Protein AF-A0A8S1CL64-F1 (afdb_monomer)

Secondary structure (DSSP, 8-state):
--TTS-TT---------------------------------------EEEESS--TTEEESSSEEEEEEEEE-SSSB--EEEEEE-SS-EEEEEEETTEEEEEEEPPSEEEEEEEEETTEEEEEEEEE-----S-EEEEEEEEEET--------TTS--SHHHHHHHHHHHHHHHHHHHHHHHHTTTS-S--PPB-SSPEEEEEEEEHHHHHHS-HHHHHHHHHHHHHHHH-TTGGGSEEEEEEETT-EE---SSSS---HHHHHHTEET--EEEETTEEEEE-TTGGGS-SSGGGHHHHHT--PBP-TTTS---SSS--BHHHHHHHHHHHHHHHHHHHTTPPP-SSSTTTTGGGGTHHHH-S-----S--PPP--------SS-----B-----------------------------GGG-SS--HHHHHHHHTSTTTS-TTT-----EEEETTTTEEEEEEEEEEEEEEETTTTEEEEEEEEEEEEEEEEPPGGGSPPTTSS-EEEEEEETT--EEEEEE--

Mean predicted aligned error: 11.62 Å

Structure (mmCIF, N/CA/C/O backbone):
data_AF-A0A8S1CL64-F1
#
_entry.id   AF-A0A8S1CL64-F1
#
loop_
_atom_site.group_PDB
_atom_site.id
_atom_site.type_symbol
_atom_site.label_atom_id
_atom_site.label_alt_id
_atom_site.label_comp_id
_atom_site.label_asym_id
_atom_site.label_entity_id
_atom_site.label_seq_id
_atom_site.pdbx_PDB_ins_code
_atom_site.Cartn_x
_atom_site.Cartn_y
_atom_site.Cartn_z
_atom_site.occupancy
_atom_site.B_iso_or_equiv
_atom_site.auth_seq_id
_atom_site.auth_comp_id
_atom_site.auth_asym_id
_atom_site.auth_atom_id
_atom_site.pdbx_PDB_model_num
ATOM 1 N N . MET A 1 1 ? 2.292 16.085 -17.112 1.00 31.19 1 MET A N 1
ATOM 2 C CA . MET A 1 1 ? 2.339 15.205 -18.306 1.00 31.19 1 MET A CA 1
ATOM 3 C C . MET A 1 1 ? 1.220 14.152 -18.234 1.00 31.19 1 MET A C 1
ATOM 5 O O . MET A 1 1 ? 1.454 12.974 -18.447 1.00 31.19 1 MET A O 1
ATOM 9 N N . LEU A 1 2 ? -0.008 14.617 -17.958 1.00 26.89 2 LEU A N 1
ATOM 10 C CA . LEU A 1 2 ? -1.297 13.896 -18.021 1.00 26.89 2 LEU A CA 1
ATOM 11 C C . LEU A 1 2 ? -2.253 14.569 -19.043 1.00 26.89 2 LEU A C 1
ATOM 13 O O . LEU A 1 2 ? -3.401 14.176 -19.229 1.00 26.89 2 LEU A O 1
ATOM 17 N N . ASP A 1 3 ? -1.730 15.553 -19.781 1.00 27.44 3 ASP A N 1
ATOM 18 C CA . ASP A 1 3 ? -2.461 16.530 -20.598 1.00 27.44 3 ASP A CA 1
ATOM 19 C C . ASP A 1 3 ? -2.980 16.017 -21.954 1.00 27.44 3 ASP A C 1
ATOM 21 O O . ASP A 1 3 ? -3.619 16.763 -22.701 1.00 27.44 3 ASP A O 1
ATOM 25 N N . PHE A 1 4 ? -2.691 14.769 -22.336 1.00 28.14 4 PHE A N 1
ATOM 26 C CA . PHE A 1 4 ? -2.980 14.303 -23.700 1.00 28.14 4 PHE A CA 1
ATOM 27 C C . PHE A 1 4 ? -4.344 13.613 -23.864 1.00 28.14 4 PHE A C 1
ATOM 29 O O . PHE A 1 4 ? -4.758 13.337 -24.987 1.00 28.14 4 PHE A O 1
ATOM 36 N N . VAL A 1 5 ? -5.084 13.378 -22.774 1.00 30.22 5 VAL A N 1
ATOM 37 C CA . VAL A 1 5 ? -6.388 12.686 -22.832 1.00 30.22 5 VAL A CA 1
ATOM 38 C C . VAL A 1 5 ? -7.593 13.642 -22.730 1.00 30.22 5 VAL A C 1
ATOM 40 O O . VAL A 1 5 ? -8.692 13.270 -23.132 1.00 30.22 5 VAL A O 1
ATOM 43 N N . TRP A 1 6 ? -7.418 14.905 -22.315 1.00 31.47 6 TRP A N 1
ATOM 44 C CA . TRP A 1 6 ? -8.552 15.739 -21.864 1.00 31.47 6 TRP A CA 1
ATOM 45 C C . TRP A 1 6 ? -8.869 17.018 -22.666 1.00 31.47 6 TRP A C 1
ATOM 47 O O . TRP A 1 6 ? -9.789 17.755 -22.316 1.00 31.47 6 TRP A O 1
ATOM 57 N N . LYS A 1 7 ? -8.218 17.277 -23.808 1.00 26.88 7 LYS A N 1
ATOM 58 C CA . LYS A 1 7 ? -8.412 18.524 -24.591 1.00 26.88 7 LYS A CA 1
ATOM 59 C C . LYS A 1 7 ? -9.672 18.616 -25.480 1.00 26.88 7 LYS A C 1
ATOM 61 O O . LYS A 1 7 ? -9.725 19.490 -26.341 1.00 26.88 7 LYS A O 1
ATOM 66 N N . SER A 1 8 ? -10.711 17.789 -25.297 1.00 26.39 8 SER A N 1
ATOM 67 C CA . SER A 1 8 ? -11.850 17.743 -26.247 1.00 26.39 8 SER A CA 1
ATOM 68 C C . SER A 1 8 ? -13.220 18.268 -25.768 1.00 26.39 8 SER A C 1
ATOM 70 O O . SER A 1 8 ? -14.168 18.172 -26.545 1.00 26.39 8 SER A O 1
ATOM 72 N N . PHE A 1 9 ? -13.390 18.839 -24.566 1.00 25.03 9 PHE A N 1
ATOM 73 C CA . PHE A 1 9 ? -14.754 19.113 -24.049 1.00 25.03 9 PHE A CA 1
ATOM 74 C C . PHE A 1 9 ? -15.003 20.464 -23.350 1.00 25.03 9 PHE A C 1
ATOM 76 O O . PHE A 1 9 ? -15.873 20.562 -22.491 1.00 25.03 9 PHE A O 1
ATOM 83 N N . ALA A 1 10 ? -14.337 21.545 -23.758 1.00 26.53 10 ALA A N 1
ATOM 84 C CA . ALA A 1 10 ? -14.643 22.886 -23.246 1.00 26.53 10 ALA A CA 1
ATOM 85 C C . ALA A 1 10 ? -15.277 23.779 -24.327 1.00 26.53 10 ALA A C 1
ATOM 87 O O . ALA A 1 10 ? -14.555 24.398 -25.101 1.00 26.53 10 ALA A O 1
ATOM 88 N N . ASN A 1 11 ? -16.619 23.837 -24.393 1.00 26.38 11 ASN A N 1
ATOM 89 C CA . ASN A 1 11 ? -17.378 25.035 -24.800 1.00 26.38 11 ASN A CA 1
ATOM 90 C C . ASN A 1 11 ? -18.905 24.874 -24.595 1.00 26.38 11 ASN A C 1
ATOM 92 O O . ASN A 1 11 ? -19.501 23.911 -25.069 1.00 26.38 11 ASN A O 1
ATOM 96 N N . HIS A 1 12 ? -19.512 25.904 -23.982 1.00 24.03 12 HIS A N 1
ATOM 97 C CA . HIS A 1 12 ? -20.938 26.155 -23.668 1.00 24.03 12 HIS A CA 1
ATOM 98 C C . HIS A 1 12 ? -21.496 25.609 -22.338 1.00 24.03 12 HIS A C 1
ATOM 100 O O . HIS A 1 12 ? -21.901 24.459 -22.253 1.00 24.03 12 HIS A O 1
ATOM 106 N N . ALA A 1 13 ? -21.755 26.488 -21.359 1.00 23.75 13 ALA A N 1
ATOM 107 C CA . ALA A 1 13 ? -22.996 27.274 -21.282 1.00 23.75 13 ALA A CA 1
ATOM 108 C C . ALA A 1 13 ? -22.991 28.271 -20.100 1.00 23.75 13 ALA A C 1
ATOM 110 O O . ALA A 1 13 ? -22.579 27.953 -18.990 1.00 23.75 13 ALA A O 1
ATOM 111 N N . LYS A 1 14 ? -23.490 29.486 -20.364 1.00 25.00 14 LYS A N 1
ATOM 112 C CA . LYS A 1 14 ? -23.825 30.543 -19.398 1.00 25.00 14 LYS A CA 1
ATOM 113 C C . LYS A 1 14 ? -25.324 30.483 -19.056 1.00 25.00 14 LYS A C 1
ATOM 115 O O . LYS A 1 14 ? -26.128 30.225 -19.944 1.00 25.00 14 LYS A O 1
ATOM 120 N N . MET A 1 15 ? -25.632 30.897 -17.821 1.00 24.48 15 MET A N 1
ATOM 121 C CA . MET A 1 15 ? -26.896 31.461 -17.301 1.00 24.48 15 MET A CA 1
ATOM 122 C C . MET A 1 15 ? -28.137 30.557 -17.190 1.00 24.48 15 MET A C 1
ATOM 124 O O . MET A 1 15 ? -28.749 30.193 -18.185 1.00 24.48 15 MET A O 1
ATOM 128 N N . SER A 1 16 ? -28.624 30.374 -15.955 1.00 24.69 16 SER A N 1
ATOM 129 C CA . SER A 1 16 ? -29.843 31.048 -15.459 1.00 24.69 16 SER A CA 1
ATOM 130 C C . SER A 1 16 ? -30.148 30.630 -14.014 1.00 24.69 16 SER A C 1
ATOM 132 O O . SER A 1 16 ? -30.312 29.450 -13.724 1.00 24.69 16 SER A O 1
ATOM 134 N N . GLN A 1 17 ? -30.267 31.618 -13.127 1.00 26.73 17 GLN A N 1
ATOM 135 C CA . GLN A 1 17 ? -30.749 31.497 -11.748 1.00 26.73 17 GLN A CA 1
ATOM 136 C C . GLN A 1 17 ? -32.260 31.207 -11.696 1.00 26.73 17 GLN A C 1
ATOM 138 O O . GLN A 1 17 ? -33.002 31.751 -12.518 1.00 26.73 17 GLN A O 1
ATOM 143 N N . LYS A 1 18 ? -32.707 30.428 -10.696 1.00 24.73 18 LYS A N 1
ATOM 144 C CA . LYS A 1 18 ? -33.960 30.627 -9.930 1.00 24.73 18 LYS A CA 1
ATOM 145 C C . LYS A 1 18 ? -34.102 29.580 -8.807 1.00 24.73 18 LYS A C 1
ATOM 147 O O . LYS A 1 18 ? -34.229 28.394 -9.081 1.00 24.73 18 LYS A O 1
ATOM 152 N N . GLU A 1 19 ? -34.133 30.050 -7.563 1.00 25.33 19 GLU A N 1
ATOM 153 C CA . GLU A 1 19 ? -34.713 29.379 -6.383 1.00 25.33 19 GLU A CA 1
ATOM 154 C C . GLU A 1 19 ? -36.130 29.955 -6.105 1.00 25.33 19 GLU A C 1
ATOM 156 O O . GLU A 1 19 ? -36.522 30.922 -6.766 1.00 25.33 19 GLU A O 1
ATOM 161 N N . PRO A 1 20 ? -36.867 29.515 -5.063 1.00 34.62 20 PRO A N 1
ATOM 162 C CA . PRO A 1 20 ? -37.338 28.154 -4.790 1.00 34.62 20 PRO A CA 1
ATOM 163 C C . PRO A 1 20 ? -38.866 28.158 -4.521 1.00 34.62 20 PRO A C 1
ATOM 165 O O . PRO A 1 20 ? -39.492 29.212 -4.413 1.00 34.62 20 PRO A O 1
ATOM 168 N N . SER A 1 21 ? -39.501 26.993 -4.347 1.00 25.27 21 SER A N 1
ATOM 169 C CA . SER A 1 21 ? -40.853 26.948 -3.759 1.00 25.27 21 SER A CA 1
ATOM 170 C C . SER A 1 21 ? -41.018 25.801 -2.763 1.00 25.27 21 SER A C 1
ATOM 172 O O . SER A 1 21 ? -40.676 24.653 -3.035 1.00 25.27 21 SER A O 1
ATOM 174 N N . ARG A 1 22 ? -41.508 26.185 -1.576 1.00 25.98 22 ARG A N 1
ATOM 175 C CA . ARG A 1 22 ? -41.924 25.358 -0.436 1.00 25.98 22 ARG A CA 1
ATOM 176 C C . ARG A 1 22 ? -43.073 24.423 -0.815 1.00 25.98 22 ARG A C 1
ATOM 178 O O . ARG A 1 22 ? -43.991 24.851 -1.510 1.00 25.98 22 ARG A O 1
ATOM 185 N N . CYS A 1 23 ? -43.110 23.237 -0.210 1.00 25.84 23 CYS A N 1
ATOM 186 C CA . CYS A 1 23 ? -44.369 22.552 0.077 1.00 25.84 23 CYS A CA 1
ATOM 187 C C . CYS A 1 23 ? -44.301 21.745 1.379 1.00 25.84 23 CYS A C 1
ATOM 189 O O . CYS A 1 23 ? -43.239 21.304 1.809 1.00 25.84 23 CYS A O 1
ATOM 191 N N . GLU A 1 24 ? -45.463 21.670 2.016 1.00 26.16 24 GLU A N 1
ATOM 192 C CA . GLU A 1 24 ? -45.721 21.484 3.441 1.00 26.16 24 GLU A CA 1
ATOM 193 C C . GLU A 1 24 ? -45.830 20.015 3.891 1.00 26.16 24 GLU A C 1
ATOM 195 O O . GLU A 1 24 ? -46.184 19.121 3.125 1.00 26.16 24 GLU A O 1
ATOM 200 N N . LEU A 1 25 ? -45.581 19.800 5.186 1.00 31.55 25 LEU A N 1
ATOM 201 C CA . LEU A 1 25 ? -45.891 18.586 5.953 1.00 31.55 25 LEU A CA 1
ATOM 202 C C . LEU A 1 25 ? -47.403 18.448 6.218 1.00 31.55 25 LEU A C 1
ATOM 204 O O . LEU A 1 25 ? -48.025 19.438 6.606 1.00 31.55 25 LEU A O 1
ATOM 208 N N . PRO A 1 26 ? -47.968 17.225 6.239 1.00 29.05 26 PRO A N 1
ATOM 209 C CA . PRO A 1 26 ? -49.203 16.953 6.966 1.00 29.05 26 PRO A CA 1
ATOM 210 C C . PRO A 1 26 ? -48.962 16.162 8.264 1.00 29.05 26 PRO A C 1
ATOM 212 O O . PRO A 1 26 ? -48.230 15.174 8.311 1.00 29.05 26 PRO A O 1
ATOM 215 N N . ARG A 1 27 ? -49.646 16.604 9.327 1.00 25.30 27 ARG A N 1
ATOM 216 C CA . ARG A 1 27 ? -49.725 15.983 10.657 1.00 25.30 27 ARG A CA 1
ATOM 217 C C . ARG A 1 27 ? -50.877 14.965 10.761 1.00 25.30 27 ARG A C 1
ATOM 219 O O . ARG A 1 27 ? -51.985 15.250 10.326 1.00 25.30 27 ARG A O 1
ATOM 226 N N . LEU A 1 28 ? -50.578 13.874 11.480 1.00 28.16 28 LEU A N 1
ATOM 227 C CA . LEU A 1 28 ? -51.375 13.109 12.465 1.00 28.16 28 LEU A CA 1
ATOM 228 C C . LEU A 1 28 ? -52.786 12.588 12.127 1.00 28.16 28 LEU A C 1
ATOM 230 O O . LEU A 1 28 ? -53.727 13.362 11.976 1.00 28.16 28 LEU A O 1
ATOM 234 N N . ARG A 1 29 ? -52.973 11.271 12.334 1.00 26.22 29 ARG A N 1
ATOM 235 C CA . ARG A 1 29 ? -54.130 10.727 13.072 1.00 26.22 29 ARG A CA 1
ATOM 236 C C . ARG A 1 29 ? -53.733 9.564 13.988 1.00 26.22 29 ARG A C 1
ATOM 238 O O . ARG A 1 29 ? -53.142 8.582 13.559 1.00 26.22 29 ARG A O 1
ATOM 245 N N . THR A 1 30 ? -54.096 9.728 15.253 1.00 29.97 30 THR A N 1
ATOM 246 C CA . THR A 1 30 ? -54.081 8.785 16.373 1.00 29.97 30 THR A CA 1
ATOM 247 C C . THR A 1 30 ? -55.203 7.753 16.243 1.00 29.97 30 THR A C 1
ATOM 249 O O . THR A 1 30 ? -56.330 8.112 15.906 1.00 29.97 30 THR A O 1
ATOM 252 N N . ALA A 1 31 ? -54.929 6.497 16.604 1.00 27.25 31 ALA A N 1
ATOM 253 C CA . ALA A 1 31 ? -55.951 5.541 17.030 1.00 27.25 31 ALA A CA 1
ATOM 254 C C . ALA A 1 31 ? -55.337 4.504 17.982 1.00 27.25 31 ALA A C 1
ATOM 256 O O . ALA A 1 31 ? -54.567 3.635 17.583 1.00 27.25 31 ALA A O 1
ATOM 257 N N . THR A 1 32 ? -55.687 4.632 19.256 1.00 30.75 32 THR A N 1
ATOM 258 C CA . THR A 1 32 ? -55.369 3.715 20.349 1.00 30.75 32 THR A CA 1
ATOM 259 C C . THR A 1 32 ? -56.228 2.454 20.227 1.00 30.75 32 THR A C 1
ATOM 261 O O . THR A 1 32 ? -57.454 2.553 20.174 1.00 30.75 32 THR A O 1
ATOM 264 N N . LYS A 1 33 ? -55.616 1.265 20.240 1.00 27.25 33 LYS A N 1
ATOM 265 C CA . LYS A 1 33 ? -56.300 0.006 20.569 1.00 27.25 33 LYS A CA 1
ATOM 266 C C . LYS A 1 33 ? -55.399 -0.837 21.467 1.00 27.25 33 LYS A C 1
ATOM 268 O O . LYS A 1 33 ? -54.393 -1.374 21.022 1.00 27.25 33 LYS A O 1
ATOM 273 N N . LEU A 1 34 ? -55.790 -0.897 22.737 1.00 30.69 34 LEU A N 1
ATOM 274 C CA . LEU A 1 34 ? -55.335 -1.869 23.723 1.00 30.69 34 LEU A CA 1
ATOM 275 C C . LEU A 1 34 ? -55.859 -3.249 23.313 1.00 30.69 34 LEU A C 1
ATOM 277 O O . LEU A 1 34 ? -57.068 -3.420 23.145 1.00 30.69 34 LEU A O 1
ATOM 281 N N . ILE A 1 35 ? -54.951 -4.206 23.137 1.00 30.05 35 ILE A N 1
ATOM 282 C CA . ILE A 1 35 ? -55.254 -5.635 23.081 1.00 30.05 35 ILE A CA 1
ATOM 283 C C . ILE A 1 35 ? -54.234 -6.310 23.997 1.00 30.05 35 ILE A C 1
ATOM 285 O O . ILE A 1 35 ? -53.049 -6.360 23.674 1.00 30.05 35 ILE A O 1
ATOM 289 N N . ASP A 1 36 ? -54.710 -6.786 25.143 1.00 32.88 36 ASP A N 1
ATOM 290 C CA . ASP A 1 36 ? -53.990 -7.723 26.000 1.00 32.88 36 ASP A CA 1
ATOM 291 C C . ASP A 1 36 ? -53.839 -9.061 25.272 1.00 32.88 36 ASP A C 1
ATOM 293 O O . ASP A 1 36 ? -54.822 -9.599 24.759 1.00 32.88 36 ASP A O 1
ATOM 297 N N . ASN A 1 37 ? -52.620 -9.605 25.232 1.00 29.55 37 ASN A N 1
ATOM 298 C CA . ASN A 1 37 ? -52.370 -11.037 25.064 1.00 29.55 37 ASN A CA 1
ATOM 299 C C . ASN A 1 37 ? -50.919 -11.394 25.454 1.00 29.55 37 ASN A C 1
ATOM 301 O O . ASN A 1 37 ? -50.068 -10.511 25.552 1.00 29.55 37 ASN A O 1
ATOM 305 N N . PRO A 1 38 ? -50.666 -12.670 25.785 1.00 31.50 38 PRO A N 1
ATOM 306 C CA . PRO A 1 38 ? -49.895 -13.094 26.949 1.00 31.50 38 PRO A CA 1
ATOM 307 C C . PRO A 1 38 ? -48.383 -13.012 26.741 1.00 31.50 38 PRO A C 1
ATOM 309 O O . PRO A 1 38 ? -47.898 -12.904 25.619 1.00 31.50 38 PRO A O 1
ATOM 312 N N . VAL A 1 39 ? -47.645 -13.126 27.850 1.00 40.25 39 VAL A N 1
ATOM 313 C CA . VAL A 1 39 ? -46.190 -13.320 27.901 1.00 40.25 39 VAL A CA 1
ATOM 314 C C . VAL A 1 39 ? -45.800 -14.483 26.981 1.00 40.25 39 VAL A C 1
ATOM 316 O O . VAL A 1 39 ? -45.845 -15.650 27.366 1.00 40.25 39 VAL A O 1
ATOM 319 N N . ALA A 1 40 ? -45.440 -14.156 25.742 1.00 34.41 40 ALA A N 1
ATOM 320 C CA . ALA A 1 40 ? -44.762 -15.064 24.844 1.00 34.41 40 ALA A CA 1
ATOM 321 C C . ALA A 1 40 ? -43.367 -15.292 25.428 1.00 34.41 40 ALA A C 1
ATOM 323 O O . ALA A 1 40 ? -42.613 -14.339 25.645 1.00 34.41 40 ALA A O 1
ATOM 324 N N . GLY A 1 41 ? -43.037 -16.550 25.726 1.00 35.31 41 GLY A N 1
ATOM 325 C CA . GLY A 1 41 ? -41.669 -16.929 26.051 1.00 35.31 41 GLY A CA 1
ATOM 326 C C . GLY A 1 41 ? -40.734 -16.355 24.990 1.00 35.31 41 GLY A C 1
ATOM 327 O O . GLY A 1 41 ? -41.033 -16.443 23.798 1.00 35.31 41 GLY A O 1
ATOM 328 N N . ARG A 1 42 ? -39.637 -15.719 25.422 1.00 38.28 42 ARG A N 1
ATOM 329 C CA . ARG A 1 42 ? -38.562 -15.291 24.520 1.00 38.28 42 ARG A CA 1
ATOM 330 C C . ARG A 1 42 ? -38.201 -16.488 23.641 1.00 38.28 42 ARG A C 1
ATOM 332 O O . ARG A 1 42 ? -37.635 -17.457 24.140 1.00 38.28 42 ARG A O 1
ATOM 339 N N . SER A 1 43 ? -38.551 -16.427 22.357 1.00 44.69 43 SER A N 1
ATOM 340 C CA . SER A 1 43 ? -37.933 -17.279 21.349 1.00 44.69 43 SER A CA 1
ATOM 341 C C . SER A 1 43 ? -36.440 -17.013 21.456 1.00 44.69 43 SER A C 1
ATOM 343 O O . SER A 1 43 ? -36.008 -15.884 21.229 1.00 44.69 43 SER A O 1
ATOM 345 N N . VAL A 1 44 ? -35.671 -18.004 21.902 1.00 51.28 44 VAL A N 1
ATOM 346 C CA . VAL A 1 44 ? -34.213 -17.906 21.926 1.00 51.28 44 VAL A CA 1
ATOM 347 C C . VAL A 1 44 ? -33.792 -17.766 20.468 1.00 51.28 44 VAL A C 1
ATOM 349 O O . VAL A 1 44 ? -33.959 -18.697 19.682 1.00 51.28 44 VAL A O 1
ATOM 352 N N . MET A 1 45 ? -33.356 -16.566 20.087 1.00 57.56 45 MET A N 1
ATOM 353 C CA . MET A 1 45 ? -32.766 -16.320 18.777 1.00 57.56 45 MET A CA 1
ATOM 354 C C . MET A 1 45 ? -31.506 -17.177 18.720 1.00 57.56 45 MET A C 1
ATOM 356 O O . MET A 1 45 ? -30.541 -16.934 19.440 1.00 57.56 45 MET A O 1
ATOM 360 N N . HIS A 1 46 ? -31.546 -18.253 17.939 1.00 71.00 46 HIS A N 1
ATOM 361 C CA . HIS A 1 46 ? -30.358 -19.053 17.697 1.00 71.00 46 HIS A CA 1
ATOM 362 C C . HIS A 1 46 ? -29.561 -18.357 16.599 1.00 71.00 46 HIS A C 1
ATOM 364 O O . HIS A 1 46 ? -29.870 -18.502 15.413 1.00 71.00 46 HIS A O 1
ATOM 370 N N . SER A 1 47 ? -28.572 -17.580 17.025 1.00 82.12 47 SER A N 1
ATOM 371 C CA . SER A 1 47 ? -27.546 -17.002 16.164 1.00 82.12 47 SER A CA 1
ATOM 372 C C . SER A 1 47 ? -26.372 -17.981 16.056 1.00 82.12 47 SER A C 1
ATOM 374 O O . SER A 1 47 ? -26.066 -18.711 17.001 1.00 82.12 47 SER A O 1
ATOM 376 N N . SER A 1 48 ? -25.708 -18.025 14.904 1.00 91.44 48 SER A N 1
ATOM 377 C CA . SER A 1 48 ? -24.445 -18.756 14.729 1.00 91.44 48 SER A CA 1
ATOM 378 C C . SER A 1 48 ? -23.441 -17.902 13.970 1.00 91.44 48 SER A C 1
ATOM 380 O O . SER A 1 48 ? -23.822 -17.121 13.099 1.00 91.44 48 SER A O 1
ATOM 382 N N . ILE A 1 49 ? -22.160 -18.036 14.308 1.00 95.44 49 ILE A N 1
ATOM 383 C CA . ILE A 1 49 ? -21.073 -17.263 13.704 1.00 95.44 49 ILE A CA 1
ATOM 384 C C . ILE A 1 49 ? -20.300 -18.184 12.762 1.00 95.44 49 ILE A C 1
ATOM 386 O O . ILE A 1 49 ? -19.892 -19.280 13.145 1.00 95.44 49 ILE A O 1
ATOM 390 N N . LYS A 1 50 ? -20.090 -17.742 11.520 1.00 95.31 50 LYS A N 1
ATOM 391 C CA . LYS A 1 50 ? -19.319 -18.463 10.506 1.00 95.31 50 LYS A CA 1
ATOM 392 C C . LYS A 1 50 ? -18.174 -17.600 9.994 1.00 95.31 50 LYS A C 1
ATOM 394 O O . LYS A 1 50 ? -18.405 -16.586 9.340 1.00 95.31 50 LYS A O 1
ATOM 399 N N . ILE A 1 51 ? -16.945 -18.044 10.224 1.00 96.44 51 ILE A N 1
ATOM 400 C CA . ILE A 1 51 ? -15.735 -17.443 9.650 1.00 96.44 51 ILE A CA 1
ATOM 401 C C . ILE A 1 51 ? -15.559 -17.965 8.217 1.00 96.44 51 ILE A C 1
ATOM 403 O O . ILE A 1 51 ? -15.863 -19.122 7.925 1.00 96.44 51 ILE A O 1
ATOM 407 N N . SER A 1 52 ? -15.131 -17.095 7.301 1.00 93.50 52 SER A N 1
ATOM 408 C CA . SER A 1 52 ? -15.127 -17.375 5.856 1.00 93.50 52 SER A CA 1
ATOM 409 C C . SER A 1 52 ? -13.746 -17.370 5.207 1.00 93.50 52 SER A C 1
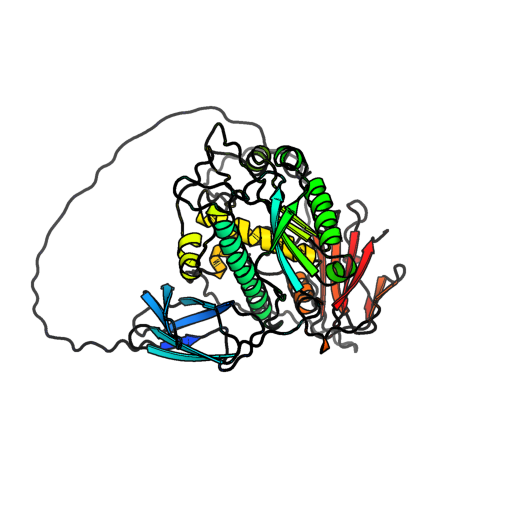ATOM 411 O O . SER A 1 52 ? -13.573 -18.021 4.178 1.00 93.50 52 SER A O 1
ATOM 413 N N . ASN A 1 53 ? -12.772 -16.659 5.782 1.00 94.31 53 ASN A N 1
ATOM 414 C CA . ASN A 1 53 ? -11.462 -16.463 5.160 1.00 94.31 53 ASN A CA 1
ATOM 415 C C . ASN A 1 53 ? -10.283 -17.088 5.916 1.00 94.31 53 ASN A C 1
ATOM 417 O O . ASN A 1 53 ? -9.185 -17.132 5.369 1.00 94.31 53 ASN A O 1
ATOM 421 N N . LEU A 1 54 ? -10.485 -17.582 7.135 1.00 96.25 54 LEU A N 1
ATOM 422 C CA . LEU A 1 54 ? -9.419 -18.123 7.978 1.00 96.25 54 LEU A CA 1
ATOM 423 C C . LEU A 1 54 ? -9.807 -19.490 8.525 1.00 96.25 54 LEU A C 1
ATOM 425 O O . LEU A 1 54 ? -10.978 -19.742 8.818 1.00 96.25 54 LEU A O 1
ATOM 429 N N . ASN A 1 55 ? -8.809 -20.357 8.667 1.00 95.31 55 ASN A N 1
ATOM 430 C CA . ASN A 1 55 ? -8.957 -21.669 9.285 1.00 95.31 55 ASN A CA 1
ATOM 431 C C . ASN A 1 55 ? -8.399 -21.665 10.709 1.00 95.31 55 ASN A C 1
ATOM 433 O O . ASN A 1 55 ? -7.493 -20.896 11.032 1.00 95.31 55 ASN A O 1
ATOM 437 N N . ASN A 1 56 ? -8.899 -22.575 11.547 1.00 96.19 56 ASN A N 1
ATOM 438 C CA . ASN A 1 56 ? -8.336 -22.757 12.878 1.00 96.19 56 ASN A CA 1
ATOM 439 C C . ASN A 1 56 ? -6.869 -23.198 12.796 1.00 96.19 56 ASN A C 1
ATOM 441 O O . ASN A 1 56 ? -6.514 -24.050 11.978 1.00 96.19 56 ASN A O 1
ATOM 445 N N . SER A 1 57 ? -6.040 -22.635 13.670 1.00 95.25 57 SER A N 1
ATOM 446 C CA . SER A 1 57 ? -4.590 -22.835 13.733 1.00 95.25 57 SER A CA 1
ATOM 447 C C . SER A 1 57 ? -3.827 -22.427 12.461 1.00 95.25 57 SER A C 1
ATOM 449 O O . SER A 1 57 ? -2.713 -22.903 12.234 1.00 95.25 57 SER A O 1
ATOM 451 N N . GLU A 1 58 ? -4.397 -21.557 11.616 1.00 96.50 58 GLU A N 1
ATOM 452 C CA . GLU A 1 58 ? -3.699 -21.019 10.442 1.00 96.50 58 GLU A CA 1
ATOM 453 C C . GLU A 1 58 ? -2.477 -20.186 10.871 1.00 96.50 58 GLU A C 1
ATOM 455 O O . GLU A 1 58 ? -2.534 -19.406 11.826 1.00 96.50 58 GLU A O 1
ATOM 460 N N . VAL A 1 59 ? -1.355 -20.370 10.164 1.00 96.00 59 VAL A N 1
ATOM 461 C CA . VAL A 1 59 ? -0.096 -19.660 10.428 1.00 96.00 59 VAL A CA 1
ATOM 462 C C . VAL A 1 59 ? 0.012 -18.453 9.503 1.00 96.00 59 VAL A C 1
ATOM 464 O O . VAL A 1 59 ? -0.000 -18.592 8.278 1.00 96.00 59 VAL A O 1
ATOM 467 N N . LEU A 1 60 ? 0.154 -17.271 10.092 1.00 96.25 60 LEU A N 1
ATOM 468 C CA . LEU A 1 60 ? 0.242 -15.987 9.409 1.00 96.25 60 LEU A CA 1
ATOM 469 C C . LEU A 1 60 ? 1.644 -15.399 9.563 1.00 96.25 60 LEU A C 1
ATOM 471 O O . LEU A 1 60 ? 2.264 -15.510 10.617 1.00 96.25 60 LEU A O 1
ATOM 475 N N . SER A 1 61 ? 2.133 -14.739 8.512 1.00 94.19 61 SER A N 1
ATOM 476 C CA . SER A 1 61 ? 3.455 -14.094 8.498 1.00 94.19 61 SER A CA 1
ATOM 477 C C . SER A 1 61 ? 3.402 -12.580 8.720 1.00 94.19 61 SER A C 1
ATOM 479 O O . SER A 1 61 ? 4.388 -11.893 8.459 1.00 94.19 61 SER A O 1
ATOM 481 N N . TYR A 1 62 ? 2.242 -12.043 9.099 1.00 95.56 62 TYR A N 1
ATOM 482 C CA . TYR A 1 62 ? 1.996 -10.617 9.295 1.00 95.56 62 TYR A CA 1
ATOM 483 C C . TYR A 1 62 ? 1.050 -10.407 10.490 1.00 95.56 62 TYR A C 1
ATOM 485 O O . TYR A 1 62 ? 0.199 -11.267 10.729 1.00 95.56 62 TYR A O 1
ATOM 493 N N . PRO A 1 63 ? 1.203 -9.304 11.245 1.00 95.56 63 PRO A N 1
ATOM 494 C CA . PRO A 1 63 ? 0.552 -9.155 12.545 1.00 95.56 63 PRO A CA 1
ATOM 495 C C . PRO A 1 63 ? -0.893 -8.659 12.457 1.00 95.56 63 PRO A C 1
ATOM 497 O O . PRO A 1 63 ? -1.716 -9.054 13.271 1.00 95.56 63 PRO A O 1
ATOM 500 N N . LEU A 1 64 ? -1.223 -7.780 11.506 1.00 97.56 64 LEU A N 1
ATOM 501 C CA . LEU A 1 64 ? -2.575 -7.234 11.386 1.00 97.56 64 LEU A CA 1
ATOM 502 C C . LEU A 1 64 ? -3.427 -8.169 10.525 1.00 97.56 64 LEU A C 1
ATOM 504 O O . LEU A 1 64 ? -3.228 -8.251 9.319 1.00 97.56 64 LEU A O 1
ATOM 508 N N . VAL A 1 65 ? -4.361 -8.900 11.127 1.00 97.00 65 VAL A N 1
ATOM 509 C CA . VAL A 1 65 ? -5.235 -9.839 10.414 1.00 97.00 65 VAL A CA 1
ATOM 510 C C . VAL A 1 65 ? -6.613 -9.228 10.170 1.00 97.00 65 VAL A C 1
ATOM 512 O O . VAL A 1 65 ? -7.133 -8.488 11.002 1.00 97.00 65 VAL A O 1
ATOM 515 N N . MET A 1 66 ? -7.221 -9.569 9.029 1.00 96.25 66 MET A N 1
ATOM 516 C CA . MET A 1 66 ? -8.627 -9.290 8.750 1.00 96.25 66 MET A CA 1
ATOM 517 C C . MET A 1 66 ? -9.435 -10.587 8.853 1.00 96.25 66 MET A C 1
ATOM 519 O O . MET A 1 66 ? -9.231 -11.506 8.065 1.00 96.25 66 MET A O 1
ATOM 523 N N . ILE A 1 67 ? -10.369 -10.662 9.799 1.00 97.00 67 ILE A N 1
ATOM 524 C CA . ILE A 1 67 ? -11.275 -11.801 9.982 1.00 97.00 67 ILE A CA 1
ATOM 525 C C . ILE A 1 67 ? -12.620 -11.441 9.351 1.00 97.00 67 ILE A C 1
ATOM 527 O O . ILE A 1 67 ? -13.266 -10.474 9.754 1.00 97.00 67 ILE A O 1
ATOM 531 N N . LYS A 1 68 ? -13.046 -12.214 8.350 1.00 95.56 68 LYS A N 1
ATOM 532 C CA . LYS A 1 68 ? -14.310 -12.023 7.629 1.00 95.56 68 LYS A CA 1
ATOM 533 C C . LYS A 1 68 ? -15.267 -13.148 7.960 1.00 95.56 68 LYS A C 1
ATOM 535 O O . LYS A 1 68 ? -14.903 -14.328 7.895 1.00 95.56 68 LYS A O 1
ATOM 540 N N . GLY A 1 69 ? -16.525 -12.817 8.187 1.00 94.25 69 GLY A N 1
ATOM 541 C CA . GLY A 1 69 ? -17.526 -13.842 8.409 1.00 94.25 69 GLY A CA 1
ATOM 542 C C . GLY A 1 69 ? -18.946 -13.330 8.361 1.00 94.25 69 GLY A C 1
ATOM 543 O O . GLY A 1 69 ? -19.219 -12.201 7.947 1.00 94.25 69 GLY A O 1
ATOM 544 N N . GLN A 1 70 ? -19.851 -14.218 8.750 1.00 93.75 70 GLN A N 1
ATOM 545 C CA . GLN A 1 70 ? -21.273 -13.954 8.791 1.00 93.75 70 GLN A CA 1
ATOM 546 C C . GLN A 1 70 ? -21.879 -14.407 10.116 1.00 93.75 70 GLN A C 1
ATOM 548 O O . GLN A 1 70 ? -21.493 -15.441 10.663 1.00 93.75 70 GLN A O 1
ATOM 553 N N . VAL A 1 71 ? -22.850 -13.642 10.600 1.00 93.06 71 VAL A N 1
ATOM 554 C CA . VAL A 1 71 ? -23.780 -14.038 11.651 1.00 93.06 71 VAL A CA 1
ATOM 555 C C . VAL A 1 71 ? -25.066 -14.503 10.976 1.00 93.06 71 VAL A C 1
ATOM 557 O O . VAL A 1 71 ? -25.705 -13.755 10.234 1.00 93.06 71 VAL A O 1
ATOM 560 N N . ILE A 1 72 ? -25.434 -15.754 11.225 1.00 88.44 72 ILE A N 1
ATOM 561 C CA . ILE A 1 72 ? -26.643 -16.377 10.695 1.00 88.44 72 ILE A CA 1
ATOM 562 C C . ILE A 1 72 ? -27.687 -16.378 11.807 1.00 88.44 72 ILE A C 1
ATOM 564 O O . ILE A 1 72 ? -27.532 -17.095 12.796 1.00 88.44 72 ILE A O 1
ATOM 568 N N . GLU A 1 73 ? -28.746 -15.596 11.619 1.00 83.75 73 GLU A N 1
ATOM 569 C CA . GLU A 1 73 ? -29.920 -15.550 12.488 1.00 83.75 73 GLU A CA 1
ATOM 570 C C . GLU A 1 73 ? -31.113 -16.256 11.844 1.00 83.75 73 GLU A C 1
ATOM 572 O O . GLU A 1 73 ? -31.297 -16.253 10.626 1.00 83.75 73 GLU A O 1
ATOM 577 N N . SER A 1 74 ? -31.978 -16.825 12.681 1.00 72.88 74 SER A N 1
ATOM 578 C CA . SER A 1 74 ? -33.205 -17.500 12.240 1.00 72.88 74 SER A CA 1
ATOM 579 C C . SER A 1 74 ? -34.281 -16.524 11.729 1.00 72.88 74 SER A C 1
ATOM 581 O O . SER A 1 74 ? -35.185 -16.935 11.003 1.00 72.88 74 SER A O 1
ATOM 583 N N . SER A 1 75 ? -34.191 -15.240 12.088 1.00 67.50 75 SER A N 1
ATOM 584 C CA . SER A 1 75 ? -35.207 -14.200 11.860 1.00 67.50 75 SER A CA 1
ATOM 585 C C . SER A 1 75 ? -34.911 -13.224 10.717 1.00 67.50 75 SER A C 1
ATOM 587 O O . SER A 1 75 ? -35.787 -12.431 10.369 1.00 67.50 75 SER A O 1
ATOM 589 N N . GLY A 1 76 ? -33.710 -13.236 10.135 1.00 69.75 76 GLY A N 1
ATOM 590 C CA . GLY A 1 76 ? -33.330 -12.268 9.106 1.00 69.75 76 GLY A CA 1
ATOM 591 C C . GLY A 1 76 ? -31.834 -11.974 9.065 1.00 69.75 76 GLY A C 1
ATOM 592 O O . GLY A 1 76 ? -31.012 -12.820 9.402 1.00 69.75 76 GLY A O 1
ATOM 593 N N . ARG A 1 77 ? -31.481 -10.770 8.598 1.00 76.88 77 ARG A N 1
ATOM 594 C CA . ARG A 1 77 ? -30.091 -10.303 8.540 1.00 76.88 77 ARG A CA 1
ATOM 595 C C . ARG A 1 77 ? -29.710 -9.631 9.860 1.00 76.88 77 ARG A C 1
ATOM 597 O O . ARG A 1 77 ? -30.255 -8.572 10.167 1.00 76.88 77 ARG A O 1
ATOM 604 N N . ALA A 1 78 ? -28.766 -10.231 10.581 1.00 82.38 78 ALA A N 1
ATOM 605 C CA . ALA A 1 78 ? -28.251 -9.721 11.848 1.00 82.38 78 ALA A CA 1
ATOM 606 C C . ALA A 1 78 ? -27.572 -8.353 11.669 1.00 82.38 78 ALA A C 1
ATOM 608 O O . ALA A 1 78 ? -26.816 -8.146 10.718 1.00 82.38 78 ALA A O 1
ATOM 609 N N . SER A 1 79 ? -27.803 -7.424 12.590 1.00 89.06 79 SER A N 1
ATOM 610 C CA . SER A 1 79 ? -27.049 -6.171 12.668 1.00 89.06 79 SER A CA 1
ATOM 611 C C . SER A 1 79 ? -26.773 -5.859 14.129 1.00 89.06 79 SER A C 1
ATOM 613 O O . SER A 1 79 ? -27.660 -5.999 14.965 1.00 89.06 79 SER A O 1
ATOM 615 N N . GLY A 1 80 ? -25.557 -5.434 14.444 1.00 91.62 80 GLY A N 1
ATOM 616 C CA . GLY A 1 80 ? -25.146 -5.224 15.827 1.00 91.62 80 GLY A CA 1
ATOM 617 C C . GLY A 1 80 ? -23.639 -5.098 15.954 1.00 91.62 80 GLY A C 1
ATOM 618 O O . GLY A 1 80 ? -22.974 -4.606 15.044 1.00 91.62 80 GLY A O 1
ATOM 619 N N . VAL A 1 81 ? -23.107 -5.557 17.080 1.00 94.31 81 VAL A N 1
ATOM 620 C CA . VAL A 1 81 ? -21.676 -5.520 17.383 1.00 94.31 81 VAL A CA 1
ATOM 621 C C . VAL A 1 81 ? -21.204 -6.936 17.678 1.00 94.31 81 VAL A C 1
ATOM 623 O O . VAL A 1 81 ? -21.814 -7.632 18.487 1.00 94.31 81 VAL A O 1
ATOM 626 N N . ILE A 1 82 ? -20.140 -7.358 16.999 1.00 96.06 82 ILE A N 1
ATOM 627 C CA . ILE A 1 82 ? -19.403 -8.583 17.300 1.00 96.06 82 ILE A CA 1
ATOM 628 C C . ILE A 1 82 ? -18.142 -8.209 18.074 1.00 96.06 82 ILE A C 1
ATOM 630 O O . ILE A 1 82 ? -17.400 -7.317 17.663 1.00 96.06 82 ILE A O 1
ATOM 634 N N . THR A 1 83 ? -17.901 -8.890 19.187 1.00 97.56 83 THR A N 1
ATOM 635 C CA . THR A 1 83 ? -16.716 -8.682 20.021 1.00 97.56 83 THR A CA 1
ATOM 636 C C . THR A 1 83 ? -15.703 -9.779 19.730 1.00 97.56 83 THR A C 1
ATOM 638 O O . THR A 1 83 ? -16.003 -10.960 19.892 1.00 97.56 83 THR A O 1
ATOM 641 N N . ALA A 1 84 ? -14.496 -9.400 19.319 1.00 97.38 84 ALA A N 1
ATOM 642 C CA . ALA A 1 84 ? -13.335 -10.280 19.291 1.00 97.38 84 ALA A CA 1
ATOM 643 C C . ALA A 1 84 ? -12.584 -10.150 20.618 1.00 97.38 84 ALA A C 1
ATOM 645 O O . ALA A 1 84 ? -11.972 -9.118 20.901 1.00 97.38 84 ALA A O 1
ATOM 646 N N . LYS A 1 85 ? -12.656 -11.192 21.440 1.00 97.19 85 LYS A N 1
ATOM 647 C CA . LYS A 1 85 ? -12.020 -11.256 22.751 1.00 97.19 85 LYS A CA 1
ATOM 648 C C . LYS A 1 85 ? -10.721 -12.045 22.669 1.00 97.19 85 LYS A C 1
ATOM 650 O O . LYS A 1 85 ? -10.696 -13.183 22.210 1.00 97.19 85 LYS A O 1
ATOM 655 N N . MET A 1 86 ? -9.651 -11.424 23.142 1.00 94.31 86 MET A N 1
ATOM 656 C CA . MET A 1 86 ? -8.330 -12.015 23.327 1.00 94.31 86 MET A CA 1
ATOM 657 C C . MET A 1 86 ? -8.026 -12.119 24.826 1.00 94.31 86 MET A C 1
ATOM 659 O O . MET A 1 86 ? -8.798 -11.669 25.674 1.00 94.31 86 MET A O 1
ATOM 663 N N . SER A 1 87 ? -6.880 -12.698 25.185 1.00 87.44 87 SER A N 1
ATOM 664 C CA . SER A 1 87 ? -6.452 -12.820 26.586 1.00 87.44 87 SER A CA 1
ATOM 665 C C . SER A 1 87 ? -6.333 -11.480 27.318 1.00 87.44 87 SER A C 1
ATOM 667 O O . SER A 1 87 ? -6.523 -11.430 28.532 1.00 87.44 87 SER A O 1
ATOM 669 N N . THR A 1 88 ? -5.996 -10.409 26.598 1.00 85.56 88 THR A N 1
ATOM 670 C CA . THR A 1 88 ? -5.625 -9.101 27.164 1.00 85.56 88 THR A CA 1
ATOM 671 C C . THR A 1 88 ? -6.515 -7.951 26.692 1.00 85.56 88 THR A C 1
ATOM 673 O O . THR A 1 88 ? -6.437 -6.862 27.259 1.00 85.56 88 THR A O 1
ATOM 676 N N . SER A 1 89 ? -7.373 -8.167 25.694 1.00 91.25 89 SER A N 1
ATOM 677 C CA . SER A 1 89 ? -8.154 -7.108 25.056 1.00 91.25 89 SER A CA 1
ATOM 678 C C . SER A 1 89 ? -9.473 -7.618 24.478 1.00 91.25 89 SER A C 1
ATOM 680 O O . SER A 1 89 ? -9.631 -8.798 24.173 1.00 91.25 89 SER A O 1
ATOM 682 N N . ASN A 1 90 ? -10.416 -6.693 24.305 1.00 94.38 90 ASN A N 1
ATOM 683 C CA . ASN A 1 90 ? -11.660 -6.906 23.576 1.00 94.38 90 ASN A CA 1
ATOM 684 C C . ASN A 1 90 ? -11.745 -5.864 22.464 1.00 94.38 90 ASN A C 1
ATOM 686 O O . ASN A 1 90 ? -11.436 -4.694 22.696 1.00 94.38 90 ASN A O 1
ATOM 690 N N . HIS A 1 91 ? -12.183 -6.284 21.283 1.00 95.00 91 HIS A N 1
ATOM 691 C CA . HIS A 1 91 ? -12.315 -5.417 20.120 1.00 95.00 91 HIS A CA 1
ATOM 692 C C . HIS A 1 91 ? -13.712 -5.552 19.527 1.00 95.00 91 HIS A C 1
ATOM 694 O O . HIS A 1 91 ? -14.098 -6.631 19.078 1.00 95.00 91 HIS A O 1
ATOM 700 N N . ASP A 1 92 ? -14.449 -4.450 19.504 1.00 95.31 92 ASP A N 1
ATOM 701 C CA . ASP A 1 92 ? -15.826 -4.406 19.029 1.00 95.31 92 ASP A CA 1
ATOM 702 C C . ASP A 1 92 ? -15.881 -3.951 17.572 1.00 95.31 92 ASP A C 1
ATOM 704 O O . ASP A 1 92 ? -15.326 -2.915 17.205 1.00 95.31 92 ASP A O 1
ATOM 708 N N . TRP A 1 93 ? -16.573 -4.725 16.738 1.00 95.31 93 TRP A N 1
ATOM 709 C CA . TRP A 1 93 ? -16.703 -4.463 15.309 1.00 95.31 93 TRP A CA 1
ATOM 710 C C . TRP A 1 93 ? -18.163 -4.534 14.860 1.00 95.31 93 TRP A C 1
ATOM 712 O O . TRP A 1 93 ? -18.945 -5.324 15.392 1.00 95.31 93 TRP A O 1
ATOM 722 N N . PRO A 1 94 ? -18.563 -3.726 13.866 1.00 93.44 94 PRO A N 1
ATOM 723 C CA . PRO A 1 94 ? -19.931 -3.729 13.377 1.00 93.44 94 PRO A CA 1
ATOM 724 C C . PRO A 1 94 ? -20.256 -5.013 12.602 1.00 93.44 94 PRO A C 1
ATOM 726 O O . PRO A 1 94 ? -19.498 -5.458 11.736 1.00 93.44 94 PRO A O 1
ATOM 729 N N . VAL A 1 95 ? -21.444 -5.552 12.867 1.00 93.38 95 VAL A N 1
ATOM 730 C CA . VAL A 1 95 ? -22.133 -6.517 12.009 1.00 93.38 95 VAL A CA 1
ATOM 731 C C . VAL A 1 95 ? -23.198 -5.758 11.234 1.00 93.38 95 VAL A C 1
ATOM 733 O O . VAL A 1 95 ? -24.061 -5.115 11.833 1.00 93.38 95 VAL A O 1
ATOM 736 N N . VAL A 1 96 ? -23.150 -5.833 9.907 1.00 90.06 96 VAL A N 1
ATOM 737 C CA . VAL A 1 96 ? -24.123 -5.181 9.024 1.00 90.06 96 VAL A CA 1
ATOM 738 C C . VAL A 1 96 ? -24.637 -6.207 8.035 1.00 90.06 96 VAL A C 1
ATOM 740 O O . VAL A 1 96 ? -23.857 -6.882 7.366 1.00 90.06 96 VAL A O 1
ATOM 743 N N . ASN A 1 97 ? -25.961 -6.338 7.930 1.00 88.94 97 ASN A N 1
ATOM 744 C CA . ASN A 1 97 ? -26.597 -7.269 6.995 1.00 88.94 97 ASN A CA 1
ATOM 745 C C . ASN A 1 97 ? -26.141 -8.736 7.170 1.00 88.94 97 ASN A C 1
ATOM 747 O O . ASN A 1 97 ? -26.097 -9.501 6.208 1.00 88.94 97 ASN A O 1
ATOM 751 N N . GLY A 1 98 ? -25.819 -9.130 8.399 1.00 91.19 98 GLY A N 1
ATOM 752 C CA . GLY A 1 98 ? -25.307 -10.446 8.761 1.00 91.19 98 GLY A CA 1
ATOM 753 C C . GLY A 1 98 ? -23.830 -10.644 8.442 1.00 91.19 98 GLY A C 1
ATOM 754 O O . GLY A 1 98 ? -23.337 -11.737 8.665 1.00 91.19 98 GLY A O 1
ATOM 755 N N . LYS A 1 99 ? -23.107 -9.643 7.933 1.00 92.38 99 LYS A N 1
ATOM 756 C CA . LYS A 1 99 ? -21.677 -9.728 7.604 1.00 92.38 99 LYS A CA 1
ATOM 757 C C . LYS A 1 99 ? -20.843 -8.951 8.615 1.00 92.38 99 LYS A C 1
ATOM 759 O O . LYS A 1 99 ? -21.279 -7.920 9.121 1.00 92.38 99 LYS A O 1
ATOM 764 N N . PHE A 1 100 ? -19.627 -9.419 8.871 1.00 94.06 100 PHE A 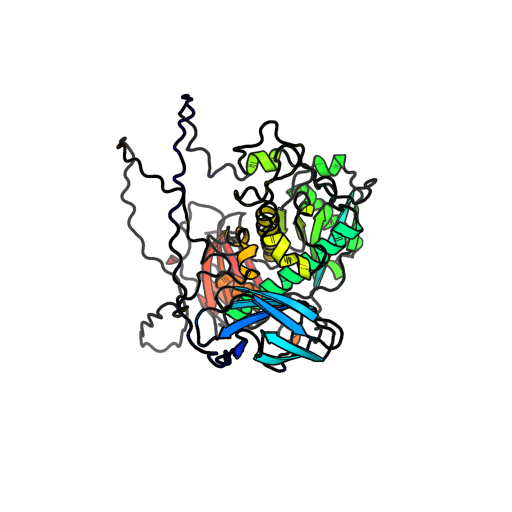N 1
ATOM 765 C CA . PHE A 1 100 ? -18.646 -8.700 9.680 1.00 94.06 100 PHE A CA 1
ATOM 766 C C . PHE A 1 100 ? -17.250 -8.770 9.070 1.00 94.06 100 PHE A C 1
ATOM 768 O O . PHE A 1 100 ? -16.885 -9.745 8.403 1.00 94.06 100 PHE A O 1
ATOM 775 N N . LYS A 1 101 ? -16.467 -7.724 9.341 1.00 94.75 101 LYS A N 1
ATOM 776 C CA . LYS A 1 101 ? -15.037 -7.639 9.050 1.00 94.75 101 LYS A CA 1
ATOM 777 C C . LYS A 1 101 ? -14.349 -7.062 10.284 1.00 94.75 101 LYS A C 1
ATOM 779 O O . LYS A 1 101 ? -14.650 -5.945 10.690 1.00 94.75 101 LYS A O 1
ATOM 784 N N . ILE A 1 102 ? -13.484 -7.859 10.894 1.00 96.25 102 ILE A N 1
ATOM 785 C CA . ILE A 1 102 ? -12.757 -7.534 12.122 1.00 96.25 102 ILE A CA 1
ATOM 786 C C . ILE A 1 102 ? -11.296 -7.331 11.752 1.00 96.25 102 ILE A C 1
ATOM 788 O O . ILE A 1 102 ? -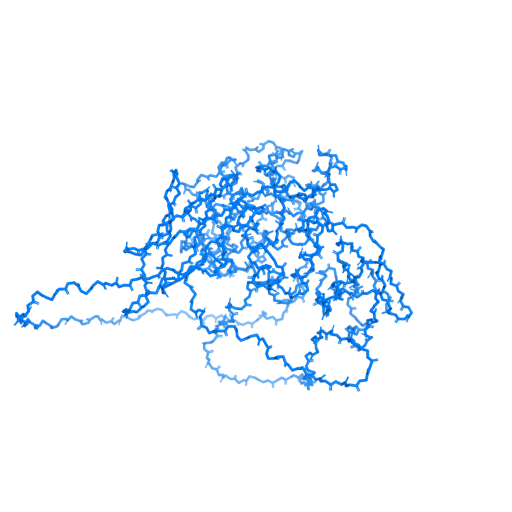10.720 -8.188 11.080 1.00 96.25 102 ILE A O 1
ATOM 792 N N . LEU A 1 103 ? -10.690 -6.237 12.207 1.00 97.06 103 LEU A N 1
ATOM 793 C CA . LEU A 1 103 ? -9.240 -6.088 12.194 1.00 97.06 103 LEU A CA 1
ATOM 794 C C . LEU A 1 103 ? -8.689 -6.374 13.586 1.00 97.06 103 LEU A C 1
ATOM 796 O O . LEU A 1 103 ? -9.222 -5.891 14.585 1.00 97.06 103 LEU A O 1
ATOM 800 N N . LEU A 1 104 ? -7.616 -7.155 13.648 1.00 96.62 104 LEU A N 1
ATOM 801 C CA . LEU A 1 104 ? -7.013 -7.563 14.909 1.00 96.62 104 LEU A CA 1
ATOM 802 C C . LEU A 1 104 ? -5.493 -7.597 14.782 1.00 96.62 104 LEU A C 1
ATOM 804 O O . LEU A 1 104 ? -4.966 -8.135 13.809 1.00 96.62 104 LEU A O 1
ATOM 808 N N . LEU A 1 105 ? -4.790 -7.020 15.755 1.00 96.12 105 LEU A N 1
ATOM 809 C CA . LEU A 1 105 ? -3.336 -7.102 15.830 1.00 96.12 105 LEU A CA 1
ATOM 810 C C . LEU A 1 105 ? -2.949 -8.338 16.647 1.00 96.12 105 LEU A C 1
ATOM 812 O O . LEU A 1 105 ? -3.321 -8.450 17.811 1.00 96.12 105 LEU A O 1
ATOM 816 N N . LEU A 1 106 ? -2.219 -9.259 16.028 1.00 95.81 106 LEU A N 1
ATOM 817 C CA . LEU A 1 106 ? -1.766 -10.498 16.649 1.00 95.81 106 LEU A CA 1
ATOM 818 C C . LEU A 1 106 ? -0.445 -10.293 17.392 1.00 95.81 106 LEU A C 1
ATOM 820 O O . LEU A 1 106 ? 0.458 -9.604 16.909 1.00 95.81 106 LEU A O 1
ATOM 824 N N . GLU A 1 107 ? -0.316 -10.955 18.537 1.00 94.81 107 GLU A N 1
ATOM 825 C CA . GLU A 1 107 ? 0.949 -11.108 19.251 1.00 94.81 107 GLU A CA 1
ATOM 826 C C . GLU A 1 107 ? 1.753 -12.267 18.647 1.00 94.81 107 GLU A C 1
ATOM 828 O O . GLU A 1 107 ? 1.188 -13.217 18.101 1.00 94.81 107 GLU A O 1
ATOM 833 N N . GLU A 1 108 ? 3.085 -12.200 18.701 1.00 95.31 108 GLU A N 1
ATOM 834 C CA . GLU A 1 108 ? 3.929 -13.289 18.201 1.00 95.31 108 GLU A CA 1
ATOM 835 C C . GLU A 1 108 ? 3.635 -14.595 18.959 1.00 95.31 108 GLU A C 1
ATOM 837 O O . GLU A 1 108 ? 3.634 -14.635 20.189 1.00 95.31 108 GLU A O 1
ATOM 842 N N . GLY A 1 109 ? 3.396 -15.678 18.216 1.00 96.06 109 GLY A N 1
ATOM 843 C CA . GLY A 1 109 ? 2.978 -16.965 18.762 1.00 96.06 109 GLY A CA 1
ATOM 844 C C . GLY A 1 109 ? 1.486 -17.248 18.574 1.00 96.06 109 GLY A C 1
ATOM 845 O O . GLY A 1 109 ? 0.893 -16.903 17.552 1.00 96.06 109 GLY A O 1
ATOM 846 N N . MET A 1 110 ? 0.897 -17.981 19.522 1.00 96.94 110 MET A N 1
ATOM 847 C CA . MET A 1 110 ? -0.504 -18.415 19.460 1.00 96.94 110 MET A CA 1
ATOM 848 C C . MET A 1 110 ? -1.437 -17.344 20.027 1.00 96.94 110 MET A C 1
ATOM 850 O O . MET A 1 110 ? -1.257 -16.902 21.157 1.00 96.94 110 MET A O 1
ATOM 854 N N . ASN A 1 111 ? -2.469 -17.002 19.263 1.00 97.25 111 ASN A N 1
ATOM 855 C CA . ASN A 1 111 ? -3.521 -16.062 19.622 1.00 97.25 111 ASN A CA 1
ATOM 856 C C . ASN A 1 111 ? -4.846 -16.826 19.656 1.00 97.25 111 ASN A C 1
ATOM 858 O O . ASN A 1 111 ? -5.295 -17.307 18.617 1.00 97.25 111 ASN A O 1
A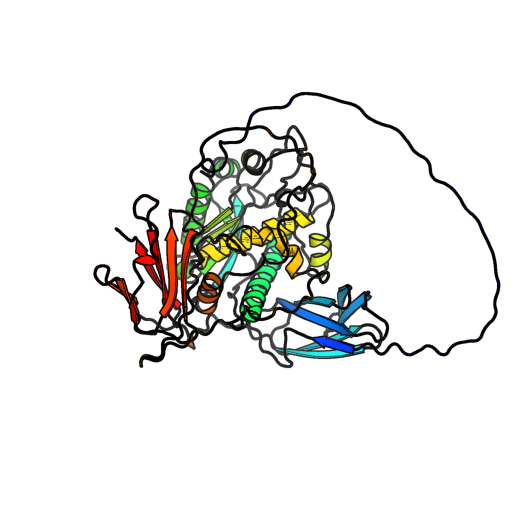TOM 862 N N . ASN A 1 112 ? -5.454 -16.937 20.837 1.00 97.12 112 ASN A N 1
ATOM 863 C CA . ASN A 1 112 ? -6.768 -17.561 21.004 1.00 97.12 112 ASN A CA 1
ATOM 864 C C . ASN A 1 112 ? -7.818 -16.446 20.989 1.00 97.12 112 ASN A C 1
ATOM 866 O O . ASN A 1 112 ? -7.765 -15.547 21.834 1.00 97.12 112 ASN A O 1
ATOM 870 N N . ILE A 1 113 ? -8.718 -16.480 20.011 1.00 98.12 113 ILE A N 1
ATOM 871 C CA . ILE A 1 113 ? -9.686 -15.415 19.750 1.00 98.12 113 ILE A CA 1
ATOM 872 C C . ILE A 1 113 ? -11.086 -15.993 19.910 1.00 98.12 113 ILE A C 1
ATOM 874 O O . ILE A 1 113 ? -11.478 -16.884 19.164 1.00 98.12 113 ILE A O 1
ATOM 878 N N . GLU A 1 114 ? -11.858 -15.452 20.842 1.00 98.00 114 GLU A N 1
ATOM 879 C CA . GLU A 1 114 ? -13.272 -15.781 21.006 1.00 98.00 114 GLU A CA 1
ATOM 880 C C . GLU A 1 114 ? -14.108 -14.700 20.305 1.00 98.00 114 GLU A C 1
ATOM 882 O O . GLU A 1 114 ? -14.071 -13.529 20.691 1.00 98.00 114 GLU A O 1
ATOM 887 N N . LEU A 1 115 ? -14.845 -15.063 19.253 1.00 97.94 115 LEU A N 1
ATOM 888 C CA . LEU A 1 115 ? -15.775 -14.159 18.574 1.00 97.94 115 LEU A CA 1
ATOM 889 C C . LEU A 1 115 ? -17.169 -14.306 19.176 1.00 97.94 115 LEU A C 1
ATOM 891 O O . LEU A 1 115 ? -17.765 -15.375 19.073 1.00 97.94 115 LEU A O 1
ATOM 895 N N . ILE A 1 116 ? -17.708 -13.227 19.740 1.00 97.25 116 ILE A N 1
ATOM 896 C CA . ILE A 1 116 ? -18.973 -13.224 20.480 1.00 97.25 116 ILE A CA 1
ATOM 897 C C . ILE A 1 116 ? -19.967 -12.281 19.802 1.00 97.25 116 ILE A C 1
ATOM 899 O O . ILE A 1 116 ? -19.685 -11.098 19.615 1.00 97.25 116 ILE A O 1
ATOM 903 N N . PHE A 1 117 ? -21.154 -12.787 19.476 1.00 95.06 117 PHE A N 1
ATOM 904 C CA . PHE A 1 117 ? -22.285 -11.990 19.003 1.00 95.06 117 PHE A CA 1
ATOM 905 C C . PHE A 1 117 ? -23.557 -12.452 19.713 1.00 95.06 117 PHE A C 1
ATOM 907 O O . PHE A 1 117 ? -24.033 -13.567 19.492 1.00 95.06 117 PHE A O 1
ATOM 914 N N . GLU A 1 118 ? -24.112 -11.592 20.568 1.00 90.06 118 GLU A N 1
ATOM 915 C CA . GLU A 1 118 ? -25.250 -11.919 21.434 1.00 90.06 118 GLU A CA 1
ATOM 916 C C . GLU A 1 118 ? -25.020 -13.215 22.240 1.00 90.06 118 GLU A C 1
ATOM 918 O O . GLU A 1 118 ? -24.174 -13.245 23.130 1.00 90.06 118 GLU A O 1
ATOM 923 N N . SER A 1 119 ? -25.772 -14.285 21.954 1.00 88.25 119 SER A N 1
ATOM 924 C CA . SER A 1 119 ? -25.623 -15.600 22.589 1.00 88.25 119 SER A CA 1
ATOM 925 C C . SER A 1 119 ? -24.744 -16.578 21.806 1.00 88.25 119 SER A C 1
ATOM 927 O O . SER A 1 119 ? -24.543 -17.703 22.262 1.00 88.25 119 SER A O 1
ATOM 929 N N . ALA A 1 120 ? -24.271 -16.202 20.617 1.00 92.69 120 ALA A N 1
ATOM 930 C CA . ALA A 1 120 ? -23.394 -17.027 19.798 1.00 92.69 120 ALA A CA 1
ATOM 931 C C . ALA A 1 120 ? -21.926 -16.736 20.126 1.00 92.69 120 ALA A C 1
ATOM 933 O O . ALA A 1 120 ? -21.537 -15.577 20.267 1.00 92.69 120 ALA A O 1
ATOM 934 N N . SER A 1 121 ? -21.114 -17.790 20.200 1.00 95.69 121 SER A N 1
ATOM 935 C CA . SER A 1 121 ? -19.661 -17.689 20.339 1.00 95.69 121 SER A CA 1
ATOM 936 C C . SER A 1 121 ? -18.976 -18.713 19.433 1.00 95.69 121 SER A C 1
ATOM 938 O O . SER A 1 121 ? -19.517 -19.802 19.210 1.00 95.69 121 SER A O 1
ATOM 940 N N . VAL A 1 122 ? -17.820 -18.356 18.875 1.00 97.00 122 VAL A N 1
ATOM 941 C CA . VAL A 1 122 ? -16.937 -19.268 18.139 1.00 97.00 122 VAL A CA 1
ATOM 942 C C . VAL A 1 122 ? -15.480 -18.938 18.441 1.00 97.00 122 VAL A C 1
ATOM 944 O O . VAL A 1 122 ? -15.078 -17.776 18.379 1.00 97.00 122 VAL A O 1
ATOM 947 N N . ASP A 1 123 ? -14.691 -19.969 18.725 1.00 97.31 123 ASP A N 1
ATOM 948 C CA . ASP A 1 123 ? -13.253 -19.840 18.938 1.00 97.31 123 ASP A CA 1
ATOM 949 C C . ASP A 1 123 ? -12.490 -19.915 17.609 1.00 97.31 123 ASP A C 1
ATOM 951 O O . ASP A 1 123 ? -12.836 -20.683 16.703 1.00 97.31 123 ASP A O 1
ATOM 955 N N . LEU A 1 124 ? -11.433 -19.116 17.506 1.00 98.00 124 LEU A N 1
ATOM 956 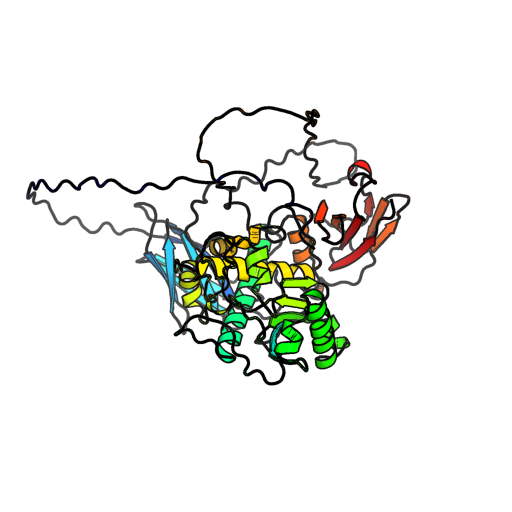C CA . LEU A 1 124 ? -10.475 -19.106 16.414 1.00 98.00 124 LEU A CA 1
ATOM 957 C C . LEU A 1 124 ? -9.061 -18.974 16.980 1.00 98.00 124 LEU A C 1
ATOM 959 O O . LEU A 1 124 ? -8.679 -17.932 17.509 1.00 98.00 124 LEU A O 1
ATOM 963 N N . ASP A 1 125 ? -8.253 -20.004 16.776 1.00 97.50 125 ASP A N 1
ATOM 964 C CA . ASP A 1 125 ? -6.832 -19.975 17.090 1.00 97.50 125 ASP A CA 1
ATOM 965 C C . ASP A 1 125 ? -6.049 -19.540 15.853 1.00 97.50 125 ASP A C 1
ATOM 967 O O . ASP A 1 125 ? -6.142 -20.174 14.802 1.00 97.50 125 ASP A O 1
ATOM 971 N N . LEU A 1 126 ? -5.233 -18.497 15.969 1.00 97.81 126 LEU A N 1
ATOM 972 C CA . LEU A 1 126 ? -4.317 -18.063 14.912 1.00 97.81 126 LEU A CA 1
ATOM 973 C C . LEU A 1 126 ? -2.889 -18.060 15.433 1.00 97.81 126 LEU A C 1
ATOM 975 O O . LEU A 1 126 ? -2.630 -17.650 16.564 1.00 97.81 126 LEU A O 1
ATOM 979 N N . LYS A 1 127 ? -1.938 -18.476 14.597 1.00 97.50 127 LYS A N 1
ATOM 980 C CA . LYS A 1 127 ? -0.519 -18.383 14.932 1.00 97.50 127 LYS A CA 1
ATOM 981 C C . LYS A 1 127 ? 0.140 -17.292 14.109 1.00 97.50 127 LYS A C 1
ATOM 983 O O . LYS A 1 127 ? 0.188 -17.398 12.888 1.00 97.50 127 LYS A O 1
ATOM 988 N N . PHE A 1 128 ? 0.686 -16.274 14.758 1.00 96.69 128 PHE A N 1
ATOM 989 C CA . PHE A 1 128 ? 1.535 -15.300 14.086 1.00 96.69 128 PHE A CA 1
ATOM 990 C C . PHE A 1 128 ? 3.000 -15.710 14.246 1.00 96.69 128 PHE A C 1
ATOM 992 O O . PHE A 1 128 ? 3.538 -15.731 15.351 1.00 96.69 128 PHE A O 1
ATOM 999 N N . GLU A 1 129 ? 3.640 -16.051 13.129 1.00 94.19 129 GLU A N 1
ATOM 1000 C CA . GLU A 1 129 ? 5.071 -16.344 13.060 1.00 94.19 129 GLU A CA 1
ATOM 1001 C C . GLU A 1 129 ? 5.740 -15.358 12.094 1.00 94.19 129 GLU A C 1
ATOM 1003 O O . GLU A 1 129 ? 5.660 -15.540 10.870 1.00 94.19 129 GLU A O 1
ATOM 1008 N N . PRO A 1 130 ? 6.405 -14.306 12.609 1.00 88.69 130 PRO A N 1
ATOM 1009 C CA . PRO A 1 130 ? 7.202 -13.415 11.783 1.00 88.69 130 PRO A CA 1
ATOM 1010 C C . PRO A 1 130 ? 8.216 -14.220 10.969 1.00 88.69 130 PRO A C 1
ATOM 1012 O O . PRO A 1 130 ? 9.027 -14.977 11.502 1.00 88.69 130 PRO A O 1
ATOM 1015 N N . GLN A 1 131 ? 8.190 -14.051 9.651 1.00 80.69 131 GLN A N 1
ATOM 1016 C CA . GLN A 1 131 ? 9.195 -14.662 8.793 1.00 80.69 131 GLN A CA 1
ATOM 1017 C C . GLN A 1 131 ? 10.364 -13.698 8.643 1.00 80.69 131 GLN A C 1
ATOM 1019 O O . GLN A 1 131 ? 10.207 -12.619 8.067 1.00 80.69 131 GLN A O 1
ATOM 1024 N N . ALA A 1 132 ? 11.544 -14.108 9.111 1.00 73.88 132 ALA A N 1
ATOM 1025 C CA . ALA A 1 132 ? 12.785 -13.447 8.736 1.00 73.88 132 ALA A CA 1
ATOM 1026 C C . ALA A 1 132 ? 12.941 -13.574 7.215 1.00 73.88 132 ALA A C 1
ATOM 1028 O O . ALA A 1 132 ? 13.083 -14.676 6.684 1.00 73.88 132 ALA A O 1
ATOM 1029 N N . ARG A 1 133 ? 12.846 -12.447 6.509 1.00 81.56 133 ARG A N 1
ATOM 1030 C CA . ARG A 1 133 ? 13.016 -12.393 5.058 1.00 81.56 133 ARG A CA 1
ATOM 1031 C C . ARG A 1 133 ? 14.172 -11.479 4.726 1.00 81.56 133 ARG A C 1
ATOM 1033 O O . ARG A 1 133 ? 14.237 -10.363 5.232 1.00 81.56 133 ARG A O 1
ATOM 1040 N N . LYS A 1 134 ? 15.012 -11.909 3.786 1.00 89.56 134 LYS A N 1
ATOM 1041 C CA . LYS A 1 134 ? 16.007 -11.043 3.153 1.00 89.56 134 LYS A CA 1
ATOM 1042 C C . LYS A 1 134 ? 15.411 -9.729 2.644 1.00 89.56 134 LYS A C 1
ATOM 1044 O O . LYS A 1 134 ? 16.067 -8.701 2.733 1.00 89.56 134 LYS A O 1
ATOM 1049 N N . PHE A 1 135 ? 14.210 -9.776 2.067 1.00 94.25 135 PHE A N 1
ATOM 1050 C CA . PHE A 1 135 ? 13.579 -8.639 1.404 1.00 94.25 135 PHE A CA 1
ATOM 1051 C C . PHE A 1 135 ? 12.481 -8.012 2.256 1.00 94.25 135 PHE A C 1
ATOM 1053 O O . PHE A 1 135 ? 11.549 -8.702 2.670 1.00 94.25 135 PHE A O 1
ATOM 1060 N N . VAL A 1 136 ? 12.568 -6.698 2.460 1.00 94.88 136 VAL A N 1
ATOM 1061 C CA . VAL A 1 136 ? 11.692 -5.963 3.380 1.00 94.88 136 VAL A CA 1
ATOM 1062 C C . VAL A 1 136 ? 11.222 -4.625 2.810 1.00 94.88 136 VAL A C 1
ATOM 1064 O O . VAL A 1 136 ? 11.828 -4.068 1.888 1.00 94.88 136 VAL A O 1
ATOM 1067 N N . VAL A 1 137 ? 10.118 -4.125 3.360 1.00 97.31 137 VAL A N 1
ATOM 1068 C CA . VAL A 1 137 ? 9.552 -2.800 3.107 1.00 97.31 137 VAL A CA 1
ATOM 1069 C C . VAL A 1 137 ? 9.680 -1.960 4.371 1.00 97.31 137 VAL A C 1
ATOM 1071 O O . VAL A 1 137 ? 9.227 -2.376 5.432 1.00 97.31 137 VAL A O 1
ATOM 1074 N N . THR A 1 138 ? 10.243 -0.763 4.238 1.00 97.56 138 THR A N 1
ATOM 1075 C CA . THR A 1 138 ? 10.454 0.170 5.347 1.00 97.56 138 THR A CA 1
ATOM 1076 C C . THR A 1 138 ? 9.607 1.422 5.146 1.00 97.56 138 THR A C 1
ATOM 1078 O O . THR A 1 138 ? 9.820 2.146 4.165 1.00 97.56 138 THR A O 1
ATOM 1081 N N . PRO A 1 139 ? 8.659 1.710 6.050 1.00 98.50 139 PRO A N 1
ATOM 1082 C CA . PRO A 1 139 ? 7.974 2.990 6.071 1.00 98.50 139 PRO A CA 1
ATOM 1083 C C . PRO A 1 139 ? 8.931 4.101 6.502 1.00 98.50 139 PRO A C 1
ATOM 1085 O O . PRO A 1 139 ? 9.693 3.947 7.457 1.00 98.50 139 PRO A O 1
ATOM 1088 N N . VAL A 1 140 ? 8.889 5.235 5.808 1.00 98.50 140 VAL A N 1
ATOM 1089 C CA . VAL A 1 140 ? 9.753 6.384 6.093 1.00 98.50 140 VAL A CA 1
ATOM 1090 C C . VAL A 1 140 ? 8.921 7.653 6.157 1.00 98.50 140 VAL A C 1
ATOM 1092 O O . VAL A 1 140 ? 8.075 7.893 5.301 1.00 98.50 140 VAL A O 1
ATOM 1095 N N . TYR A 1 141 ? 9.197 8.500 7.139 1.00 98.69 141 TYR A N 1
ATOM 1096 C CA . TYR A 1 141 ? 8.686 9.863 7.178 1.00 98.69 141 TYR A CA 1
ATOM 1097 C C . TYR A 1 141 ? 9.835 10.840 6.939 1.00 98.69 141 TYR A C 1
ATOM 1099 O O . TYR A 1 141 ? 10.785 10.907 7.722 1.00 98.69 141 TYR A O 1
ATOM 1107 N N . ILE A 1 142 ? 9.783 11.547 5.814 1.00 98.56 142 ILE A N 1
ATOM 1108 C CA . ILE A 1 142 ? 10.833 12.460 5.376 1.00 98.56 142 ILE A CA 1
ATOM 1109 C C . ILE A 1 142 ? 10.520 13.856 5.896 1.00 98.56 142 ILE A C 1
ATOM 1111 O O . ILE A 1 142 ? 9.493 14.436 5.544 1.00 98.56 142 ILE A O 1
ATOM 1115 N N . VAL A 1 143 ? 11.434 14.390 6.702 1.00 98.25 143 VAL A N 1
ATOM 1116 C CA . VAL A 1 143 ? 11.338 15.723 7.295 1.00 98.25 143 VAL A CA 1
ATOM 1117 C C . VAL A 1 143 ? 12.358 16.639 6.635 1.00 98.25 143 VAL A C 1
ATOM 1119 O O . VAL A 1 143 ? 13.556 16.350 6.647 1.00 98.25 143 VAL A O 1
ATOM 1122 N N . SER A 1 144 ? 11.883 17.734 6.044 1.00 96.19 144 SER A N 1
ATOM 1123 C CA . SER A 1 144 ? 12.747 18.766 5.461 1.00 96.19 144 SER A CA 1
ATOM 1124 C C . SER A 1 144 ? 13.649 19.420 6.513 1.00 96.19 144 SER A C 1
ATOM 1126 O O . SER A 1 144 ? 13.283 19.560 7.679 1.00 96.19 144 SER A O 1
ATOM 1128 N N . SER A 1 145 ? 14.821 19.879 6.087 1.00 96.12 145 SER A N 1
ATOM 1129 C CA . SER A 1 145 ? 15.753 20.639 6.916 1.00 96.12 145 SER A CA 1
ATOM 1130 C C . SER A 1 145 ? 15.075 21.876 7.514 1.00 96.12 145 SER A C 1
ATOM 1132 O O . SER A 1 145 ? 14.422 22.647 6.806 1.00 96.12 145 SER A O 1
ATOM 1134 N N . GLY A 1 146 ? 15.214 22.047 8.832 1.00 89.44 146 GLY A N 1
ATOM 1135 C CA . GLY A 1 146 ? 14.604 23.146 9.589 1.00 89.44 146 GLY A CA 1
ATOM 1136 C C . GLY A 1 146 ? 13.089 23.033 9.804 1.00 89.44 146 GLY A C 1
ATOM 1137 O O . GLY A 1 146 ? 12.502 23.952 10.369 1.00 89.44 146 GLY A O 1
ATOM 1138 N N . HIS A 1 147 ? 12.454 21.938 9.372 1.00 93.62 147 HIS A N 1
ATOM 1139 C CA . HIS A 1 147 ? 11.030 21.674 9.577 1.00 93.62 147 HIS A CA 1
ATOM 1140 C C . HIS A 1 147 ? 10.806 20.809 10.828 1.00 93.62 147 HIS A C 1
ATOM 1142 O O . HIS A 1 147 ? 11.630 19.958 11.157 1.00 93.62 147 HIS A O 1
ATOM 1148 N N . ASP A 1 148 ? 9.699 21.026 11.537 1.00 93.81 148 ASP A N 1
ATOM 1149 C CA . ASP A 1 148 ? 9.376 20.339 12.800 1.00 93.81 148 ASP A CA 1
ATOM 1150 C C . ASP A 1 148 ? 8.716 18.960 12.609 1.00 93.81 148 ASP A C 1
ATOM 1152 O O . ASP A 1 148 ? 8.419 18.261 13.575 1.00 93.81 148 ASP A O 1
ATOM 1156 N N . GLY A 1 149 ? 8.494 18.549 11.358 1.00 95.44 149 GLY A N 1
ATOM 1157 C CA . GLY A 1 149 ? 7.868 17.279 11.013 1.00 95.44 149 GLY A CA 1
ATOM 1158 C C . GLY A 1 149 ? 6.342 17.293 11.073 1.00 95.44 149 GLY A C 1
ATOM 1159 O O . GLY A 1 149 ? 5.731 16.257 10.823 1.00 95.44 149 GLY A O 1
ATOM 1160 N N . THR A 1 150 ? 5.697 18.428 11.343 1.00 97.44 150 THR A N 1
ATOM 1161 C CA . THR A 1 150 ? 4.231 18.528 11.276 1.00 97.44 150 THR A CA 1
ATOM 1162 C C . THR A 1 150 ? 3.691 18.355 9.850 1.00 97.44 150 THR A C 1
ATOM 1164 O O . THR A 1 150 ? 4.311 18.766 8.865 1.00 97.44 150 THR A O 1
ATOM 1167 N N . PHE A 1 151 ? 2.500 17.784 9.704 1.00 97.31 151 PHE A N 1
ATOM 1168 C CA . PHE A 1 151 ? 1.776 17.760 8.424 1.00 97.31 151 PHE A CA 1
ATOM 1169 C C . PHE A 1 151 ? 0.544 18.675 8.479 1.00 97.31 151 PHE A C 1
ATOM 1171 O O . PHE A 1 151 ? 0.212 19.227 9.525 1.00 97.31 151 PHE A O 1
ATOM 1178 N N . GLN A 1 152 ? -0.105 18.908 7.338 1.00 96.25 152 GLN A N 1
ATOM 1179 C CA . GLN A 1 152 ? -1.297 19.759 7.276 1.00 96.25 152 GLN A CA 1
ATOM 1180 C C . GLN A 1 152 ? -2.558 18.995 7.698 1.00 96.25 152 GLN A C 1
ATOM 1182 O O . GLN A 1 152 ? -2.798 17.873 7.248 1.00 96.25 152 GLN A O 1
ATOM 1187 N N . GLY A 1 153 ? -3.403 19.642 8.495 1.00 96.56 153 GLY A N 1
ATOM 1188 C CA . GLY A 1 153 ? -4.722 19.143 8.870 1.00 96.56 153 GLY A CA 1
ATOM 1189 C C . GLY A 1 153 ? -5.617 20.257 9.422 1.00 96.56 153 GLY A C 1
ATOM 1190 O O . GLY A 1 153 ? -5.152 21.390 9.580 1.00 96.56 153 GLY A O 1
ATOM 1191 N N . PRO A 1 154 ? -6.903 19.961 9.671 1.00 96.12 154 PRO A N 1
ATOM 1192 C CA . PRO A 1 154 ? -7.853 20.914 10.236 1.00 96.12 154 PRO A CA 1
ATOM 1193 C C . PRO A 1 154 ? -7.530 21.261 11.694 1.00 96.12 154 PRO A C 1
ATOM 1195 O O . PRO A 1 154 ? -6.784 20.559 12.382 1.00 96.12 154 PRO A O 1
ATOM 1198 N N . GLU A 1 155 ? -8.155 22.331 12.185 1.00 92.44 155 GLU A N 1
ATOM 1199 C CA . GLU A 1 155 ? -8.082 22.713 13.594 1.00 92.44 155 GLU A CA 1
ATOM 1200 C C . GLU A 1 155 ? -8.569 21.571 14.505 1.00 92.44 155 GLU A C 1
ATOM 1202 O O . GLU A 1 155 ? -9.545 20.883 14.210 1.00 92.44 155 GLU A O 1
ATOM 1207 N N . GLY A 1 156 ? -7.863 21.351 15.616 1.00 92.94 156 GLY A N 1
ATOM 1208 C CA . GLY A 1 156 ? -8.188 20.306 16.591 1.00 92.94 156 GLY A CA 1
ATOM 1209 C C . GLY A 1 156 ? -7.673 18.903 16.247 1.00 92.94 156 GLY A C 1
ATOM 1210 O O . GLY A 1 156 ? -7.744 18.023 17.104 1.00 92.94 156 GLY A O 1
ATOM 1211 N N . VAL A 1 157 ? -7.107 18.680 15.054 1.00 95.50 157 VAL A N 1
ATOM 1212 C CA . VAL A 1 157 ? -6.465 17.402 14.710 1.00 95.50 157 VAL A CA 1
ATOM 1213 C C . VAL A 1 157 ? -4.979 17.435 15.049 1.00 95.50 157 VAL A C 1
ATOM 1215 O O . VAL A 1 157 ? -4.240 18.323 14.629 1.00 95.50 157 VAL A O 1
ATOM 1218 N N . ASP A 1 158 ? -4.523 16.415 15.776 1.00 97.25 158 ASP A N 1
ATOM 1219 C CA . ASP A 1 158 ? -3.104 16.220 16.062 1.00 97.25 158 ASP A CA 1
ATOM 1220 C C . ASP A 1 158 ? -2.332 15.869 14.780 1.00 97.25 158 ASP A C 1
ATOM 1222 O O . ASP A 1 158 ? -2.484 14.769 14.219 1.00 97.25 158 ASP A O 1
ATOM 1226 N N . CYS A 1 159 ? -1.516 16.830 14.342 1.00 97.88 159 CYS A N 1
ATOM 1227 C CA . CYS A 1 159 ? -0.679 16.762 13.149 1.00 97.88 159 CYS A CA 1
ATOM 1228 C C . CYS A 1 159 ? 0.825 16.739 13.471 1.00 97.88 159 CYS A C 1
ATOM 1230 O O . CYS A 1 159 ? 1.639 17.136 12.633 1.00 97.88 159 CYS A O 1
ATOM 1232 N N . SER A 1 160 ? 1.198 16.311 14.683 1.00 98.38 160 SER A N 1
ATOM 1233 C CA . SER A 1 160 ? 2.599 16.186 15.091 1.00 98.38 160 SER A CA 1
ATOM 1234 C C . SER A 1 160 ? 3.352 15.108 14.299 1.00 98.38 160 SER A C 1
ATOM 1236 O O . SER A 1 160 ? 2.761 14.273 13.604 1.00 98.38 160 SER A O 1
ATOM 1238 N N . LEU A 1 161 ? 4.677 15.093 14.457 1.00 98.06 161 LEU A N 1
ATOM 1239 C CA . LEU A 1 161 ? 5.546 14.034 13.952 1.00 98.06 161 LEU A CA 1
ATOM 1240 C C . LEU A 1 161 ? 5.083 12.647 14.433 1.00 98.06 161 LEU A C 1
ATOM 1242 O O . LEU A 1 161 ? 4.921 11.730 13.634 1.00 98.06 161 LEU A O 1
ATOM 1246 N N . GLU A 1 162 ? 4.814 12.493 15.728 1.00 98.25 162 GLU A N 1
ATOM 1247 C CA . GLU A 1 162 ? 4.357 11.240 16.343 1.00 98.25 162 GLU A CA 1
ATOM 1248 C C . GLU A 1 162 ? 3.013 10.799 15.763 1.00 98.25 162 GLU A C 1
ATOM 1250 O O . GLU A 1 162 ? 2.791 9.618 15.482 1.00 98.25 162 GLU A O 1
ATOM 1255 N N . ALA A 1 163 ? 2.122 11.764 15.542 1.00 98.44 163 ALA A N 1
ATOM 1256 C CA . ALA A 1 163 ? 0.819 11.526 14.957 1.00 98.44 163 ALA A CA 1
ATOM 1257 C C . ALA A 1 163 ? 0.926 11.098 13.480 1.00 98.44 163 ALA A C 1
ATOM 1259 O O . ALA A 1 163 ? 0.095 10.310 13.020 1.00 98.44 163 ALA A O 1
ATOM 1260 N N . ALA A 1 164 ? 1.942 11.569 12.747 1.00 98.62 164 ALA A N 1
ATOM 1261 C CA . ALA A 1 164 ? 2.255 11.101 11.398 1.00 98.62 164 ALA A CA 1
ATOM 1262 C C . ALA A 1 164 ? 2.765 9.653 11.421 1.00 98.62 164 ALA A C 1
ATOM 1264 O O . ALA A 1 164 ? 2.251 8.804 10.693 1.00 98.62 164 ALA A O 1
ATOM 1265 N N . LEU A 1 165 ? 3.727 9.349 12.300 1.00 98.75 165 LEU A N 1
ATOM 1266 C CA . LEU A 1 165 ? 4.311 8.011 12.428 1.00 98.75 165 LEU A CA 1
ATOM 1267 C C . LEU A 1 165 ? 3.255 6.961 12.803 1.00 98.75 165 LEU A C 1
ATOM 1269 O O . LEU A 1 165 ? 3.226 5.892 12.199 1.00 98.75 165 LEU A O 1
ATOM 1273 N N . ALA A 1 166 ? 2.346 7.270 13.735 1.00 98.62 166 ALA A N 1
ATOM 1274 C CA . ALA A 1 166 ? 1.261 6.363 14.119 1.00 98.62 166 ALA A CA 1
ATOM 1275 C C . ALA A 1 166 ? 0.331 6.029 12.937 1.00 98.62 166 ALA A C 1
ATOM 1277 O O . ALA A 1 166 ? 0.039 4.859 12.684 1.00 98.62 166 ALA A O 1
ATOM 1278 N N . ARG A 1 167 ? -0.073 7.047 12.166 1.00 98.75 167 ARG A N 1
ATOM 1279 C CA . ARG A 1 167 ? -0.934 6.882 10.983 1.00 98.75 167 ARG A CA 1
ATOM 1280 C C . ARG A 1 167 ? -0.251 6.090 9.877 1.00 98.75 167 ARG A C 1
ATOM 1282 O O . ARG A 1 167 ? -0.861 5.201 9.290 1.00 98.75 167 ARG A O 1
ATOM 1289 N N . ILE A 1 168 ? 1.025 6.375 9.615 1.00 98.81 168 ILE A N 1
ATOM 1290 C CA . ILE A 1 168 ? 1.822 5.656 8.613 1.00 98.81 168 ILE A CA 1
ATOM 1291 C C . ILE A 1 168 ? 1.996 4.191 9.020 1.00 98.81 168 ILE A C 1
ATOM 1293 O O . ILE A 1 168 ? 1.817 3.306 8.184 1.00 98.81 168 ILE A O 1
ATOM 1297 N N . LYS A 1 169 ? 2.300 3.919 10.296 1.00 98.62 169 LYS A N 1
ATOM 1298 C CA . LYS A 1 169 ? 2.447 2.557 10.826 1.00 98.62 169 LYS A CA 1
ATOM 1299 C C . LYS A 1 169 ? 1.188 1.734 10.566 1.00 98.62 169 LYS A C 1
ATOM 1301 O O . LYS A 1 169 ? 1.266 0.695 9.911 1.00 98.62 169 LYS A O 1
ATOM 1306 N N . LEU A 1 170 ? 0.038 2.228 11.024 1.00 98.69 170 LEU A N 1
ATOM 1307 C CA . LEU A 1 170 ? -1.240 1.545 10.842 1.00 98.69 170 LEU A CA 1
ATOM 1308 C C . LEU A 1 170 ? -1.600 1.421 9.356 1.00 98.69 170 LEU A C 1
ATOM 1310 O O . LEU A 1 170 ? -1.957 0.340 8.894 1.00 98.69 170 LEU A O 1
ATOM 1314 N N . GLY A 1 171 ? -1.436 2.494 8.580 1.00 98.62 171 GLY A N 1
ATOM 1315 C CA . GLY A 1 171 ? -1.706 2.497 7.146 1.00 98.62 171 GLY A CA 1
ATOM 1316 C C . GLY A 1 171 ? -0.922 1.426 6.388 1.00 98.62 171 GLY A C 1
ATOM 1317 O O . GLY A 1 171 ? -1.515 0.640 5.654 1.00 98.62 171 GLY A O 1
ATOM 1318 N N . VAL A 1 172 ? 0.392 1.310 6.605 1.00 98.62 172 VAL A N 1
ATOM 1319 C CA . VAL A 1 172 ? 1.211 0.296 5.916 1.00 98.62 172 VAL A CA 1
ATOM 1320 C C . VAL A 1 172 ? 0.872 -1.130 6.378 1.00 98.62 172 VAL A C 1
ATOM 1322 O O . VAL A 1 172 ? 0.870 -2.045 5.551 1.00 98.62 172 VAL A O 1
ATOM 1325 N N . GLN A 1 173 ? 0.505 -1.338 7.648 1.00 98.44 173 GLN A N 1
ATOM 1326 C CA . GLN A 1 173 ? -0.008 -2.632 8.125 1.00 98.44 173 GLN A CA 1
ATOM 1327 C C . GLN A 1 173 ? -1.345 -3.007 7.461 1.00 98.44 173 GLN A C 1
ATOM 1329 O O . GLN A 1 173 ? -1.557 -4.167 7.089 1.00 98.44 173 GLN A O 1
ATOM 1334 N N . LEU A 1 174 ? -2.237 -2.035 7.238 1.00 98.56 174 LEU A N 1
ATOM 1335 C CA . LEU A 1 174 ? -3.472 -2.251 6.479 1.00 98.56 174 LEU A CA 1
ATOM 1336 C C . LEU A 1 174 ? -3.154 -2.648 5.034 1.00 98.56 174 LEU A C 1
ATOM 1338 O O . LEU A 1 174 ? -3.712 -3.624 4.538 1.00 98.56 174 LEU A O 1
ATOM 1342 N N . LEU A 1 175 ? -2.206 -1.973 4.375 1.00 98.56 175 LEU A N 1
ATOM 1343 C CA . LEU A 1 175 ? -1.772 -2.336 3.020 1.00 98.56 175 LEU A CA 1
ATOM 1344 C C . LEU A 1 175 ? -1.211 -3.759 2.944 1.00 98.56 175 LEU A C 1
ATOM 1346 O O . LEU A 1 175 ? -1.547 -4.510 2.026 1.00 98.56 175 LEU A O 1
ATOM 1350 N N . GLN A 1 176 ? -0.402 -4.152 3.930 1.00 97.94 176 GLN A N 1
ATOM 1351 C CA . GLN A 1 176 ? 0.124 -5.511 4.047 1.00 97.94 176 GLN A CA 1
ATOM 1352 C C . GLN A 1 176 ? -1.012 -6.544 4.134 1.00 97.94 176 GLN A C 1
ATOM 1354 O O . GLN A 1 176 ? -0.974 -7.565 3.439 1.00 97.94 176 GLN A O 1
ATOM 1359 N N . SER A 1 177 ? -2.048 -6.247 4.921 1.00 97.81 177 SER A N 1
ATOM 1360 C CA . SER A 1 177 ? -3.245 -7.085 5.079 1.00 97.81 177 SER A CA 1
ATOM 1361 C C . SER A 1 177 ? -4.049 -7.187 3.780 1.00 97.81 177 SER A C 1
ATOM 1363 O O . SER A 1 177 ? -4.472 -8.273 3.386 1.00 97.81 177 SER A O 1
ATOM 1365 N N . VAL A 1 178 ? -4.219 -6.065 3.073 1.00 97.44 178 VAL A N 1
ATOM 1366 C CA . VAL A 1 178 ? -4.952 -5.997 1.800 1.00 97.44 178 VAL A CA 1
ATOM 1367 C C . VAL A 1 178 ? -4.283 -6.869 0.747 1.00 97.44 178 VAL A C 1
ATOM 1369 O O . VAL A 1 178 ? -4.966 -7.646 0.083 1.00 97.44 178 VAL A O 1
ATOM 1372 N N . VAL A 1 179 ? -2.957 -6.794 0.606 1.00 98.12 179 VAL A N 1
ATOM 1373 C CA . VAL A 1 179 ? -2.227 -7.641 -0.350 1.00 98.12 179 VAL A CA 1
ATOM 1374 C C . VAL A 1 179 ? -2.426 -9.124 -0.026 1.00 98.12 179 VAL A C 1
ATOM 1376 O O . VAL A 1 179 ? -2.765 -9.895 -0.925 1.00 98.12 179 VAL A O 1
ATOM 1379 N N . ALA A 1 180 ? -2.303 -9.510 1.250 1.00 96.94 180 ALA A N 1
ATOM 1380 C CA . ALA A 1 180 ? -2.500 -10.892 1.687 1.00 96.94 180 ALA A CA 1
ATOM 1381 C C . ALA A 1 180 ? -3.895 -11.425 1.339 1.00 96.94 180 ALA A C 1
ATOM 1383 O O . AL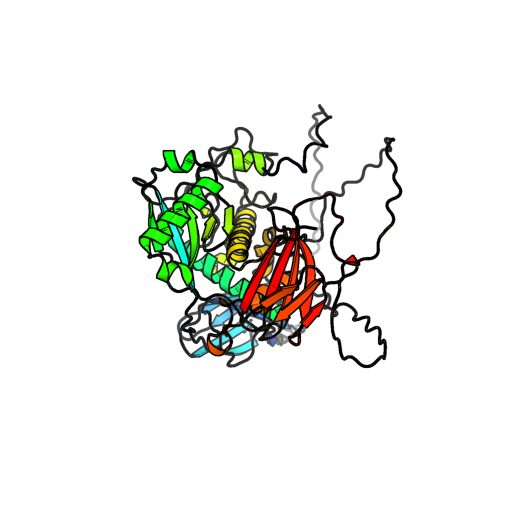A A 1 180 ? -4.034 -12.518 0.788 1.00 96.94 180 ALA A O 1
ATOM 1384 N N . GLU A 1 181 ? -4.924 -10.633 1.627 1.00 95.19 181 GLU A N 1
ATOM 1385 C CA . GLU A 1 181 ? -6.322 -10.986 1.390 1.00 95.19 181 GLU A CA 1
ATOM 1386 C C . GLU A 1 181 ? -6.647 -11.049 -0.100 1.00 95.19 181 GLU A C 1
ATOM 1388 O O . GLU A 1 181 ? -7.271 -12.006 -0.550 1.00 95.19 181 GLU A O 1
ATOM 1393 N N . LYS A 1 182 ? -6.169 -10.085 -0.893 1.00 95.06 182 LYS A N 1
ATOM 1394 C CA . LYS A 1 182 ? -6.455 -10.036 -2.332 1.00 95.06 182 LYS A CA 1
ATOM 1395 C C . LYS A 1 182 ? -5.742 -11.127 -3.127 1.00 95.06 182 LYS A C 1
ATOM 1397 O O . LYS A 1 182 ? -6.257 -11.537 -4.165 1.00 95.06 182 LYS A O 1
ATOM 1402 N N . LEU A 1 183 ? -4.602 -11.633 -2.650 1.00 96.00 183 LEU A N 1
ATOM 1403 C CA . LEU A 1 183 ? -3.976 -12.831 -3.220 1.00 96.00 183 LEU A CA 1
ATOM 1404 C C . LEU A 1 183 ? -4.669 -14.123 -2.765 1.00 96.00 183 LEU A C 1
ATOM 1406 O O . LEU A 1 183 ? -4.852 -15.034 -3.579 1.00 96.00 183 LEU A O 1
ATOM 1410 N N . TRP A 1 184 ? -5.101 -14.195 -1.503 1.00 94.69 184 TRP A N 1
ATOM 1411 C CA . TRP A 1 184 ? -5.848 -15.342 -0.984 1.00 94.69 184 TRP A CA 1
ATOM 1412 C C . TRP A 1 184 ? -7.198 -15.519 -1.695 1.00 94.69 184 TRP A C 1
ATOM 1414 O O . TRP A 1 184 ? -7.507 -16.629 -2.123 1.00 94.69 184 TRP A O 1
ATOM 1424 N N . GLU A 1 185 ? -7.936 -14.428 -1.930 1.00 92.31 185 GLU A N 1
ATOM 1425 C CA . GLU A 1 185 ? -9.208 -14.410 -2.679 1.00 92.31 185 GLU A CA 1
ATOM 1426 C C . GLU A 1 185 ? -9.068 -14.974 -4.109 1.00 92.31 185 GLU A C 1
ATOM 1428 O O . GLU A 1 185 ? -10.038 -15.468 -4.679 1.00 92.31 185 GLU A O 1
ATOM 1433 N N . GLN A 1 186 ? -7.860 -14.953 -4.685 1.00 93.19 186 GLN A N 1
ATOM 1434 C CA . GLN A 1 186 ? -7.557 -15.512 -6.011 1.00 93.19 186 GLN A CA 1
ATOM 1435 C C . GLN A 1 186 ? -6.938 -16.917 -5.968 1.00 93.19 186 GLN A C 1
ATOM 1437 O O . GLN A 1 186 ? -6.502 -17.436 -6.996 1.00 93.19 186 GLN A O 1
ATOM 1442 N N . GLY A 1 187 ? -6.855 -17.541 -4.791 1.00 93.25 187 GLY A N 1
ATOM 1443 C CA . GLY A 1 187 ? -6.271 -18.873 -4.627 1.00 93.25 187 GLY A CA 1
ATOM 1444 C C . GLY A 1 187 ? -4.746 -18.917 -4.784 1.00 93.25 187 GLY A C 1
ATOM 1445 O O . GLY A 1 187 ? -4.184 -19.989 -5.002 1.00 93.25 187 GLY A O 1
ATOM 1446 N N . LEU A 1 188 ? -4.051 -17.779 -4.664 1.00 93.31 188 LEU A N 1
ATOM 1447 C CA . LEU A 1 188 ? -2.584 -17.687 -4.776 1.00 93.31 188 LEU A CA 1
ATOM 1448 C C . LEU A 1 188 ? -1.863 -17.802 -3.421 1.00 93.31 188 LEU A C 1
ATOM 1450 O O . LEU A 1 188 ? -0.640 -17.647 -3.321 1.00 93.31 188 LEU A O 1
ATOM 1454 N N . GLY A 1 189 ? -2.628 -18.131 -2.381 1.00 92.06 189 GLY A N 1
ATOM 1455 C CA . GLY A 1 189 ? -2.178 -18.168 -1.001 1.00 92.06 189 GLY A CA 1
ATOM 1456 C C . GLY A 1 189 ? -2.142 -16.782 -0.364 1.00 92.06 189 GLY A C 1
ATOM 1457 O O . GLY A 1 189 ? -2.191 -15.746 -1.025 1.00 92.06 189 GLY A O 1
ATOM 1458 N N . ARG A 1 190 ? -2.041 -16.781 0.960 1.00 92.88 190 ARG A N 1
ATOM 1459 C CA . ARG A 1 190 ? -2.063 -15.587 1.802 1.00 92.88 190 ARG A CA 1
ATOM 1460 C C . ARG A 1 190 ? -0.663 -14.981 1.925 1.00 92.88 190 ARG A C 1
ATOM 1462 O O . ARG A 1 190 ? -0.005 -15.076 2.957 1.00 92.88 190 ARG A O 1
ATOM 1469 N N . ARG A 1 191 ? -0.161 -14.441 0.814 1.00 93.56 191 ARG A N 1
ATOM 1470 C CA . ARG A 1 191 ? 1.200 -13.890 0.696 1.00 93.56 191 ARG A CA 1
ATOM 1471 C C . ARG A 1 191 ? 1.167 -12.371 0.736 1.00 93.56 191 ARG A C 1
ATOM 1473 O O . ARG A 1 191 ? 0.282 -11.753 0.169 1.00 93.56 191 ARG A O 1
ATOM 1480 N N . THR A 1 192 ? 2.160 -11.770 1.368 1.00 96.56 192 THR A N 1
ATOM 1481 C CA . THR A 1 192 ? 2.323 -10.313 1.420 1.00 96.56 192 THR A CA 1
ATOM 1482 C C . THR A 1 192 ? 3.781 -9.966 1.678 1.00 96.56 192 THR A C 1
ATOM 1484 O O . THR A 1 192 ? 4.586 -10.871 1.897 1.00 96.56 192 THR A O 1
ATOM 1487 N N . PHE A 1 193 ? 4.135 -8.687 1.613 1.00 96.31 193 PHE A N 1
ATOM 1488 C CA . PHE A 1 193 ? 5.495 -8.209 1.841 1.00 96.31 193 PHE A CA 1
ATOM 1489 C C . PHE A 1 193 ? 5.809 -8.188 3.338 1.00 96.31 193 PHE A C 1
ATOM 1491 O O . PHE A 1 193 ? 4.901 -8.092 4.160 1.00 96.31 193 PHE A O 1
ATOM 1498 N N . SER A 1 194 ? 7.088 -8.261 3.709 1.00 95.12 194 SER A N 1
ATOM 1499 C CA . SER A 1 194 ? 7.511 -8.101 5.107 1.00 95.12 194 SER A CA 1
ATOM 1500 C C . SER A 1 194 ? 7.802 -6.640 5.422 1.00 95.12 194 SER A C 1
ATOM 1502 O O . SER A 1 194 ? 8.451 -5.960 4.628 1.00 95.12 194 SER A O 1
ATOM 1504 N N . ILE A 1 195 ? 7.353 -6.182 6.588 1.00 95.19 195 ILE A N 1
ATOM 1505 C CA . ILE A 1 195 ? 7.717 -4.886 7.168 1.00 95.19 195 ILE A CA 1
ATOM 1506 C C . ILE A 1 195 ? 8.800 -5.162 8.209 1.00 95.19 195 ILE A C 1
ATOM 1508 O O . ILE A 1 195 ? 8.634 -6.075 9.015 1.00 95.19 195 ILE A O 1
ATOM 1512 N N . ASP A 1 196 ? 9.916 -4.439 8.169 1.00 87.94 196 ASP A N 1
ATOM 1513 C CA . ASP A 1 196 ? 11.056 -4.717 9.051 1.00 87.94 196 ASP A CA 1
ATOM 1514 C C . ASP A 1 196 ? 11.039 -3.935 10.362 1.00 87.94 196 ASP A C 1
ATOM 1516 O O . ASP A 1 196 ? 11.556 -4.413 11.368 1.00 87.94 196 ASP A O 1
ATOM 1520 N N . CYS A 1 197 ? 10.480 -2.728 10.349 1.00 89.50 197 CYS A N 1
ATOM 1521 C CA . CYS A 1 197 ? 10.464 -1.853 11.507 1.00 89.50 197 CYS A CA 1
ATOM 1522 C C . CYS A 1 197 ? 9.283 -0.880 11.477 1.00 89.50 197 CYS A C 1
ATOM 1524 O O . CYS A 1 197 ? 8.591 -0.716 10.467 1.00 89.50 197 CYS A O 1
ATOM 1526 N N . ASP A 1 198 ? 9.073 -0.232 12.621 1.00 94.81 198 ASP A N 1
ATOM 1527 C CA . ASP A 1 198 ? 8.202 0.932 12.720 1.00 94.81 198 ASP A CA 1
ATOM 1528 C C . ASP A 1 198 ? 8.709 2.078 11.823 1.00 94.81 198 ASP A C 1
ATOM 1530 O O . ASP A 1 198 ? 9.895 2.114 11.480 1.00 94.81 198 ASP A O 1
ATOM 1534 N N . PRO A 1 199 ? 7.839 3.031 11.436 1.00 97.69 199 PRO A N 1
ATOM 1535 C CA . PRO A 1 199 ? 8.223 4.097 10.520 1.00 97.69 199 PRO A CA 1
ATOM 1536 C C . PRO A 1 199 ? 9.448 4.886 10.993 1.00 97.69 199 PRO A C 1
ATOM 1538 O O . PRO A 1 199 ? 9.496 5.384 12.118 1.00 97.69 199 PRO A O 1
ATOM 1541 N N . VAL A 1 200 ? 10.433 5.031 10.106 1.00 96.75 200 VAL A N 1
ATOM 1542 C CA . VAL A 1 200 ? 11.705 5.700 10.405 1.00 96.75 200 VAL A CA 1
ATOM 1543 C C . VAL A 1 200 ? 11.652 7.162 9.976 1.00 96.75 200 VAL A C 1
ATOM 1545 O O . VAL A 1 200 ? 11.255 7.478 8.856 1.00 96.75 200 VAL A O 1
ATOM 1548 N N . VAL A 1 201 ? 12.137 8.065 10.829 1.00 97.81 201 VAL A N 1
ATOM 1549 C CA . VAL A 1 201 ? 12.305 9.478 10.467 1.00 97.81 201 VAL A CA 1
ATOM 1550 C C . VAL A 1 201 ? 13.591 9.670 9.657 1.00 97.81 201 VAL A C 1
ATOM 1552 O O . VAL A 1 201 ? 14.693 9.265 10.052 1.00 97.81 201 VAL A O 1
ATOM 1555 N N . HIS A 1 202 ? 13.468 10.313 8.501 1.00 97.19 202 HIS A N 1
ATOM 1556 C CA . HIS A 1 202 ? 14.590 10.711 7.664 1.00 97.19 202 HIS A CA 1
ATOM 1557 C C . HIS A 1 202 ? 14.643 12.233 7.545 1.00 97.19 202 HIS A C 1
ATOM 1559 O O . HIS A 1 202 ? 13.840 12.841 6.846 1.00 97.19 202 HIS A O 1
ATOM 1565 N N . SER A 1 203 ? 15.608 12.842 8.232 1.00 96.44 203 SER A N 1
ATOM 1566 C CA . SER A 1 203 ? 15.931 14.259 8.074 1.00 96.44 203 SER A CA 1
ATOM 1567 C C . SER A 1 203 ? 16.665 14.468 6.755 1.00 96.44 203 SER A C 1
ATOM 1569 O O . SER A 1 203 ? 17.786 13.983 6.598 1.00 96.44 203 SER A O 1
ATOM 1571 N N . SER A 1 204 ? 16.030 15.168 5.821 1.00 96.00 204 SER A N 1
ATOM 1572 C CA . SER A 1 204 ? 16.632 15.503 4.535 1.00 96.00 204 SER A CA 1
ATOM 1573 C C . SER A 1 204 ? 17.439 16.796 4.615 1.00 96.00 204 SER A C 1
ATOM 1575 O O . SER A 1 204 ? 17.179 17.670 5.442 1.00 96.00 204 SER A O 1
ATOM 1577 N N . SER A 1 205 ? 18.402 16.931 3.705 1.00 95.31 205 SER A N 1
ATOM 1578 C CA . SER A 1 205 ? 19.150 18.172 3.496 1.00 95.31 205 SER A CA 1
ATOM 1579 C C . SER A 1 205 ? 18.319 19.293 2.857 1.00 95.31 205 SER A C 1
ATOM 1581 O O . SER A 1 205 ? 18.642 20.461 3.065 1.00 95.31 205 SER A O 1
ATOM 1583 N N . LEU A 1 206 ? 17.241 18.965 2.132 1.00 96.81 206 LEU A N 1
ATOM 1584 C CA . LEU A 1 206 ? 16.378 19.960 1.488 1.00 96.81 206 LEU A CA 1
ATOM 1585 C C . LEU A 1 206 ? 15.564 20.743 2.511 1.00 96.81 206 LEU A C 1
ATOM 1587 O O . LEU A 1 206 ? 14.863 20.154 3.336 1.00 96.81 206 LEU A O 1
ATOM 1591 N N . THR A 1 207 ? 15.576 22.066 2.395 1.00 96.81 207 THR A N 1
ATOM 1592 C CA . THR A 1 207 ? 14.631 22.933 3.105 1.00 96.81 207 THR A CA 1
ATOM 1593 C C . THR A 1 207 ? 13.201 22.740 2.587 1.00 96.81 207 THR A C 1
ATOM 1595 O O . THR A 1 207 ? 12.970 22.182 1.509 1.00 96.81 207 THR A O 1
ATOM 1598 N N . LEU A 1 208 ? 12.218 23.223 3.355 1.00 94.75 208 LEU A N 1
ATOM 1599 C CA . LEU A 1 208 ? 10.808 23.197 2.954 1.00 94.75 208 LEU A CA 1
ATOM 1600 C C . LEU A 1 208 ? 10.591 23.900 1.602 1.00 94.75 208 LEU A C 1
ATOM 1602 O O . LEU A 1 208 ? 9.940 23.352 0.716 1.00 94.75 208 LEU A O 1
ATOM 1606 N N . GLU A 1 209 ? 11.170 25.091 1.431 1.00 95.56 209 GLU A N 1
ATOM 1607 C CA . GLU A 1 209 ? 11.006 25.898 0.218 1.00 95.56 209 GLU A CA 1
ATOM 1608 C C . GLU A 1 209 ? 11.636 25.259 -1.021 1.00 95.56 209 GLU A C 1
ATOM 1610 O O . GLU A 1 209 ? 11.101 25.399 -2.120 1.00 95.56 209 GLU A O 1
ATOM 1615 N N . GLU A 1 210 ? 12.780 24.588 -0.869 1.00 97.50 210 GLU A N 1
ATOM 1616 C CA . GLU A 1 210 ? 13.436 23.882 -1.973 1.00 97.50 210 GLU A CA 1
ATOM 1617 C C . GLU A 1 210 ? 12.599 22.684 -2.412 1.00 97.50 210 GLU A C 1
ATOM 1619 O O . GLU A 1 210 ? 12.278 22.569 -3.593 1.00 97.50 210 GLU A O 1
ATOM 1624 N N . ALA A 1 211 ? 12.171 21.845 -1.461 1.00 97.06 211 ALA A N 1
ATOM 1625 C CA . ALA A 1 211 ? 11.337 20.683 -1.756 1.00 97.06 211 ALA A CA 1
ATOM 1626 C C . ALA A 1 211 ? 10.007 21.086 -2.420 1.00 97.06 211 ALA A C 1
ATOM 1628 O O . ALA A 1 211 ? 9.556 20.442 -3.361 1.00 97.06 211 ALA A O 1
ATOM 1629 N N . GLN A 1 212 ? 9.393 22.189 -1.988 1.00 96.06 212 GLN A N 1
ATOM 1630 C CA . GLN A 1 212 ? 8.132 22.677 -2.552 1.00 96.06 212 GLN A CA 1
ATOM 1631 C C . GLN A 1 212 ? 8.241 23.245 -3.976 1.00 96.06 212 GLN A C 1
ATOM 1633 O O . GLN A 1 212 ? 7.213 23.400 -4.634 1.00 96.06 212 GLN A O 1
ATOM 1638 N N . LYS A 1 213 ? 9.452 23.555 -4.459 1.00 96.62 213 LYS A N 1
ATOM 1639 C CA . LYS A 1 213 ? 9.708 24.019 -5.837 1.00 96.62 213 LYS A CA 1
ATOM 1640 C C . LYS A 1 213 ? 10.026 22.877 -6.804 1.00 96.62 213 LYS A C 1
ATOM 1642 O O . LYS A 1 213 ? 10.059 23.109 -8.010 1.00 96.62 213 LYS A O 1
ATOM 1647 N N . MET A 1 214 ? 10.291 21.681 -6.287 1.00 97.12 214 MET A N 1
ATOM 1648 C CA . MET A 1 214 ? 10.645 20.515 -7.087 1.00 97.12 214 MET A CA 1
ATOM 1649 C C . MET A 1 214 ? 9.394 19.828 -7.631 1.00 97.12 214 MET A C 1
ATOM 1651 O O . MET A 1 214 ? 8.366 19.728 -6.962 1.00 97.12 214 MET A O 1
ATOM 1655 N N . SER A 1 215 ? 9.500 19.311 -8.850 1.00 95.75 215 SER A N 1
ATOM 1656 C CA . SER A 1 215 ? 8.529 18.369 -9.399 1.00 95.75 215 SER A CA 1
ATOM 1657 C C . SER A 1 215 ? 8.565 17.037 -8.642 1.00 95.75 215 SER A C 1
ATOM 1659 O O . SER A 1 215 ? 9.550 16.690 -7.986 1.00 95.75 215 SER A O 1
ATOM 1661 N N . GLN A 1 216 ? 7.506 16.239 -8.781 1.00 95.00 216 GLN A N 1
ATOM 1662 C CA . GLN A 1 216 ? 7.456 14.904 -8.184 1.00 95.00 216 GLN A CA 1
ATOM 1663 C C . GLN A 1 216 ? 8.629 14.002 -8.615 1.00 95.00 216 GLN A C 1
ATOM 1665 O O . GLN A 1 216 ? 9.186 13.299 -7.774 1.00 95.00 216 GLN A O 1
ATOM 1670 N N . ASP A 1 217 ? 9.062 14.063 -9.881 1.00 95.50 217 ASP A N 1
ATOM 1671 C CA . ASP A 1 217 ? 10.172 13.248 -10.397 1.00 95.50 217 ASP A CA 1
ATOM 1672 C C . ASP A 1 217 ? 11.512 13.658 -9.773 1.00 95.50 217 ASP A C 1
ATOM 1674 O O . ASP A 1 217 ? 12.359 12.816 -9.455 1.00 95.50 217 ASP A O 1
ATOM 1678 N N . GLU A 1 218 ? 11.702 14.962 -9.562 1.00 98.06 218 GLU A N 1
ATOM 1679 C CA . GLU A 1 218 ? 12.872 15.505 -8.877 1.00 98.06 218 GLU A CA 1
ATOM 1680 C C . GLU A 1 218 ? 12.876 15.106 -7.398 1.00 98.06 218 GLU A C 1
ATOM 1682 O O . GLU A 1 218 ? 13.926 14.695 -6.896 1.00 98.06 218 GLU A O 1
ATOM 1687 N N . LEU A 1 219 ? 11.722 15.163 -6.718 1.00 97.69 219 LEU A N 1
ATOM 1688 C CA . LEU A 1 219 ? 11.569 14.708 -5.331 1.00 97.69 219 LEU A CA 1
ATOM 1689 C C . LEU A 1 219 ? 11.876 13.211 -5.205 1.00 97.69 219 LEU A C 1
ATOM 1691 O O . LEU A 1 219 ? 12.699 12.821 -4.376 1.00 97.69 219 LEU A O 1
ATOM 1695 N N . TRP A 1 220 ? 11.283 12.378 -6.065 1.00 97.75 220 TRP A N 1
ATOM 1696 C CA . TRP A 1 220 ? 11.521 10.932 -6.098 1.00 97.75 220 TRP A CA 1
ATOM 1697 C C . TRP A 1 220 ? 12.997 10.615 -6.330 1.00 97.75 220 TRP A C 1
ATOM 1699 O O . TRP A 1 220 ? 13.604 9.835 -5.593 1.00 97.75 220 TRP A O 1
ATOM 1709 N N . SER A 1 221 ? 13.611 11.292 -7.299 1.00 97.25 221 SER A N 1
ATOM 1710 C CA . SER A 1 221 ? 15.021 11.105 -7.626 1.00 97.25 221 SER A CA 1
ATOM 1711 C C . SER A 1 221 ? 15.947 11.552 -6.495 1.00 97.25 221 SER A C 1
ATOM 1713 O O . SER A 1 221 ? 16.954 10.894 -6.226 1.00 97.25 221 SER A O 1
ATOM 1715 N N . HIS A 1 222 ? 15.644 12.679 -5.845 1.00 97.75 222 HIS A N 1
ATOM 1716 C CA . HIS A 1 222 ? 16.436 13.196 -4.735 1.00 97.75 222 HIS A CA 1
ATOM 1717 C C . HIS A 1 222 ? 16.353 12.265 -3.527 1.00 97.75 222 HIS A C 1
ATOM 1719 O O . HIS A 1 222 ? 17.383 11.745 -3.099 1.00 97.75 222 HIS A O 1
ATOM 1725 N N . TYR A 1 223 ? 15.148 11.996 -3.020 1.00 97.62 223 TYR A N 1
ATOM 1726 C CA . TYR A 1 223 ? 14.974 11.176 -1.822 1.00 97.62 223 TYR A CA 1
ATOM 1727 C C . TYR A 1 223 ? 15.374 9.719 -2.045 1.00 97.62 223 TYR A C 1
ATOM 1729 O O . TYR A 1 223 ? 15.904 9.091 -1.133 1.00 97.62 223 TYR A O 1
ATOM 1737 N N . GLY A 1 224 ? 15.230 9.187 -3.263 1.00 96.50 224 GLY A N 1
ATOM 1738 C CA . GLY A 1 224 ? 15.780 7.879 -3.614 1.00 96.50 224 GLY A CA 1
ATOM 1739 C C . GLY A 1 224 ? 17.294 7.817 -3.423 1.00 96.50 224 GLY A C 1
ATOM 1740 O O . GLY A 1 224 ? 17.798 6.880 -2.803 1.00 96.50 224 GLY A O 1
ATOM 1741 N N . ARG A 1 225 ? 18.033 8.835 -3.886 1.00 96.06 225 ARG A N 1
ATOM 1742 C CA . ARG A 1 225 ? 19.486 8.920 -3.658 1.00 96.06 225 ARG A CA 1
ATOM 1743 C C . ARG A 1 225 ? 19.827 9.140 -2.187 1.00 96.06 225 ARG A C 1
ATOM 1745 O O . ARG A 1 225 ? 20.779 8.528 -1.705 1.00 96.06 225 ARG A O 1
ATOM 1752 N N . ASP A 1 226 ? 19.067 9.980 -1.492 1.00 95.44 226 ASP A N 1
ATOM 1753 C CA . ASP A 1 226 ? 19.300 10.315 -0.082 1.00 95.44 226 ASP A CA 1
ATOM 1754 C C . ASP A 1 226 ? 19.142 9.066 0.809 1.00 95.44 226 ASP A C 1
ATOM 1756 O O . ASP A 1 226 ? 20.036 8.707 1.577 1.00 95.44 226 ASP A O 1
ATOM 1760 N N . LEU A 1 227 ? 18.066 8.297 0.604 1.00 95.38 227 LEU A N 1
ATOM 1761 C CA . LEU A 1 227 ? 17.810 7.044 1.320 1.00 95.38 227 LEU A CA 1
ATOM 1762 C C . LEU A 1 227 ? 18.853 5.964 1.014 1.00 95.38 227 LEU A C 1
ATOM 1764 O O . LEU A 1 227 ? 19.346 5.322 1.942 1.00 95.38 227 LEU A O 1
ATOM 1768 N N . VAL A 1 228 ? 19.237 5.790 -0.257 1.00 94.69 228 VAL A N 1
ATOM 1769 C CA . VAL A 1 228 ? 20.308 4.852 -0.645 1.00 94.69 228 VAL A CA 1
ATOM 1770 C C . VAL A 1 228 ? 21.642 5.246 -0.013 1.00 94.69 228 VAL A C 1
ATOM 1772 O O . VAL A 1 228 ? 22.395 4.376 0.417 1.00 94.69 228 VAL A O 1
ATOM 1775 N N . THR A 1 229 ? 21.938 6.543 0.070 1.00 94.06 229 THR A N 1
ATOM 1776 C CA . THR A 1 229 ? 23.167 7.043 0.700 1.00 94.06 229 THR A CA 1
ATOM 1777 C C . THR A 1 229 ? 23.148 6.795 2.207 1.00 94.06 229 THR A C 1
ATOM 1779 O O . THR A 1 229 ? 24.138 6.314 2.751 1.00 94.06 229 THR A O 1
ATOM 1782 N N . LYS A 1 230 ? 22.015 7.054 2.876 1.00 91.56 230 LYS A N 1
ATOM 1783 C CA . LYS A 1 230 ? 21.855 6.861 4.325 1.00 91.56 230 LYS A CA 1
ATOM 1784 C C . LYS A 1 230 ? 21.955 5.394 4.748 1.00 91.56 230 LYS A C 1
ATOM 1786 O O . LYS A 1 230 ? 22.596 5.103 5.751 1.00 91.56 230 LYS A O 1
ATOM 1791 N N . TRP A 1 231 ? 21.302 4.493 4.018 1.00 91.12 231 TRP A N 1
ATOM 1792 C CA . TRP A 1 231 ? 21.251 3.062 4.351 1.00 91.12 231 TRP A CA 1
ATOM 1793 C C . TRP A 1 231 ? 22.395 2.252 3.731 1.00 91.12 231 TRP A C 1
ATOM 1795 O O . TRP A 1 231 ? 22.661 1.127 4.136 1.00 91.12 231 TRP A O 1
ATOM 1805 N N . GLY A 1 232 ? 23.088 2.812 2.743 1.00 93.19 232 GLY A N 1
ATOM 1806 C CA . GLY A 1 232 ? 24.108 2.109 1.982 1.00 93.19 232 GLY A CA 1
ATOM 1807 C C . GLY A 1 232 ? 23.526 1.301 0.820 1.00 93.19 232 GLY A C 1
ATOM 1808 O O . GLY A 1 232 ? 22.441 0.717 0.873 1.00 93.19 232 GLY A O 1
ATOM 1809 N N . ALA A 1 233 ? 24.293 1.241 -0.270 1.00 89.94 233 ALA A N 1
ATOM 1810 C CA . ALA A 1 233 ? 23.856 0.629 -1.523 1.00 89.94 233 ALA A CA 1
ATOM 1811 C C . ALA A 1 233 ? 23.592 -0.883 -1.426 1.00 89.94 233 ALA A C 1
ATOM 1813 O O . ALA A 1 233 ? 22.873 -1.427 -2.260 1.00 89.94 233 ALA A O 1
ATOM 1814 N N . GLU A 1 234 ? 24.194 -1.585 -0.463 1.00 88.31 234 GLU A N 1
ATOM 1815 C CA . GLU A 1 234 ? 23.952 -3.016 -0.264 1.00 88.31 234 GLU A CA 1
ATOM 1816 C C . GLU A 1 234 ? 22.596 -3.272 0.393 1.00 88.31 234 GLU A C 1
ATOM 1818 O O . GLU A 1 234 ? 21.781 -3.992 -0.185 1.00 88.31 234 GLU A O 1
ATOM 1823 N N . GLU A 1 235 ? 22.311 -2.618 1.520 1.00 87.88 235 GLU A N 1
ATOM 1824 C CA . GLU A 1 235 ? 21.033 -2.769 2.221 1.00 87.88 235 GLU A CA 1
ATOM 1825 C C . GLU A 1 235 ? 19.856 -2.272 1.376 1.00 87.88 235 GLU A C 1
ATOM 1827 O O . GLU A 1 235 ? 18.799 -2.903 1.337 1.00 87.88 235 GLU A O 1
ATOM 1832 N N . ALA A 1 236 ? 20.051 -1.191 0.615 1.00 89.44 236 ALA A N 1
ATOM 1833 C CA . ALA A 1 236 ? 19.029 -0.662 -0.282 1.00 89.44 236 ALA A CA 1
ATOM 1834 C C . ALA A 1 236 ? 18.620 -1.641 -1.404 1.00 89.44 236 ALA A C 1
ATOM 1836 O O . ALA A 1 236 ? 17.535 -1.506 -1.963 1.00 89.44 236 ALA A O 1
ATOM 1837 N N . ARG A 1 237 ? 19.434 -2.656 -1.746 1.00 90.88 237 ARG A N 1
ATOM 1838 C CA . ARG A 1 237 ? 19.051 -3.678 -2.748 1.00 90.88 237 ARG A CA 1
ATOM 1839 C C . ARG A 1 237 ? 18.031 -4.677 -2.221 1.00 90.88 237 ARG A C 1
ATOM 1841 O O . ARG A 1 237 ? 17.302 -5.274 -3.013 1.00 90.88 237 ARG A O 1
ATOM 1848 N N . SER A 1 238 ? 18.002 -4.893 -0.911 1.00 93.44 238 SER A N 1
ATOM 1849 C CA . SER A 1 238 ? 17.056 -5.794 -0.257 1.00 93.44 238 SER A CA 1
ATOM 1850 C C . SER A 1 238 ? 15.919 -5.056 0.449 1.00 93.44 238 SER A C 1
ATOM 1852 O O . SER A 1 238 ? 15.104 -5.673 1.132 1.00 93.44 238 SER A O 1
ATOM 1854 N N . ARG A 1 239 ? 15.823 -3.743 0.240 1.00 94.69 239 ARG A N 1
ATOM 1855 C CA . ARG A 1 239 ? 14.866 -2.866 0.898 1.00 94.69 239 ARG A CA 1
ATOM 1856 C C . ARG A 1 239 ? 14.076 -2.075 -0.127 1.00 94.69 239 ARG A C 1
ATOM 1858 O O . ARG A 1 239 ? 14.620 -1.582 -1.110 1.00 94.69 239 ARG A O 1
ATOM 1865 N N . LYS A 1 240 ? 12.777 -1.965 0.106 1.00 97.38 240 LYS A N 1
ATOM 1866 C CA . LYS A 1 240 ? 11.912 -1.015 -0.591 1.00 97.38 240 LYS A CA 1
ATOM 1867 C C . LYS A 1 240 ? 11.391 -0.019 0.429 1.00 97.38 240 LYS A C 1
ATOM 1869 O O . LYS A 1 240 ? 11.112 -0.394 1.562 1.00 97.38 240 LYS A O 1
ATOM 1874 N N . PHE A 1 241 ? 11.283 1.239 0.045 1.00 98.12 241 PHE A N 1
ATOM 1875 C CA . PHE A 1 241 ? 10.832 2.301 0.929 1.00 98.12 241 PHE A CA 1
ATOM 1876 C C . PHE A 1 241 ? 9.441 2.763 0.516 1.00 98.12 241 PHE A C 1
ATOM 1878 O O . PHE A 1 241 ? 9.188 2.972 -0.670 1.00 98.12 241 PHE A O 1
ATOM 1885 N N . VAL A 1 242 ? 8.564 2.947 1.499 1.00 98.62 242 VAL A N 1
ATOM 1886 C CA . VAL A 1 242 ? 7.308 3.685 1.340 1.00 98.62 242 VAL A CA 1
ATOM 1887 C C . VAL A 1 242 ? 7.428 4.965 2.157 1.00 98.62 242 VAL A C 1
ATOM 1889 O O . VAL A 1 242 ? 7.395 4.940 3.386 1.00 98.62 242 VAL A O 1
ATOM 1892 N N . ALA A 1 243 ? 7.694 6.073 1.474 1.00 98.56 243 ALA A N 1
ATOM 1893 C CA . ALA A 1 243 ? 8.085 7.329 2.087 1.00 98.56 243 ALA A CA 1
ATOM 1894 C C . ALA A 1 243 ? 6.973 8.378 2.016 1.00 98.56 243 ALA A C 1
ATOM 1896 O O . ALA A 1 243 ? 6.323 8.549 0.989 1.00 98.56 243 ALA A O 1
ATOM 1897 N N . PHE A 1 244 ? 6.806 9.120 3.102 1.00 98.81 244 PHE A N 1
ATOM 1898 C CA . PHE A 1 244 ? 5.801 10.164 3.255 1.00 98.81 244 PHE A CA 1
ATOM 1899 C C . PHE A 1 244 ? 6.481 11.513 3.477 1.00 98.81 244 PHE A C 1
ATOM 1901 O O . PHE A 1 244 ? 7.434 11.603 4.250 1.00 98.81 244 PHE A O 1
ATOM 1908 N N . LEU A 1 245 ? 6.012 12.554 2.790 1.00 98.38 245 LEU A N 1
ATOM 1909 C CA . LEU A 1 245 ? 6.680 13.857 2.754 1.00 98.38 245 LEU A CA 1
ATOM 1910 C C . LEU A 1 245 ? 6.064 14.844 3.755 1.00 98.38 245 LEU A C 1
ATOM 1912 O O . LEU A 1 245 ? 4.914 15.249 3.583 1.00 98.38 245 LEU A O 1
ATOM 1916 N N . SER A 1 246 ? 6.819 15.302 4.761 1.00 97.00 246 SER A N 1
ATOM 1917 C CA . SER A 1 246 ? 6.330 16.327 5.705 1.00 97.00 246 SER A CA 1
ATOM 1918 C C . SER A 1 246 ? 6.125 17.696 5.045 1.00 97.00 246 SER A C 1
ATOM 1920 O O . SER A 1 246 ? 5.382 18.530 5.560 1.00 97.00 246 SER A O 1
ATOM 1922 N N . CYS A 1 247 ? 6.772 17.940 3.900 1.00 96.19 247 CYS A N 1
ATOM 1923 C CA . CYS A 1 247 ? 6.776 19.222 3.195 1.00 96.19 247 CYS A CA 1
ATOM 1924 C C . CYS A 1 247 ? 5.496 19.523 2.400 1.00 96.19 247 CYS A C 1
ATOM 1926 O O . CYS A 1 247 ? 5.332 20.647 1.913 1.00 96.19 247 CYS A O 1
ATOM 1928 N N . THR A 1 248 ? 4.588 18.550 2.270 1.00 97.56 248 THR A N 1
ATOM 1929 C CA . THR A 1 248 ? 3.365 18.708 1.482 1.00 97.56 248 THR A CA 1
ATOM 1930 C C . THR A 1 248 ? 2.432 19.742 2.111 1.00 97.56 248 THR A C 1
ATOM 1932 O O . THR A 1 248 ? 2.052 19.607 3.275 1.00 97.56 248 THR A O 1
ATOM 1935 N N . ARG A 1 249 ? 2.047 20.772 1.352 1.00 96.44 249 ARG A N 1
ATOM 1936 C CA . ARG A 1 249 ? 1.097 21.809 1.785 1.00 96.44 249 ARG A CA 1
ATOM 1937 C C . ARG A 1 249 ? 0.172 22.201 0.639 1.00 96.44 249 ARG A C 1
ATOM 1939 O O . ARG A 1 249 ? 0.634 22.504 -0.455 1.00 96.44 249 ARG A O 1
ATOM 1946 N N . TYR A 1 250 ? -1.119 22.213 0.919 1.00 96.56 250 TYR A N 1
ATOM 1947 C CA . TYR A 1 250 ? -2.166 22.728 0.054 1.00 96.56 250 TYR A CA 1
ATOM 1948 C C . TYR A 1 250 ? -2.439 24.196 0.382 1.00 96.56 250 TYR A C 1
ATOM 1950 O O . TYR A 1 250 ? -2.602 24.546 1.552 1.00 96.56 250 TYR A O 1
ATOM 1958 N N . GLU A 1 251 ? -2.469 25.046 -0.641 1.00 93.75 251 GLU A N 1
ATOM 1959 C CA . GLU A 1 251 ? -2.552 26.506 -0.484 1.00 93.75 251 GLU A CA 1
ATOM 1960 C C . GLU A 1 251 ? -3.981 27.047 -0.388 1.00 93.75 251 GLU A C 1
ATOM 1962 O O . GLU A 1 251 ? -4.162 28.231 -0.107 1.00 93.75 251 GLU A O 1
ATOM 1967 N N . GLY A 1 252 ? -4.988 26.191 -0.576 1.00 90.06 252 GLY A N 1
ATOM 1968 C CA . GLY A 1 252 ? -6.385 26.603 -0.545 1.00 90.06 252 GLY A CA 1
ATOM 1969 C C . GLY A 1 252 ? -6.904 27.070 -1.901 1.00 90.06 252 GLY A C 1
ATOM 1970 O O . GLY A 1 252 ? -6.215 27.733 -2.674 1.00 90.06 252 GLY A O 1
ATOM 1971 N N . ALA A 1 253 ? -8.155 26.734 -2.196 1.00 86.00 253 ALA A N 1
ATOM 1972 C CA . ALA A 1 253 ? -8.846 27.221 -3.378 1.00 86.00 253 ALA A CA 1
ATOM 1973 C C . ALA A 1 253 ? -9.535 28.561 -3.113 1.00 86.00 253 ALA A C 1
ATOM 1975 O O . ALA A 1 253 ? -10.215 28.729 -2.104 1.00 86.00 253 ALA A O 1
ATOM 1976 N N . GLU A 1 254 ? -9.509 29.473 -4.088 1.00 82.50 254 GLU A N 1
ATOM 1977 C CA . GLU A 1 254 ? -10.357 30.677 -4.046 1.00 82.50 254 GLU A CA 1
ATOM 1978 C C . GLU A 1 254 ? -11.861 30.344 -4.132 1.00 82.50 254 GLU A C 1
ATOM 1980 O O . GLU A 1 254 ? -12.718 31.155 -3.774 1.00 82.50 254 GLU A O 1
ATOM 1985 N N . ARG A 1 255 ? -12.209 29.159 -4.654 1.00 75.19 255 ARG A N 1
ATOM 1986 C CA . ARG A 1 255 ? -13.587 28.674 -4.798 1.00 75.19 255 ARG A CA 1
ATOM 1987 C C . ARG A 1 255 ? -13.686 27.228 -4.334 1.00 75.19 255 ARG A C 1
ATOM 1989 O O . ARG A 1 255 ? -12.979 26.373 -4.846 1.00 75.19 255 ARG A O 1
ATOM 1996 N N . SER A 1 256 ? -14.641 26.943 -3.454 1.00 65.81 256 SER A N 1
ATOM 1997 C CA . SER A 1 256 ? -14.765 25.639 -2.786 1.00 65.81 256 SER A CA 1
ATOM 1998 C C . SER A 1 256 ? -15.412 24.519 -3.617 1.00 65.81 256 SER A C 1
ATOM 2000 O O . SER A 1 256 ? -15.734 23.476 -3.059 1.00 65.81 256 SER A O 1
ATOM 2002 N N . ARG A 1 257 ? -15.745 24.737 -4.900 1.00 67.19 257 ARG A N 1
ATOM 2003 C CA . ARG A 1 257 ? -16.508 23.758 -5.698 1.00 67.19 257 ARG A CA 1
ATOM 2004 C C . ARG A 1 257 ? -16.074 23.718 -7.156 1.00 67.19 257 ARG A C 1
ATOM 2006 O O . ARG A 1 257 ? -15.940 24.758 -7.799 1.00 67.19 257 ARG A O 1
ATOM 2013 N N . GLY A 1 258 ? -16.000 22.499 -7.690 1.00 70.81 258 GLY A N 1
ATOM 2014 C CA . GLY A 1 258 ? -15.790 22.230 -9.113 1.00 70.81 258 GLY A CA 1
ATOM 2015 C C . GLY A 1 258 ? -14.329 22.169 -9.550 1.00 70.81 258 GLY A C 1
ATOM 2016 O O . GLY A 1 258 ? -14.086 22.219 -10.752 1.00 70.81 258 GLY A O 1
ATOM 2017 N N . LEU A 1 259 ? -13.385 22.064 -8.608 1.00 81.81 259 LEU A N 1
ATOM 2018 C CA . LEU A 1 259 ? -11.987 21.801 -8.930 1.00 81.81 259 LEU A CA 1
ATOM 2019 C C . LEU A 1 259 ? -11.830 20.405 -9.527 1.00 81.81 259 LEU A C 1
ATOM 2021 O O . LEU A 1 259 ? -12.400 19.431 -9.029 1.00 81.81 259 LEU A O 1
ATOM 2025 N N . MET A 1 260 ? -11.059 20.319 -10.603 1.00 85.06 260 MET A N 1
ATOM 2026 C CA . MET A 1 260 ? -10.589 19.050 -11.139 1.00 85.06 260 MET A CA 1
ATOM 2027 C C . MET A 1 260 ? -9.330 18.614 -10.388 1.00 85.06 260 MET A C 1
ATOM 2029 O O . MET A 1 260 ? -8.675 19.415 -9.724 1.00 85.06 260 MET A O 1
ATOM 2033 N N . HIS A 1 261 ? -8.962 17.341 -10.521 1.00 82.50 261 HIS A N 1
ATOM 2034 C CA . HIS A 1 261 ? -7.763 16.796 -9.880 1.00 82.50 261 HIS A CA 1
ATOM 2035 C C . HIS A 1 261 ? -6.493 17.612 -10.187 1.00 82.50 261 HIS A C 1
ATOM 2037 O O . HIS A 1 261 ? -5.726 17.913 -9.278 1.00 82.50 261 HIS A O 1
ATOM 2043 N N . ASP A 1 262 ? -6.313 18.046 -11.439 1.00 84.50 262 ASP A N 1
ATOM 2044 C CA . ASP A 1 262 ? -5.155 18.857 -11.838 1.00 84.50 262 ASP A CA 1
ATOM 2045 C C . ASP A 1 262 ? -5.141 20.238 -11.160 1.00 84.50 262 ASP A C 1
ATOM 2047 O O . ASP A 1 262 ? -4.069 20.738 -10.823 1.00 84.50 262 ASP A O 1
ATOM 2051 N N . ASP A 1 263 ? -6.311 20.835 -10.902 1.00 88.56 263 ASP A N 1
ATOM 2052 C CA . ASP A 1 263 ? -6.407 22.105 -10.172 1.00 88.56 263 ASP A CA 1
ATOM 2053 C C . ASP A 1 263 ? -5.998 21.917 -8.703 1.00 88.56 263 ASP A C 1
ATOM 2055 O O . ASP A 1 263 ? -5.245 22.720 -8.154 1.00 88.56 263 ASP A O 1
ATOM 2059 N N . VAL A 1 264 ? -6.454 20.825 -8.075 1.00 89.38 264 VAL A N 1
ATOM 2060 C CA . VAL A 1 264 ? -6.085 20.469 -6.696 1.00 89.38 264 VAL A CA 1
ATOM 2061 C C . VAL A 1 264 ? -4.575 20.234 -6.587 1.00 89.38 264 VAL A C 1
ATOM 2063 O O . VAL A 1 264 ? -3.931 20.769 -5.683 1.00 89.38 264 VAL A O 1
ATOM 2066 N N . LEU A 1 265 ? -3.982 19.490 -7.527 1.00 89.38 265 LEU A N 1
ATOM 2067 C CA . LEU A 1 265 ? -2.536 19.261 -7.566 1.00 89.38 265 LEU A CA 1
ATOM 2068 C C . LEU A 1 265 ? -1.745 20.551 -7.805 1.00 89.38 265 LEU A C 1
ATOM 2070 O O . LEU A 1 265 ? -0.719 20.752 -7.161 1.00 89.38 265 LEU A O 1
ATOM 2074 N N . ALA A 1 266 ? -2.219 21.449 -8.673 1.00 91.56 266 ALA A N 1
ATOM 2075 C CA . ALA A 1 266 ? -1.567 22.737 -8.921 1.00 91.56 266 ALA A CA 1
ATOM 2076 C C . ALA A 1 266 ? -1.526 23.638 -7.672 1.00 91.56 266 ALA A C 1
ATOM 2078 O O . ALA A 1 266 ? -0.612 24.450 -7.530 1.00 91.56 266 ALA A O 1
ATOM 2079 N N . LEU A 1 267 ? -2.488 23.472 -6.761 1.00 94.69 267 LEU A N 1
ATOM 2080 C CA . LEU A 1 267 ? -2.551 24.153 -5.465 1.00 94.69 267 LEU A CA 1
ATOM 2081 C C . LEU A 1 267 ? -1.813 23.398 -4.344 1.00 94.69 267 LEU A C 1
ATOM 2083 O O . LEU A 1 267 ? -1.799 23.860 -3.202 1.00 94.69 267 LEU A O 1
ATOM 2087 N N . THR A 1 268 ? -1.211 22.241 -4.634 1.00 95.62 268 THR A N 1
ATOM 2088 C CA . THR A 1 268 ? -0.514 21.417 -3.641 1.00 95.62 268 THR A CA 1
ATOM 2089 C C . THR A 1 268 ? 0.993 21.435 -3.884 1.00 95.62 268 THR A C 1
ATOM 2091 O O . THR A 1 268 ? 1.510 20.856 -4.836 1.00 95.62 268 THR A O 1
ATOM 2094 N N . LYS A 1 269 ? 1.733 22.066 -2.975 1.00 96.81 269 LYS A N 1
ATOM 2095 C CA . LYS A 1 269 ? 3.196 22.141 -3.003 1.00 96.81 269 LYS A CA 1
ATOM 2096 C C . LYS A 1 269 ? 3.835 20.967 -2.275 1.00 96.81 269 LYS A C 1
ATOM 2098 O O . LYS A 1 269 ? 3.283 20.466 -1.297 1.00 96.81 269 LYS A O 1
ATOM 2103 N N . GLY A 1 270 ? 5.029 20.558 -2.717 1.00 94.69 270 GLY A N 1
ATOM 2104 C CA . GLY A 1 270 ? 5.787 19.469 -2.083 1.00 94.69 270 GLY A CA 1
ATOM 2105 C C . GLY A 1 270 ? 5.027 18.138 -2.075 1.00 94.69 270 GLY A C 1
ATOM 2106 O O . GLY A 1 270 ? 5.151 17.355 -1.132 1.00 94.69 270 GLY A O 1
ATOM 2107 N N . HIS A 1 271 ? 4.170 17.921 -3.074 1.00 94.88 271 HIS A N 1
ATOM 2108 C CA . HIS A 1 271 ? 3.395 16.700 -3.247 1.00 94.88 271 HIS A CA 1
ATOM 2109 C C . HIS A 1 271 ? 4.039 15.812 -4.307 1.00 94.88 271 HIS A C 1
ATOM 2111 O O . HIS A 1 271 ? 4.548 16.290 -5.321 1.00 94.88 271 HIS A O 1
ATOM 2117 N N . ALA A 1 272 ? 3.977 14.509 -4.077 1.00 95.00 272 ALA A N 1
ATOM 2118 C CA . ALA A 1 272 ? 4.324 13.500 -5.057 1.00 95.00 272 ALA A CA 1
ATOM 2119 C C . ALA A 1 272 ? 3.473 12.259 -4.800 1.00 95.00 272 ALA A C 1
ATOM 2121 O O . ALA A 1 272 ? 3.151 11.971 -3.650 1.00 95.00 272 ALA A O 1
ATOM 2122 N N . ALA A 1 273 ? 3.159 11.528 -5.860 1.00 95.69 273 ALA A N 1
ATOM 2123 C CA . ALA A 1 273 ? 2.600 10.187 -5.807 1.00 95.69 273 ALA A CA 1
ATOM 2124 C C . ALA A 1 273 ? 3.308 9.398 -6.908 1.00 95.69 273 ALA A C 1
ATOM 2126 O O . ALA A 1 273 ? 2.925 9.467 -8.072 1.00 95.69 273 ALA A O 1
ATOM 2127 N N . LEU A 1 274 ? 4.438 8.782 -6.551 1.00 95.50 274 LEU A N 1
ATOM 2128 C CA . LEU A 1 274 ? 5.307 8.097 -7.506 1.00 95.50 274 LEU A CA 1
ATOM 2129 C C . LEU A 1 274 ? 5.943 6.854 -6.902 1.00 95.50 274 LEU A C 1
ATOM 2131 O O . LEU A 1 274 ? 6.569 6.909 -5.841 1.00 95.50 274 LEU A O 1
ATOM 2135 N N . GLY A 1 275 ? 5.865 5.761 -7.646 1.00 95.38 275 GLY A N 1
ATOM 2136 C CA . GLY A 1 275 ? 6.407 4.464 -7.302 1.00 95.38 275 GLY A CA 1
ATOM 2137 C C . GLY A 1 275 ? 7.247 3.867 -8.419 1.00 95.38 275 GLY A C 1
ATOM 2138 O O . GLY A 1 275 ? 6.911 3.915 -9.599 1.00 95.38 275 GLY A O 1
ATOM 2139 N N . GLY A 1 276 ? 8.358 3.245 -8.041 1.00 92.88 276 GLY A N 1
ATOM 2140 C CA . GLY A 1 276 ? 9.217 2.525 -8.972 1.00 92.88 276 GLY A CA 1
ATOM 2141 C C . GLY A 1 276 ? 10.505 2.068 -8.307 1.00 92.88 276 GLY A C 1
ATOM 2142 O O . GLY A 1 276 ? 10.883 2.552 -7.242 1.00 92.88 276 GLY A O 1
ATOM 2143 N N . GLY A 1 277 ? 11.197 1.102 -8.910 1.00 91.50 277 GLY A N 1
ATOM 2144 C CA . GLY A 1 277 ? 12.474 0.607 -8.389 1.00 91.50 277 GLY A CA 1
ATOM 2145 C C . GLY A 1 277 ? 12.402 0.210 -6.905 1.00 91.50 277 GLY A C 1
ATOM 2146 O O . GLY A 1 277 ? 11.766 -0.783 -6.547 1.00 91.50 277 GLY A O 1
ATOM 2147 N N . GLY A 1 278 ? 13.089 0.969 -6.047 1.00 95.31 278 GLY A N 1
ATOM 2148 C CA . GLY A 1 278 ? 13.135 0.758 -4.596 1.00 95.31 278 GLY A CA 1
ATOM 2149 C C . GLY A 1 278 ? 12.307 1.737 -3.756 1.00 95.31 278 GLY A C 1
ATOM 2150 O O . GLY A 1 278 ? 12.395 1.660 -2.535 1.00 95.31 278 GLY A O 1
ATOM 2151 N N . LEU A 1 279 ? 11.550 2.660 -4.359 1.00 98.19 279 LEU A N 1
ATOM 2152 C CA . LEU A 1 279 ? 10.913 3.768 -3.642 1.00 98.19 279 LEU A CA 1
ATOM 2153 C C . LEU A 1 279 ? 9.497 4.047 -4.156 1.00 98.19 279 LEU A C 1
ATOM 2155 O O . LEU A 1 279 ? 9.297 4.289 -5.346 1.00 98.19 279 LEU A O 1
ATOM 2159 N N . ALA A 1 280 ? 8.545 4.075 -3.229 1.00 98.44 280 ALA A N 1
ATOM 2160 C CA . ALA A 1 280 ? 7.263 4.745 -3.373 1.00 98.44 280 ALA A CA 1
ATOM 2161 C C . ALA A 1 280 ? 7.276 5.996 -2.491 1.00 98.44 280 ALA A C 1
ATOM 2163 O O . ALA A 1 280 ? 7.584 5.887 -1.304 1.00 98.44 280 ALA A O 1
ATOM 2164 N N . ILE A 1 281 ? 6.973 7.167 -3.050 1.00 98.06 281 ILE A N 1
ATOM 2165 C CA . ILE A 1 281 ? 6.800 8.409 -2.287 1.00 98.06 281 ILE A CA 1
ATOM 2166 C C . ILE A 1 281 ? 5.364 8.901 -2.380 1.00 98.06 281 ILE A C 1
ATOM 2168 O O . ILE A 1 281 ? 4.746 8.809 -3.441 1.00 98.06 281 ILE A O 1
ATOM 2172 N N . PHE A 1 282 ? 4.863 9.448 -1.275 1.00 98.38 282 PHE A N 1
ATOM 2173 C CA . PHE A 1 282 ? 3.517 9.989 -1.195 1.00 98.38 282 PHE A CA 1
ATOM 2174 C C . PHE A 1 282 ? 3.459 11.287 -0.374 1.00 98.38 282 PHE A C 1
ATOM 2176 O O . PHE A 1 282 ? 4.079 11.407 0.687 1.00 98.38 282 PHE A O 1
ATOM 2183 N N . GLY A 1 283 ? 2.714 12.280 -0.857 1.00 97.75 283 GLY A N 1
ATOM 2184 C CA . GLY A 1 283 ? 2.483 13.532 -0.139 1.00 97.75 283 GLY A CA 1
ATOM 2185 C C . GLY A 1 283 ? 1.468 13.388 1.000 1.00 97.75 283 GLY A C 1
ATOM 2186 O O . GLY A 1 283 ? 0.568 12.557 0.956 1.00 97.75 283 GLY A O 1
ATOM 2187 N N . THR A 1 284 ? 1.580 14.220 2.034 1.00 98.25 284 THR A N 1
ATOM 2188 C CA . THR A 1 284 ? 0.843 14.031 3.304 1.00 98.25 284 THR A CA 1
ATOM 2189 C C . THR A 1 284 ? -0.390 14.918 3.481 1.00 98.25 284 THR A C 1
ATOM 2191 O O . THR A 1 284 ? -0.969 14.950 4.564 1.00 98.25 284 THR A O 1
ATOM 2194 N N . ALA A 1 285 ? -0.841 15.607 2.428 1.00 96.25 285 ALA A N 1
ATOM 2195 C CA . ALA A 1 285 ? -1.937 16.583 2.501 1.00 96.25 285 ALA A CA 1
ATOM 2196 C C . ALA A 1 285 ? -3.244 16.021 3.098 1.00 96.25 285 ALA A C 1
ATOM 2198 O O . ALA A 1 285 ? -3.956 16.727 3.807 1.00 96.25 285 ALA A O 1
ATOM 2199 N N . CYS A 1 286 ? -3.537 14.742 2.852 1.00 97.88 286 CYS A N 1
ATOM 2200 C CA . CYS A 1 286 ? -4.718 14.053 3.376 1.00 97.88 286 CYS A CA 1
ATOM 2201 C C . CYS A 1 286 ? -4.422 13.136 4.574 1.00 97.88 286 CYS A C 1
ATOM 2203 O O . CYS A 1 286 ? -5.326 12.447 5.045 1.00 97.88 286 CYS A O 1
ATOM 2205 N N . LEU A 1 287 ? -3.187 13.112 5.094 1.00 98.62 287 LEU A N 1
ATOM 2206 C CA . LEU A 1 287 ? -2.799 12.199 6.177 1.00 98.62 287 LEU A CA 1
ATOM 2207 C C . LEU A 1 287 ? -3.632 12.431 7.447 1.00 98.62 287 LEU A C 1
ATOM 2209 O O . LEU A 1 287 ? -3.872 11.494 8.196 1.00 98.62 287 LEU A O 1
ATOM 2213 N N . HIS A 1 288 ? -4.150 13.643 7.663 1.00 98.44 288 HIS A N 1
ATOM 2214 C CA . HIS A 1 288 ? -5.031 13.963 8.792 1.00 98.44 288 HIS A CA 1
ATOM 2215 C C . HIS A 1 288 ? -6.312 13.115 8.842 1.00 98.44 288 HIS A C 1
ATOM 2217 O O . HIS A 1 288 ? -6.851 12.924 9.929 1.00 98.44 288 HIS A O 1
ATOM 2223 N N . THR A 1 289 ? -6.760 12.583 7.699 1.00 98.56 289 THR A N 1
ATOM 2224 C CA . THR A 1 289 ? -7.940 11.705 7.595 1.00 98.56 289 THR A CA 1
ATOM 2225 C C . THR A 1 289 ? -7.656 10.255 7.991 1.00 98.56 289 THR A C 1
ATOM 2227 O O . THR A 1 289 ? -8.585 9.475 8.179 1.00 98.56 289 THR A O 1
ATOM 2230 N N . TRP A 1 290 ? -6.380 9.872 8.120 1.00 98.69 290 TRP A N 1
ATOM 2231 C CA . TRP A 1 290 ? -6.001 8.506 8.462 1.00 98.69 290 TRP A CA 1
ATOM 2232 C C . TRP A 1 290 ? -6.144 8.267 9.975 1.00 98.69 290 TRP A C 1
ATOM 2234 O O . TRP A 1 290 ? -5.789 9.148 10.773 1.00 98.69 290 TRP A O 1
ATOM 2244 N N . PRO A 1 291 ? -6.596 7.070 10.387 1.00 98.12 291 PRO A N 1
ATOM 2245 C CA . PRO A 1 291 ? -6.718 6.701 11.790 1.00 98.12 291 PRO A CA 1
ATOM 2246 C C . PRO A 1 291 ? -5.341 6.559 12.445 1.00 98.12 291 PRO A C 1
ATOM 2248 O O . PRO A 1 291 ? -4.371 6.121 11.822 1.00 98.12 291 PRO A O 1
ATOM 2251 N N . ARG A 1 292 ? -5.259 6.910 13.732 1.00 97.06 292 ARG A N 1
ATOM 2252 C CA . ARG A 1 292 ? -4.073 6.655 14.571 1.00 97.06 292 ARG A CA 1
ATOM 2253 C C . ARG A 1 292 ? -4.153 5.311 15.284 1.00 97.06 292 ARG A C 1
ATOM 2255 O O . ARG A 1 292 ? -3.117 4.708 15.549 1.00 97.06 292 ARG A O 1
ATOM 2262 N N . LEU A 1 293 ? -5.370 4.900 15.629 1.00 96.31 293 LEU A N 1
ATOM 2263 C CA . LEU A 1 293 ? -5.675 3.700 16.393 1.00 96.31 293 LEU A CA 1
ATOM 2264 C C . LEU A 1 293 ? -6.463 2.721 15.522 1.00 96.31 293 LEU A C 1
ATOM 2266 O O . LEU A 1 293 ? -7.127 3.118 14.563 1.00 96.31 293 LEU A O 1
ATOM 2270 N N . LEU A 1 294 ? -6.364 1.432 15.833 1.00 95.56 294 LEU A N 1
ATOM 2271 C CA . LEU A 1 294 ? -6.952 0.381 15.005 1.00 95.56 294 LEU A CA 1
ATOM 2272 C C . LEU A 1 294 ? -8.488 0.417 15.040 1.00 95.56 294 LEU A C 1
ATOM 2274 O O . LEU A 1 294 ? -9.144 0.197 14.024 1.00 95.56 294 LEU A O 1
ATOM 2278 N N . GLU A 1 295 ? -9.049 0.731 16.202 1.00 93.25 295 GLU A N 1
ATOM 2279 C CA . GLU A 1 295 ? -10.482 0.878 16.453 1.00 93.25 295 GLU A CA 1
ATOM 2280 C C . GLU A 1 295 ? -11.136 2.002 15.631 1.00 93.25 295 GLU A C 1
ATOM 2282 O O . GLU A 1 295 ? -12.316 1.912 15.291 1.00 93.25 295 GLU A O 1
ATOM 2287 N N . ASP A 1 296 ? -10.367 3.019 15.230 1.00 95.56 296 ASP A N 1
ATOM 2288 C CA . ASP A 1 296 ? -10.880 4.170 14.483 1.00 95.56 296 ASP A CA 1
ATOM 2289 C C . ASP A 1 296 ? -11.027 3.892 12.979 1.00 95.56 296 ASP A C 1
ATOM 2291 O O . ASP A 1 296 ? -11.641 4.684 12.266 1.00 95.56 296 ASP A O 1
ATOM 2295 N N . VAL A 1 297 ? -10.496 2.772 12.465 1.00 96.00 297 VAL A N 1
ATOM 2296 C CA . VAL A 1 297 ? -10.426 2.497 11.016 1.00 96.00 297 VAL A CA 1
ATOM 2297 C C . VAL A 1 297 ? -11.795 2.594 10.335 1.00 96.00 297 VAL A C 1
ATOM 2299 O O . VAL A 1 297 ? -11.930 3.280 9.321 1.00 96.00 297 VAL A O 1
ATOM 2302 N N . ASN A 1 298 ? -12.827 1.956 10.897 1.00 92.12 298 ASN A N 1
ATOM 2303 C CA . ASN A 1 298 ? -14.174 1.994 10.318 1.00 92.12 298 ASN A CA 1
ATOM 2304 C C . ASN A 1 298 ? -14.817 3.381 10.408 1.00 92.12 298 ASN A C 1
ATOM 2306 O O . ASN A 1 298 ? -15.519 3.786 9.482 1.00 92.12 298 ASN A O 1
ATOM 2310 N N . ILE A 1 299 ? -14.570 4.108 11.501 1.00 93.06 299 ILE A N 1
ATOM 2311 C CA . ILE A 1 299 ? -15.107 5.457 11.695 1.00 93.06 299 ILE A CA 1
ATOM 2312 C C . ILE A 1 299 ? -14.468 6.412 10.685 1.00 93.06 299 ILE A C 1
ATOM 2314 O O . ILE A 1 299 ? -15.191 7.137 10.011 1.00 93.06 299 ILE A O 1
ATOM 2318 N N . CYS A 1 300 ? -13.145 6.357 10.505 1.00 96.75 300 CYS A N 1
ATOM 2319 C CA . CYS A 1 300 ? -12.441 7.182 9.528 1.00 96.75 300 CYS A CA 1
ATOM 2320 C C . CYS A 1 300 ? -12.882 6.881 8.089 1.00 96.75 300 CYS A C 1
ATOM 2322 O O . CYS A 1 300 ? -13.106 7.814 7.326 1.00 96.75 300 CYS A O 1
ATOM 2324 N N . PHE A 1 301 ? -13.065 5.612 7.695 1.00 95.31 301 PHE A N 1
ATOM 2325 C CA . PHE A 1 301 ? -13.605 5.296 6.360 1.00 95.31 301 PHE A CA 1
ATOM 2326 C C . PHE A 1 301 ? -15.049 5.773 6.173 1.00 95.31 301 PHE A C 1
ATOM 2328 O O . PHE A 1 301 ? -15.425 6.172 5.070 1.00 95.31 301 PHE A O 1
ATOM 2335 N N . GLY A 1 302 ? -15.851 5.728 7.238 1.00 93.06 302 GLY A N 1
ATOM 2336 C CA . GLY A 1 302 ? -17.235 6.194 7.257 1.00 93.06 302 GLY A CA 1
ATOM 2337 C C . GLY A 1 302 ? -17.400 7.701 7.465 1.00 93.06 302 GLY A C 1
ATOM 2338 O O . GLY A 1 302 ? -18.538 8.163 7.512 1.00 93.06 302 GLY A O 1
ATOM 2339 N N . ASP A 1 303 ? -16.313 8.468 7.601 1.00 95.88 303 ASP A N 1
ATOM 2340 C CA . ASP A 1 303 ? -16.382 9.894 7.913 1.00 95.88 303 ASP A CA 1
ATOM 2341 C C . ASP A 1 303 ? -16.920 10.695 6.716 1.00 95.88 303 ASP A C 1
ATOM 2343 O O . ASP A 1 303 ? -16.264 10.870 5.682 1.00 95.88 303 ASP A O 1
ATOM 2347 N N . THR A 1 304 ? -18.150 11.188 6.865 1.00 96.56 304 THR A N 1
ATOM 2348 C CA . THR A 1 304 ? -18.852 11.989 5.859 1.00 96.56 304 THR A CA 1
ATOM 2349 C C . THR A 1 304 ? -18.598 13.492 5.989 1.00 96.56 304 THR A C 1
ATOM 2351 O O . THR A 1 304 ? -19.286 14.265 5.327 1.00 96.56 304 THR A O 1
ATOM 2354 N N . THR A 1 305 ? -17.665 13.928 6.841 1.00 96.62 305 THR A N 1
ATOM 2355 C CA . THR A 1 305 ? -17.284 15.342 6.967 1.00 96.62 305 THR A CA 1
ATOM 2356 C C . THR A 1 305 ? -16.821 15.876 5.615 1.00 96.62 305 THR A C 1
ATOM 2358 O O . THR A 1 305 ? -15.935 15.289 4.990 1.00 96.62 305 THR A O 1
ATOM 2361 N N . GLU A 1 306 ? -17.442 16.965 5.151 1.00 96.12 306 GLU A N 1
ATOM 2362 C CA . GLU A 1 306 ? -17.090 17.602 3.879 1.00 96.12 306 GLU A CA 1
ATOM 2363 C C . GLU A 1 306 ? -15.696 18.236 3.957 1.00 96.12 306 GLU A C 1
ATOM 2365 O O . GLU A 1 306 ? -15.348 18.894 4.939 1.00 96.12 306 GLU A O 1
ATOM 2370 N N . VAL A 1 307 ? -14.903 18.068 2.899 1.00 94.62 307 VAL A N 1
ATOM 2371 C CA . VAL A 1 307 ? -13.598 18.722 2.780 1.00 94.62 307 VAL A CA 1
ATOM 2372 C C . VAL A 1 307 ? -13.803 20.200 2.461 1.00 94.62 307 VAL A C 1
ATOM 2374 O O . VAL A 1 307 ? -14.329 20.552 1.402 1.00 94.62 307 VAL A O 1
ATOM 2377 N N . ASP A 1 308 ? -13.328 21.084 3.340 1.00 94.00 308 ASP A N 1
ATOM 2378 C CA . ASP A 1 308 ? -13.223 22.503 3.012 1.00 94.00 308 ASP A CA 1
ATOM 2379 C C . ASP A 1 308 ? -12.044 22.738 2.058 1.00 94.00 308 ASP A C 1
ATOM 2381 O O . ASP A 1 308 ? -10.896 22.910 2.473 1.00 94.00 308 ASP A O 1
ATOM 2385 N N . GLN A 1 309 ? -12.344 22.769 0.758 1.00 92.81 309 GLN A N 1
ATOM 2386 C CA . GLN A 1 309 ? -11.365 22.980 -0.312 1.00 92.81 309 GLN A CA 1
ATOM 2387 C C . GLN A 1 309 ? -10.669 24.355 -0.264 1.00 92.81 309 GLN A C 1
ATOM 2389 O O . GLN A 1 309 ? -9.724 24.574 -1.023 1.00 92.81 309 GLN A O 1
ATOM 2394 N N . GLN A 1 310 ? -11.095 25.290 0.598 1.00 93.06 310 GLN A N 1
ATOM 2395 C CA . GLN A 1 310 ? -10.348 26.532 0.849 1.00 93.06 310 GLN A CA 1
ATOM 2396 C C . GLN A 1 310 ? -9.163 26.324 1.795 1.00 93.06 310 GLN A C 1
ATOM 2398 O O . GLN A 1 310 ? -8.254 27.146 1.813 1.00 93.06 310 GLN A O 1
ATOM 2403 N N . LEU A 1 311 ? -9.160 25.240 2.574 1.00 93.25 311 LEU A N 1
ATOM 2404 C CA . LEU A 1 311 ? -8.169 24.990 3.622 1.00 93.25 311 LEU A CA 1
ATOM 2405 C C . LEU A 1 311 ? -7.407 23.680 3.416 1.00 93.25 311 LEU A C 1
ATOM 2407 O O . LEU A 1 311 ? -6.236 23.582 3.785 1.00 93.25 311 LEU A O 1
ATOM 2411 N N . LEU A 1 312 ? -8.062 22.671 2.841 1.00 96.06 312 LEU A N 1
ATOM 2412 C CA . LEU A 1 312 ? -7.571 21.299 2.773 1.00 96.06 312 LEU A CA 1
ATOM 2413 C C . LEU A 1 312 ? -7.671 20.732 1.358 1.00 96.06 312 LEU A C 1
ATOM 2415 O O . LEU A 1 312 ? -8.576 21.062 0.592 1.00 96.06 312 LEU A O 1
ATOM 2419 N N . MET A 1 313 ? -6.731 19.845 1.034 1.00 95.25 313 MET A N 1
ATOM 2420 C CA . MET A 1 313 ? -6.725 19.107 -0.224 1.00 95.25 313 MET A CA 1
ATOM 2421 C C . MET A 1 313 ? -7.879 18.103 -0.251 1.00 95.25 313 MET A C 1
ATOM 2423 O O . MET A 1 313 ? -8.028 17.298 0.667 1.00 95.25 313 MET A O 1
ATOM 2427 N N . ASP A 1 314 ? -8.651 18.112 -1.335 1.00 94.56 314 ASP A N 1
ATOM 2428 C CA . ASP A 1 314 ? -9.645 17.081 -1.621 1.00 94.56 314 ASP A CA 1
ATOM 2429 C C . ASP A 1 314 ? -9.066 16.061 -2.609 1.00 94.56 314 ASP A C 1
ATOM 2431 O O . ASP A 1 314 ? -9.151 16.230 -3.826 1.00 94.56 314 ASP A O 1
ATOM 2435 N N . ASP A 1 315 ? -8.471 14.997 -2.070 1.00 93.38 315 ASP A N 1
ATOM 2436 C CA . ASP A 1 315 ? -8.037 13.821 -2.834 1.00 93.38 315 ASP A CA 1
ATOM 2437 C C . ASP A 1 315 ? -8.969 12.629 -2.589 1.00 93.38 315 ASP A C 1
ATOM 2439 O O . ASP A 1 315 ? -8.552 11.494 -2.378 1.00 93.38 315 ASP A O 1
ATOM 2443 N N . SER A 1 316 ? -10.274 12.895 -2.549 1.00 91.31 316 SER A N 1
ATOM 2444 C CA . SER A 1 316 ? -11.280 11.889 -2.206 1.00 91.31 316 SER A CA 1
ATOM 2445 C C . SER A 1 316 ? -11.757 11.043 -3.385 1.00 91.31 316 SER A C 1
ATOM 2447 O O . SER A 1 316 ? -12.682 10.243 -3.227 1.00 91.31 316 SER A O 1
ATOM 2449 N N . GLY A 1 317 ? -11.212 11.240 -4.587 1.00 89.19 317 GLY A N 1
ATOM 2450 C CA . GLY A 1 317 ? -11.779 10.654 -5.804 1.00 89.19 317 GLY A CA 1
ATOM 2451 C C . GLY A 1 317 ? -13.189 11.186 -6.100 1.00 89.19 317 GLY A C 1
ATOM 2452 O O . GLY A 1 317 ? -14.081 10.412 -6.444 1.00 89.19 317 GLY A O 1
ATOM 2453 N N . TYR A 1 318 ? -13.389 12.501 -5.946 1.00 88.31 318 TYR A N 1
ATOM 2454 C CA . TYR A 1 318 ? -14.650 13.228 -6.183 1.00 88.31 318 TYR A CA 1
ATOM 2455 C C . TYR A 1 318 ? -15.798 12.931 -5.200 1.00 88.31 318 TYR A C 1
ATOM 2457 O O . TYR A 1 318 ? -16.954 13.238 -5.498 1.00 88.31 318 TYR A O 1
ATOM 2465 N N . ARG A 1 319 ? -15.511 12.351 -4.029 1.00 91.50 319 ARG A N 1
ATOM 2466 C CA . ARG A 1 319 ? -16.514 12.135 -2.968 1.00 91.50 319 ARG A CA 1
ATOM 2467 C C . ARG A 1 319 ? -16.721 13.369 -2.087 1.00 91.50 319 ARG A C 1
ATOM 2469 O O . ARG A 1 319 ? -17.801 13.527 -1.533 1.00 91.50 319 ARG A O 1
ATOM 2476 N N . GLY A 1 320 ? -15.713 14.230 -1.980 1.00 92.94 320 GLY A N 1
ATOM 2477 C CA . GLY A 1 320 ? -15.727 15.458 -1.191 1.00 92.94 320 GLY A CA 1
ATOM 2478 C C . GLY A 1 320 ? -15.700 15.247 0.322 1.00 92.94 320 GLY A C 1
ATOM 2479 O O . GLY A 1 320 ? -16.053 16.173 1.044 1.00 92.94 320 GLY A O 1
ATOM 2480 N N . THR A 1 321 ? -15.329 14.058 0.813 1.00 96.38 321 THR A N 1
ATOM 2481 C CA . THR A 1 321 ? -15.377 13.720 2.247 1.00 96.38 321 THR A CA 1
ATOM 2482 C C . THR A 1 321 ? -14.046 13.227 2.799 1.00 96.38 321 THR A C 1
ATOM 2484 O O . THR A 1 321 ? -13.217 12.691 2.059 1.00 96.38 321 THR A O 1
ATOM 2487 N N . TYR A 1 322 ? -13.870 13.334 4.119 1.00 98.06 322 TYR A N 1
ATOM 2488 C CA . TYR A 1 322 ? -12.686 12.838 4.831 1.00 98.06 322 TYR A CA 1
ATOM 2489 C C . TYR A 1 322 ? -12.481 11.332 4.644 1.00 98.06 322 TYR A C 1
ATOM 2491 O O . TYR A 1 322 ? -11.384 10.912 4.275 1.00 98.06 322 TYR A O 1
ATOM 2499 N N . GLY A 1 323 ? -13.535 10.520 4.782 1.00 97.38 323 GLY A N 1
ATOM 2500 C CA . GLY A 1 323 ? -13.453 9.082 4.517 1.00 97.38 323 GLY A CA 1
ATOM 2501 C C . GLY A 1 323 ? -13.140 8.761 3.055 1.00 97.38 323 GLY A C 1
ATOM 2502 O O . GLY A 1 323 ? -12.430 7.798 2.754 1.00 97.38 323 GLY A O 1
ATOM 2503 N N . GLY A 1 324 ? -13.579 9.621 2.130 1.00 95.75 324 GLY A N 1
ATOM 2504 C CA . GLY A 1 324 ? -13.186 9.544 0.730 1.00 95.75 324 GLY A CA 1
ATOM 2505 C C . GLY A 1 324 ? -11.692 9.809 0.525 1.00 95.75 324 GLY A C 1
ATOM 2506 O O . GLY A 1 324 ? -11.034 9.030 -0.165 1.00 95.75 324 GLY A O 1
ATOM 2507 N N . CYS A 1 325 ? -11.145 10.861 1.143 1.00 97.69 325 CYS A N 1
ATOM 2508 C CA . CYS A 1 325 ? -9.709 11.159 1.116 1.00 97.69 325 CYS A CA 1
ATOM 2509 C C . CYS A 1 325 ? -8.892 10.014 1.718 1.00 97.69 325 CYS A C 1
ATOM 2511 O O . CYS A 1 325 ? -7.924 9.571 1.099 1.00 97.69 325 CYS A O 1
ATOM 2513 N N . TYR A 1 326 ? -9.300 9.475 2.871 1.00 98.44 326 TYR A N 1
ATOM 2514 C CA . TYR A 1 326 ? -8.622 8.336 3.488 1.00 98.44 326 TYR A CA 1
ATOM 2515 C C . TYR A 1 326 ? -8.600 7.123 2.546 1.00 98.44 326 TYR A C 1
ATOM 2517 O O . TYR A 1 326 ? -7.539 6.559 2.278 1.00 98.44 326 TYR A O 1
ATOM 2525 N N . SER A 1 327 ? -9.750 6.769 1.970 1.00 96.94 327 SER A N 1
ATOM 2526 C CA . SER A 1 327 ? -9.870 5.644 1.041 1.00 96.94 327 SER A CA 1
ATOM 2527 C C . SER A 1 327 ? -8.996 5.788 -0.203 1.00 96.94 327 SER A C 1
ATOM 2529 O O . SER A 1 327 ? -8.227 4.876 -0.516 1.00 96.94 327 SER A O 1
ATOM 2531 N N . THR A 1 328 ? -9.098 6.913 -0.916 1.00 96.44 328 THR A N 1
ATOM 2532 C CA . THR A 1 328 ? -8.327 7.120 -2.150 1.00 96.44 328 THR A CA 1
ATOM 2533 C C . THR A 1 328 ? -6.832 7.183 -1.857 1.00 96.44 328 THR A C 1
ATOM 2535 O O . THR A 1 328 ? -6.060 6.525 -2.550 1.00 96.44 328 THR A O 1
ATOM 2538 N N . THR A 1 329 ? -6.407 7.890 -0.809 1.00 98.38 329 THR A N 1
ATOM 2539 C CA . THR A 1 329 ? -4.973 8.081 -0.530 1.00 98.38 329 THR A CA 1
ATOM 2540 C C . THR A 1 329 ? -4.308 6.821 0.019 1.00 98.38 329 THR A C 1
ATOM 2542 O O . THR A 1 329 ? -3.185 6.516 -0.374 1.00 98.38 329 THR A O 1
ATOM 2545 N N . LEU A 1 330 ? -4.999 6.016 0.838 1.00 98.56 330 LEU A N 1
ATOM 2546 C CA . LEU A 1 330 ? -4.504 4.690 1.228 1.00 98.56 330 LEU A CA 1
ATOM 2547 C C . LEU A 1 330 ? -4.327 3.793 -0.008 1.00 98.56 330 LEU A C 1
ATOM 2549 O O . LEU A 1 330 ? -3.310 3.114 -0.155 1.00 98.56 330 LEU A O 1
ATOM 2553 N N . GLY A 1 331 ? -5.298 3.821 -0.924 1.00 97.75 331 GLY A N 1
ATOM 2554 C CA . GLY A 1 331 ? -5.241 3.076 -2.179 1.00 97.75 331 GLY A CA 1
ATOM 2555 C C . GLY A 1 331 ? -4.125 3.542 -3.113 1.00 97.75 331 GLY A C 1
ATOM 2556 O O . GLY A 1 331 ? -3.438 2.711 -3.704 1.00 97.75 331 GLY A O 1
ATOM 2557 N N . ALA A 1 332 ? -3.902 4.851 -3.206 1.00 97.19 332 ALA A N 1
ATOM 2558 C CA . ALA A 1 332 ? -2.835 5.431 -4.009 1.00 97.19 332 ALA A CA 1
ATOM 2559 C C . ALA A 1 332 ? -1.451 5.041 -3.464 1.00 97.19 332 ALA A C 1
ATOM 2561 O O . ALA A 1 332 ? -0.586 4.623 -4.227 1.00 97.19 332 ALA A O 1
ATOM 2562 N N . VAL A 1 333 ? -1.252 5.032 -2.140 1.00 98.75 333 VAL A N 1
ATOM 2563 C CA . VAL A 1 333 ? -0.005 4.513 -1.546 1.00 98.75 333 VAL A CA 1
ATOM 2564 C C . VAL A 1 333 ? 0.214 3.041 -1.909 1.00 98.75 333 VAL A C 1
ATOM 2566 O O . VAL A 1 333 ? 1.338 2.651 -2.229 1.00 98.75 333 VAL A O 1
ATOM 2569 N N . LEU A 1 334 ? -0.839 2.212 -1.906 1.00 98.62 334 LEU A N 1
ATOM 2570 C CA . LEU A 1 334 ? -0.731 0.819 -2.351 1.00 98.62 334 LEU A CA 1
ATOM 2571 C C . LEU A 1 334 ? -0.353 0.712 -3.830 1.00 98.62 334 LEU A C 1
ATOM 2573 O O . LEU A 1 334 ? 0.457 -0.145 -4.180 1.00 98.62 334 LEU A O 1
ATOM 2577 N N . HIS A 1 335 ? -0.931 1.560 -4.678 1.00 98.12 335 HIS A N 1
ATOM 2578 C CA . HIS A 1 335 ? -0.634 1.633 -6.105 1.00 98.12 335 HIS A CA 1
ATOM 2579 C C . HIS A 1 335 ? 0.852 1.932 -6.348 1.00 98.12 335 HIS A C 1
ATOM 2581 O O . HIS A 1 335 ? 1.544 1.145 -6.999 1.00 98.12 335 HIS A O 1
ATOM 2587 N N . GLU A 1 336 ? 1.376 2.989 -5.724 1.00 98.38 336 GLU A N 1
ATOM 2588 C CA . GLU A 1 336 ? 2.787 3.363 -5.853 1.00 98.38 336 GLU A CA 1
ATOM 2589 C C . GLU A 1 336 ? 3.717 2.298 -5.258 1.00 98.38 336 GLU A C 1
ATOM 2591 O O . GLU A 1 336 ? 4.732 1.929 -5.855 1.00 98.38 336 GLU A O 1
ATOM 2596 N N . LEU A 1 337 ? 3.355 1.721 -4.107 1.00 98.62 337 LEU A N 1
ATOM 2597 C CA . LEU A 1 337 ? 4.102 0.605 -3.529 1.00 98.62 337 LEU A CA 1
ATOM 2598 C C . LEU A 1 337 ? 4.127 -0.598 -4.485 1.00 98.62 337 LEU A C 1
ATOM 2600 O O . LEU A 1 337 ? 5.161 -1.244 -4.641 1.00 98.62 337 LEU A O 1
ATOM 2604 N N . CYS A 1 338 ? 3.031 -0.882 -5.183 1.00 98.50 338 CYS A N 1
ATOM 2605 C CA . CYS A 1 338 ? 2.959 -1.973 -6.149 1.00 98.50 338 CYS A CA 1
ATOM 2606 C C . CYS A 1 338 ? 3.844 -1.754 -7.383 1.00 98.50 338 CYS A C 1
ATOM 2608 O O . CYS A 1 338 ? 4.418 -2.726 -7.881 1.00 98.50 338 CYS A O 1
ATOM 2610 N N . HIS A 1 339 ? 4.059 -0.514 -7.829 1.00 98.06 339 HIS A N 1
ATOM 2611 C CA . HIS A 1 339 ? 5.070 -0.230 -8.854 1.00 98.06 339 HIS A CA 1
ATOM 2612 C C . HIS A 1 339 ? 6.482 -0.616 -8.410 1.00 98.06 339 HIS A C 1
ATOM 2614 O O . HIS A 1 339 ? 7.284 -1.085 -9.224 1.00 98.06 339 HIS A O 1
ATOM 2620 N N . THR A 1 340 ? 6.792 -0.509 -7.113 1.00 97.62 340 THR A N 1
ATOM 2621 C CA . THR A 1 340 ? 8.070 -1.012 -6.588 1.00 97.62 340 THR A CA 1
ATOM 2622 C C . THR A 1 340 ? 8.168 -2.539 -6.680 1.00 97.62 340 THR A C 1
ATOM 2624 O O . THR A 1 340 ? 9.273 -3.062 -6.772 1.00 97.62 340 THR A O 1
ATOM 2627 N N . PHE A 1 341 ? 7.051 -3.268 -6.731 1.00 97.81 341 PHE A N 1
ATOM 2628 C CA . PHE A 1 341 ? 6.999 -4.715 -6.993 1.00 97.81 341 PHE A CA 1
ATOM 2629 C C . PHE A 1 341 ? 6.865 -5.055 -8.486 1.00 97.81 341 PHE A C 1
ATOM 2631 O O . PHE A 1 341 ? 6.387 -6.129 -8.845 1.00 97.81 341 PHE A O 1
ATOM 2638 N N . ASP A 1 342 ? 7.287 -4.135 -9.356 1.00 97.06 342 ASP A N 1
ATOM 2639 C CA . ASP A 1 342 ? 7.333 -4.287 -10.808 1.00 97.06 342 ASP A CA 1
ATOM 2640 C C . ASP A 1 342 ? 5.969 -4.395 -11.511 1.00 97.06 342 ASP A C 1
ATOM 2642 O O . ASP A 1 342 ? 5.920 -4.748 -12.697 1.00 97.06 342 ASP A O 1
ATOM 2646 N N . LEU A 1 343 ? 4.864 -4.057 -10.840 1.00 97.69 343 LEU A N 1
ATOM 2647 C CA . LEU A 1 343 ? 3.541 -4.020 -11.469 1.00 97.69 343 LEU A CA 1
ATOM 2648 C C . LEU A 1 343 ? 3.457 -2.831 -12.438 1.00 97.69 343 LEU A C 1
ATOM 2650 O O . LEU A 1 343 ? 3.852 -1.716 -12.105 1.00 97.69 343 LEU A O 1
ATOM 2654 N N . GLY A 1 344 ? 2.956 -3.082 -13.650 1.00 95.00 344 GLY A N 1
ATOM 2655 C CA . GLY A 1 344 ? 2.569 -2.033 -14.597 1.00 95.00 344 GLY A CA 1
ATOM 2656 C C . GLY A 1 344 ? 1.139 -1.552 -14.346 1.00 95.00 344 GLY A C 1
ATOM 2657 O O . GLY A 1 344 ? 0.394 -2.176 -13.586 1.00 95.00 344 GLY A O 1
ATOM 2658 N N . HIS A 1 345 ? 0.738 -0.467 -15.007 1.00 95.12 345 HIS A N 1
ATOM 2659 C CA . HIS A 1 345 ? -0.646 -0.005 -14.953 1.00 95.12 345 HIS A CA 1
ATOM 2660 C C . HIS A 1 345 ? -1.597 -0.991 -15.629 1.00 95.12 345 HIS A C 1
ATOM 2662 O O . HIS A 1 345 ? -1.264 -1.631 -16.627 1.00 95.12 345 HIS A O 1
ATOM 2668 N N . THR A 1 346 ? -2.834 -1.045 -15.153 1.00 94.19 346 THR A N 1
ATOM 2669 C CA . THR A 1 346 ? -3.911 -1.828 -15.762 1.00 94.19 346 THR A CA 1
ATOM 2670 C C . THR A 1 346 ? -5.156 -0.971 -15.948 1.00 94.19 346 THR A C 1
ATOM 2672 O O . THR A 1 346 ? -5.379 0.007 -15.245 1.00 94.19 346 THR A O 1
ATOM 2675 N N . LYS A 1 347 ? -6.028 -1.340 -16.894 1.00 91.00 347 LYS A N 1
ATOM 2676 C CA . LYS A 1 347 ? -7.272 -0.581 -17.150 1.00 91.00 347 LYS A CA 1
ATOM 2677 C C . LYS A 1 347 ? -8.265 -0.611 -15.978 1.00 91.00 347 LYS A C 1
ATOM 2679 O O . LYS A 1 347 ? -9.146 0.238 -15.898 1.00 91.00 347 LYS A O 1
ATOM 2684 N N . LYS A 1 348 ? -8.174 -1.630 -15.122 1.00 90.94 348 LYS A N 1
ATOM 2685 C CA . LYS A 1 348 ? -9.065 -1.913 -13.985 1.00 90.94 348 LYS A CA 1
ATOM 2686 C C . LYS A 1 348 ? -8.232 -2.401 -12.801 1.00 90.94 348 LYS A C 1
ATOM 2688 O O . LYS A 1 348 ? -7.059 -2.713 -12.986 1.00 90.94 348 LYS A O 1
ATOM 2693 N N . GLY A 1 349 ? -8.844 -2.552 -11.631 1.00 93.19 349 GLY A N 1
ATOM 2694 C CA . GLY A 1 349 ? -8.152 -3.068 -10.452 1.00 93.19 349 GLY A CA 1
ATOM 2695 C C . GLY A 1 349 ? -7.352 -1.994 -9.717 1.00 93.19 349 GLY A C 1
ATOM 2696 O O . GLY A 1 349 ? -7.391 -0.816 -10.079 1.00 93.19 349 GLY A O 1
ATOM 2697 N N . ILE A 1 350 ? -6.581 -2.424 -8.719 1.00 95.00 350 ILE A N 1
ATOM 2698 C CA . ILE A 1 350 ? -5.713 -1.564 -7.895 1.00 95.00 350 ILE A CA 1
ATOM 2699 C C . ILE A 1 350 ? -4.652 -0.844 -8.743 1.00 95.00 350 ILE A C 1
ATOM 2701 O O . ILE A 1 350 ? -4.372 0.319 -8.492 1.00 95.00 350 ILE A O 1
ATOM 2705 N N . MET A 1 351 ? -4.127 -1.482 -9.796 1.00 95.88 351 MET A N 1
ATOM 2706 C CA . MET A 1 351 ? -3.184 -0.842 -10.733 1.00 95.88 351 MET A CA 1
ATOM 2707 C C . MET A 1 351 ? -3.870 0.004 -11.826 1.00 95.88 351 MET A C 1
ATOM 2709 O O . MET A 1 351 ? -3.206 0.499 -12.734 1.00 95.88 351 MET A O 1
ATOM 2713 N N . GLY A 1 352 ? -5.196 0.162 -11.750 1.00 91.88 352 GLY A N 1
ATOM 2714 C CA . GLY A 1 352 ? -5.988 1.156 -12.480 1.00 91.88 352 GLY A CA 1
ATOM 2715 C C . GLY A 1 352 ? -6.567 2.185 -11.506 1.00 91.88 352 GLY A C 1
ATOM 2716 O O . GLY A 1 352 ? -5.873 2.617 -10.602 1.00 91.88 352 GLY A O 1
ATOM 2717 N N . ARG A 1 353 ? -7.850 2.555 -11.640 1.00 87.31 353 ARG A N 1
ATOM 2718 C CA . ARG A 1 353 ? -8.554 3.441 -10.677 1.00 87.31 353 ARG A CA 1
ATOM 2719 C C . ARG A 1 353 ? -9.313 2.702 -9.569 1.00 87.31 353 ARG A C 1
ATOM 2721 O O . ARG A 1 353 ? -9.989 3.321 -8.757 1.00 87.31 353 ARG A O 1
ATOM 2728 N N . GLY A 1 354 ? -9.206 1.376 -9.507 1.00 87.12 354 GLY A N 1
ATOM 2729 C CA . GLY A 1 354 ? -9.933 0.583 -8.516 1.00 87.12 354 GLY A CA 1
ATOM 2730 C C . GLY A 1 354 ? -9.499 0.833 -7.071 1.00 87.12 354 GLY A C 1
ATOM 2731 O O . GLY A 1 354 ? -10.258 0.536 -6.154 1.00 87.12 354 GLY A O 1
ATOM 2732 N N . PHE A 1 355 ? -8.316 1.418 -6.863 1.00 90.75 355 PHE A N 1
ATOM 2733 C CA . PHE A 1 355 ? -7.811 1.777 -5.540 1.00 90.75 355 PHE A CA 1
ATOM 2734 C C . PHE A 1 355 ? -8.604 2.905 -4.861 1.00 90.75 355 PHE A C 1
ATOM 2736 O O . PHE A 1 355 ? -8.488 3.070 -3.654 1.00 90.75 355 PHE A O 1
ATOM 2743 N N . ASP A 1 356 ? -9.435 3.667 -5.582 1.00 89.75 356 ASP A N 1
ATOM 2744 C CA . ASP A 1 356 ? -10.195 4.769 -4.979 1.00 89.75 356 ASP A CA 1
ATOM 2745 C C . ASP A 1 356 ? -11.124 4.280 -3.850 1.00 89.75 356 ASP A C 1
ATOM 2747 O O . ASP A 1 356 ? -11.368 4.992 -2.876 1.00 89.75 356 ASP A O 1
ATOM 2751 N N . ARG A 1 357 ? -11.624 3.042 -3.939 1.00 88.50 357 ARG A N 1
ATOM 2752 C CA . ARG A 1 357 ? -12.654 2.491 -3.044 1.00 88.50 357 ARG A CA 1
ATOM 2753 C C . ARG A 1 357 ? -12.134 1.538 -1.963 1.00 88.50 357 ARG A C 1
ATOM 2755 O O . ARG A 1 357 ? -12.866 0.643 -1.550 1.00 88.50 357 ARG A O 1
ATOM 2762 N N . MET A 1 358 ? -10.895 1.705 -1.493 1.00 91.12 358 MET A N 1
ATOM 2763 C CA . MET A 1 358 ? -10.330 0.890 -0.399 1.00 91.12 358 MET A CA 1
ATOM 2764 C C . MET A 1 358 ? -11.259 0.741 0.818 1.00 91.12 358 MET A C 1
ATOM 2766 O O . MET A 1 358 ? -11.226 -0.313 1.450 1.00 91.12 358 MET A O 1
ATOM 2770 N N . ASP A 1 359 ? -12.127 1.723 1.094 1.00 91.75 359 ASP A N 1
ATOM 2771 C CA . ASP A 1 359 ? -13.182 1.663 2.117 1.00 91.75 359 ASP A CA 1
ATOM 2772 C C . ASP A 1 359 ? -14.007 0.361 2.088 1.00 91.75 359 ASP A C 1
ATOM 2774 O O . ASP A 1 359 ? -14.311 -0.220 3.132 1.00 91.75 359 ASP A O 1
ATOM 2778 N N . LEU A 1 360 ? -14.306 -0.167 0.897 1.00 89.44 360 LEU A N 1
ATOM 2779 C CA . LEU A 1 360 ? -15.121 -1.375 0.740 1.00 89.44 360 LEU A CA 1
ATOM 2780 C C . LEU A 1 360 ? -14.414 -2.648 1.222 1.00 89.44 360 LEU A C 1
ATOM 2782 O O . LEU A 1 360 ? -15.078 -3.629 1.549 1.00 89.44 360 LEU A O 1
ATOM 2786 N N . ILE A 1 361 ? -13.078 -2.664 1.292 1.00 91.06 361 ILE A N 1
ATOM 2787 C CA . ILE A 1 361 ? -12.352 -3.822 1.831 1.00 91.06 361 ILE A CA 1
ATOM 2788 C C . ILE A 1 361 ? -12.644 -3.976 3.321 1.00 91.06 361 ILE A C 1
ATOM 2790 O O . ILE A 1 361 ? -12.801 -5.106 3.777 1.00 91.06 361 ILE A O 1
ATOM 2794 N N . PHE A 1 362 ? -12.759 -2.861 4.040 1.00 91.06 362 PHE A N 1
ATOM 2795 C CA . PHE A 1 362 ? -12.864 -2.819 5.496 1.00 91.06 362 PHE A CA 1
ATOM 2796 C C . PHE A 1 362 ? -14.313 -2.721 5.988 1.00 91.06 362 PHE A C 1
ATOM 2798 O O . PHE A 1 362 ? -14.626 -3.225 7.063 1.00 91.06 362 PHE A O 1
ATOM 2805 N N . SER A 1 363 ? -15.223 -2.170 5.178 1.00 85.31 363 SER A N 1
ATOM 2806 C CA . SER A 1 363 ? -16.643 -2.082 5.529 1.00 85.31 363 SER A CA 1
ATOM 2807 C C . SER A 1 363 ? -17.358 -3.444 5.448 1.00 85.31 363 SER A C 1
ATOM 2809 O O . SER A 1 363 ? -17.188 -4.164 4.455 1.00 85.31 363 SER A O 1
ATOM 2811 N N . PRO A 1 364 ? -18.191 -3.811 6.444 1.00 76.56 364 PRO A N 1
ATOM 2812 C CA . PRO A 1 364 ? -19.036 -5.005 6.387 1.00 76.56 364 PRO A CA 1
ATOM 2813 C C . PRO A 1 364 ? -20.228 -4.851 5.432 1.00 76.56 364 PRO A C 1
ATOM 2815 O O . PRO A 1 364 ? -20.784 -5.863 5.000 1.00 76.56 364 PRO A O 1
ATOM 2818 N N . ASP A 1 365 ? -20.625 -3.614 5.098 1.00 66.31 365 ASP A N 1
ATOM 2819 C CA . ASP A 1 365 ? -21.771 -3.361 4.228 1.00 66.31 365 ASP A CA 1
ATOM 2820 C C . ASP A 1 365 ? -21.392 -3.560 2.764 1.00 66.31 365 ASP A C 1
ATOM 2822 O O . ASP A 1 365 ? -21.045 -2.649 2.012 1.00 66.31 365 ASP A O 1
ATOM 2826 N N . GLU A 1 366 ? -21.462 -4.815 2.362 1.00 55.75 366 GLU A N 1
ATOM 2827 C CA . GLU A 1 366 ? -21.506 -5.188 0.973 1.00 55.75 366 GLU A CA 1
ATOM 2828 C C . GLU A 1 366 ? -22.955 -5.517 0.622 1.00 55.75 366 GLU A C 1
ATOM 2830 O O . GLU A 1 366 ? -23.477 -6.581 0.961 1.00 55.75 366 GLU A O 1
ATOM 2835 N N . THR A 1 367 ? -23.572 -4.687 -0.213 1.00 42.28 367 THR A N 1
ATOM 2836 C CA . THR A 1 367 ? -24.689 -5.100 -1.084 1.00 42.28 367 THR A CA 1
ATOM 2837 C C . THR A 1 367 ? -24.262 -6.182 -2.110 1.00 42.28 367 THR A C 1
ATOM 2839 O O . THR A 1 367 ? -24.840 -6.286 -3.188 1.00 42.28 367 THR A O 1
ATOM 2842 N N . GLN A 1 368 ? -23.255 -7.005 -1.788 1.00 45.81 368 GLN A N 1
ATOM 2843 C CA . GLN A 1 368 ? -22.526 -7.929 -2.656 1.00 45.81 368 GLN A CA 1
ATOM 2844 C C . GLN A 1 368 ? -22.621 -9.369 -2.123 1.00 45.81 368 GLN A C 1
ATOM 2846 O O . GLN A 1 368 ? -21.679 -9.901 -1.559 1.00 45.81 368 GLN A O 1
ATOM 2851 N N . ASP A 1 369 ? -23.771 -10.019 -2.281 1.00 35.03 369 ASP A N 1
ATOM 2852 C CA . ASP A 1 369 ? -23.831 -11.488 -2.352 1.00 35.03 369 ASP A CA 1
ATOM 2853 C C . ASP A 1 369 ? -24.718 -11.860 -3.544 1.00 35.03 369 ASP A C 1
ATOM 2855 O O . ASP A 1 369 ? -25.853 -12.314 -3.414 1.00 35.03 369 ASP A O 1
ATOM 2859 N N . THR A 1 370 ? -24.194 -11.651 -4.748 1.00 29.86 370 THR A N 1
ATOM 2860 C CA . THR A 1 370 ? -24.448 -12.606 -5.825 1.00 29.86 370 THR A CA 1
ATOM 2861 C C . THR A 1 370 ? -23.175 -13.405 -5.970 1.00 29.86 370 THR A C 1
ATOM 2863 O O . THR A 1 370 ? -22.126 -12.832 -6.252 1.00 29.86 370 THR A O 1
ATOM 2866 N N . ALA A 1 371 ? -23.284 -14.705 -5.706 1.00 29.20 371 ALA A N 1
ATOM 2867 C CA . ALA A 1 371 ? -22.217 -15.682 -5.807 1.00 29.20 371 ALA A CA 1
ATOM 2868 C C . ALA A 1 371 ? -21.248 -15.345 -6.946 1.00 29.20 371 ALA A C 1
ATOM 2870 O O . ALA A 1 371 ? -21.665 -15.213 -8.101 1.00 29.20 371 ALA A O 1
ATOM 2871 N N . ILE A 1 372 ? -19.958 -15.261 -6.617 1.00 31.81 372 ILE A N 1
ATOM 2872 C CA . ILE A 1 372 ? -18.892 -15.421 -7.599 1.00 31.81 372 ILE A CA 1
ATOM 2873 C C . ILE A 1 372 ? -19.107 -16.813 -8.186 1.00 31.81 372 ILE A C 1
ATOM 2875 O O . ILE A 1 372 ? -18.685 -17.829 -7.638 1.00 31.81 372 ILE A O 1
ATOM 2879 N N . THR A 1 373 ? -19.843 -16.863 -9.289 1.00 23.61 373 THR A N 1
ATOM 2880 C CA . THR A 1 373 ? -19.749 -17.991 -10.194 1.00 23.61 373 THR A CA 1
ATOM 2881 C C . THR A 1 373 ? -18.357 -17.828 -10.790 1.00 23.61 373 THR A C 1
ATOM 2883 O O . THR A 1 373 ? -18.088 -16.750 -11.335 1.00 23.61 373 THR A O 1
ATOM 2886 N N . PRO A 1 374 ? -17.438 -18.801 -10.647 1.00 27.31 374 PRO A N 1
ATOM 2887 C CA . PRO A 1 374 ? -16.179 -18.733 -11.375 1.00 27.31 374 PRO A CA 1
ATOM 2888 C C . PRO A 1 374 ? -16.526 -18.441 -12.841 1.00 27.31 374 PRO A C 1
ATOM 2890 O O . PRO A 1 374 ? -17.495 -19.029 -13.341 1.00 27.31 374 PRO A O 1
ATOM 2893 N N . PRO A 1 375 ? -15.842 -17.485 -13.501 1.00 25.78 375 PRO A N 1
ATOM 2894 C CA . PRO A 1 375 ? -16.166 -17.116 -14.871 1.00 25.78 375 PRO A CA 1
ATOM 2895 C C . PRO A 1 375 ? -16.285 -18.397 -15.689 1.00 25.78 375 PRO A C 1
ATOM 2897 O O . PRO A 1 375 ? -15.404 -19.253 -15.615 1.00 25.78 375 PRO A O 1
ATOM 2900 N N . ALA A 1 376 ? -17.418 -18.557 -16.377 1.00 23.22 376 ALA A N 1
ATOM 2901 C CA . ALA A 1 376 ? -17.747 -19.769 -17.109 1.00 23.22 376 ALA A CA 1
ATOM 2902 C C . ALA A 1 376 ? -16.545 -20.196 -17.962 1.00 23.22 376 ALA A C 1
ATOM 2904 O O . ALA A 1 376 ? -16.165 -19.528 -18.925 1.00 23.22 376 ALA A O 1
ATOM 2905 N N . HIS A 1 377 ? -15.915 -21.297 -17.555 1.00 31.70 377 HIS A N 1
ATOM 2906 C CA . HIS A 1 377 ? -14.795 -21.887 -18.259 1.00 31.70 377 HIS A CA 1
ATOM 2907 C C . HIS A 1 377 ? -15.329 -22.492 -19.555 1.00 31.70 377 HIS A C 1
ATOM 2909 O O . HIS A 1 377 ? -15.850 -23.606 -19.567 1.00 31.70 377 HIS A O 1
ATOM 2915 N N . HIS A 1 378 ? -15.198 -21.772 -20.665 1.00 23.66 378 HIS A N 1
ATOM 2916 C CA . HIS A 1 378 ? -15.285 -22.398 -21.976 1.00 23.66 378 HIS A CA 1
ATOM 2917 C C . HIS A 1 378 ? -13.977 -23.151 -22.227 1.00 23.66 378 HIS A C 1
ATOM 2919 O O . HIS A 1 378 ? -13.029 -22.625 -22.803 1.00 23.66 378 HIS A O 1
ATOM 2925 N N . VAL A 1 379 ? -13.924 -24.392 -21.741 1.00 24.36 379 VAL A N 1
ATOM 2926 C CA . VAL A 1 379 ? -12.933 -25.378 -22.173 1.00 24.36 379 VAL A CA 1
ATOM 2927 C C . VAL A 1 379 ? -13.291 -25.750 -23.606 1.00 24.36 379 VAL A C 1
ATOM 2929 O O . VAL A 1 379 ? -14.321 -26.377 -23.851 1.00 24.36 379 VAL A O 1
ATOM 2932 N N . VAL A 1 380 ? -12.472 -25.326 -24.563 1.00 22.88 380 VAL A N 1
ATOM 2933 C CA . VAL A 1 380 ? -12.535 -25.849 -25.928 1.00 22.88 380 VAL A CA 1
ATOM 2934 C C . VAL A 1 380 ? -11.421 -26.878 -26.051 1.00 22.88 380 VAL A C 1
ATOM 2936 O O . VAL A 1 380 ? -10.252 -26.524 -26.200 1.00 22.88 380 VAL A O 1
ATOM 2939 N N . ASP A 1 381 ? -11.789 -28.152 -25.933 1.00 21.06 381 ASP A N 1
ATOM 2940 C CA . ASP A 1 381 ? -10.891 -29.276 -26.179 1.00 21.06 381 ASP A CA 1
ATOM 2941 C C . ASP A 1 381 ? -10.545 -29.332 -27.672 1.00 21.06 381 ASP A C 1
ATOM 2943 O O . ASP A 1 381 ? -11.382 -29.669 -28.511 1.00 21.06 381 ASP A O 1
ATOM 2947 N N . PHE A 1 382 ? -9.289 -29.043 -28.009 1.00 21.44 382 PHE A N 1
ATO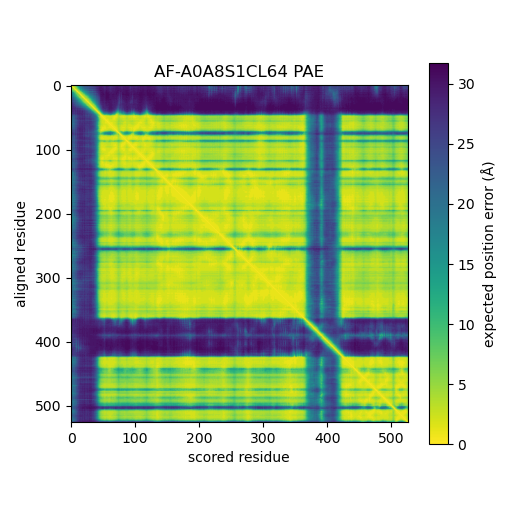M 2948 C CA . PHE A 1 382 ? -8.700 -29.484 -29.269 1.00 21.44 382 PHE A CA 1
ATOM 2949 C C . PHE A 1 382 ? -7.664 -30.562 -28.969 1.00 21.44 382 PHE A C 1
ATOM 2951 O O . PHE A 1 382 ? -6.529 -30.297 -28.574 1.00 21.44 382 PHE A O 1
ATOM 2958 N N . THR A 1 383 ? -8.077 -31.814 -29.153 1.00 23.47 383 THR A N 1
ATOM 2959 C CA . THR A 1 383 ? -7.212 -32.981 -29.012 1.00 23.47 383 THR A CA 1
ATOM 2960 C C . THR A 1 383 ? -6.244 -33.068 -30.191 1.00 23.47 383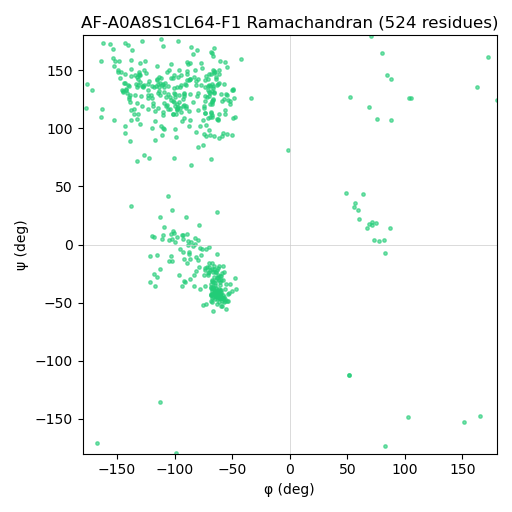 THR A C 1
ATOM 2962 O O . THR A 1 383 ? -6.558 -33.686 -31.201 1.00 23.47 383 THR A O 1
ATOM 2965 N N . VAL A 1 384 ? -5.039 -32.509 -30.046 1.00 24.58 384 VAL A N 1
ATOM 2966 C CA . VAL A 1 384 ? -3.823 -33.041 -30.687 1.00 24.58 384 VAL A CA 1
ATOM 2967 C C . VAL A 1 384 ? -2.646 -32.873 -29.718 1.00 24.58 384 VAL A C 1
ATOM 2969 O O . VAL A 1 384 ? -2.130 -31.780 -29.527 1.00 24.58 384 VAL A O 1
ATOM 2972 N N . ASN A 1 385 ? -2.273 -33.980 -29.069 1.00 28.64 385 ASN A N 1
ATOM 2973 C CA . ASN A 1 385 ? -1.092 -34.238 -28.230 1.00 28.64 385 ASN A CA 1
ATOM 2974 C C . ASN A 1 385 ? -0.053 -33.103 -28.057 1.00 28.64 385 ASN A C 1
ATOM 2976 O O . ASN A 1 385 ? 1.014 -33.149 -28.659 1.00 28.64 385 ASN A O 1
ATOM 2980 N N . LEU A 1 386 ? -0.330 -32.162 -27.149 1.00 25.92 386 LEU A N 1
ATOM 2981 C CA . LEU A 1 386 ? 0.617 -31.384 -26.332 1.00 25.92 386 LEU A CA 1
ATOM 2982 C C . LEU A 1 386 ? -0.221 -30.758 -25.200 1.00 25.92 386 LEU A C 1
ATOM 2984 O O . LEU A 1 386 ? -1.055 -29.898 -25.459 1.00 25.92 386 LEU A O 1
ATOM 2988 N N . LYS A 1 387 ? -0.067 -31.216 -23.947 1.00 24.91 387 LYS A N 1
ATOM 2989 C CA . LYS A 1 387 ? -0.833 -30.695 -22.792 1.00 24.91 387 LYS A CA 1
ATOM 2990 C C . LYS A 1 387 ? -0.456 -29.230 -22.511 1.00 24.91 387 LYS A C 1
ATOM 2992 O O . LYS A 1 387 ? 0.515 -28.934 -21.803 1.00 24.91 387 LYS A O 1
ATOM 2997 N N . VAL A 1 388 ? -1.223 -28.306 -23.084 1.00 29.34 388 VAL A N 1
ATOM 2998 C CA . VAL A 1 388 ? -1.094 -26.857 -22.910 1.00 29.34 388 VAL A CA 1
ATOM 2999 C C . VAL A 1 388 ? -2.362 -26.308 -22.254 1.00 29.34 388 VAL A C 1
ATOM 3001 O O . VAL A 1 388 ? -3.277 -25.880 -22.941 1.00 29.34 388 VAL A O 1
ATOM 3004 N N . ASP A 1 389 ? -2.402 -26.264 -20.922 1.00 27.36 389 ASP A N 1
ATOM 3005 C CA . ASP A 1 389 ? -3.278 -25.336 -20.203 1.00 27.36 389 ASP A CA 1
ATOM 3006 C C . ASP A 1 389 ? -2.660 -23.931 -20.299 1.00 27.36 389 ASP A C 1
ATOM 3008 O O . ASP A 1 389 ? -1.596 -23.665 -19.725 1.00 27.36 389 ASP A O 1
ATOM 3012 N N . CYS A 1 390 ? -3.276 -23.064 -21.099 1.00 30.97 390 CYS A N 1
ATOM 3013 C CA . CYS A 1 390 ? -2.940 -21.652 -21.266 1.00 30.97 390 CYS A CA 1
ATOM 3014 C C . CYS A 1 390 ? -4.259 -20.880 -21.341 1.00 30.97 390 CYS A C 1
ATOM 3016 O O . CYS A 1 390 ? -5.092 -21.184 -22.192 1.00 30.97 390 CYS A O 1
ATOM 3018 N N . ILE A 1 391 ? -4.463 -19.908 -20.452 1.00 40.09 391 ILE A N 1
ATOM 3019 C CA . ILE A 1 391 ? -5.634 -19.028 -20.502 1.00 40.09 391 ILE A CA 1
ATOM 3020 C C . ILE A 1 391 ? -5.200 -17.750 -21.214 1.00 40.09 391 ILE A C 1
ATOM 3022 O O . ILE A 1 391 ? -4.297 -17.052 -20.755 1.00 40.09 391 ILE A O 1
ATOM 3026 N N . THR A 1 392 ? -5.827 -17.470 -22.353 1.00 31.62 392 THR A N 1
ATOM 3027 C CA . THR A 1 392 ? -5.656 -16.234 -23.115 1.00 31.62 392 THR A CA 1
ATOM 3028 C C . THR A 1 392 ? -6.935 -15.412 -23.006 1.00 31.62 392 THR A C 1
ATOM 3030 O O . THR A 1 392 ? -8.031 -15.953 -23.126 1.00 31.62 392 THR A O 1
ATOM 3033 N N . ASN A 1 393 ? -6.815 -14.098 -22.821 1.00 40.09 393 ASN A N 1
ATOM 3034 C CA . ASN A 1 393 ? -7.921 -13.194 -23.122 1.00 40.09 393 ASN A CA 1
ATOM 3035 C C . ASN A 1 393 ? -7.738 -12.680 -24.552 1.00 40.09 393 ASN A C 1
ATOM 3037 O O . ASN A 1 393 ? -6.868 -11.854 -24.823 1.00 40.09 393 ASN A O 1
ATOM 3041 N N . VAL A 1 394 ? -8.567 -13.176 -25.472 1.00 32.44 394 VAL A N 1
ATOM 3042 C CA . VAL A 1 394 ? -8.845 -12.510 -26.750 1.00 32.44 394 VAL A CA 1
ATOM 3043 C C . VAL A 1 394 ? -10.280 -12.004 -26.670 1.00 32.44 394 VAL A C 1
ATOM 3045 O O . VAL A 1 394 ? -11.221 -12.774 -26.835 1.00 32.44 394 VAL A O 1
ATOM 3048 N N . GLU A 1 395 ? -10.463 -10.714 -26.385 1.00 31.14 395 GLU A N 1
ATOM 3049 C CA . GLU A 1 395 ? -11.774 -10.080 -26.556 1.00 31.14 395 GLU A CA 1
ATOM 3050 C C . GLU A 1 395 ? -12.075 -9.939 -28.065 1.00 31.14 395 GLU A C 1
ATOM 3052 O O . GLU A 1 395 ? -11.180 -9.571 -28.838 1.00 31.14 395 GLU A O 1
ATOM 3057 N N . PRO A 1 396 ? -13.302 -10.245 -28.530 1.00 24.33 396 PRO A N 1
ATOM 3058 C CA . PRO A 1 396 ? -13.639 -10.172 -29.945 1.00 24.33 396 PRO A CA 1
ATOM 3059 C C . PRO A 1 396 ? -13.603 -8.726 -30.455 1.00 24.33 396 PRO A C 1
ATOM 3061 O O . PRO A 1 396 ? -14.126 -7.802 -29.831 1.00 24.33 396 PRO A O 1
ATOM 3064 N N . LYS A 1 397 ? -13.009 -8.541 -31.640 1.00 25.23 397 LYS A N 1
ATOM 3065 C CA . LYS A 1 397 ? -13.021 -7.277 -32.384 1.00 25.23 397 LYS A CA 1
ATOM 3066 C C . LYS A 1 397 ? -14.462 -6.909 -32.744 1.00 25.23 397 LYS A C 1
ATOM 3068 O O . LYS A 1 397 ? -15.042 -7.509 -33.644 1.00 25.23 397 LYS A O 1
ATOM 3073 N N . ILE A 1 398 ? -15.018 -5.895 -32.088 1.00 25.17 398 ILE A N 1
ATOM 3074 C CA . ILE A 1 398 ? -16.180 -5.178 -32.617 1.00 25.17 398 ILE A CA 1
ATOM 3075 C C . ILE A 1 398 ? -15.650 -4.197 -33.666 1.00 25.17 398 ILE A C 1
ATOM 3077 O O . ILE A 1 398 ? -14.866 -3.300 -33.354 1.00 25.17 398 ILE A O 1
ATOM 3081 N N . GLU A 1 399 ? -16.041 -4.405 -34.922 1.00 24.00 399 GLU A N 1
ATOM 3082 C CA . GLU A 1 399 ? -15.706 -3.531 -36.044 1.00 24.00 399 GLU A CA 1
ATOM 3083 C C . GLU A 1 399 ? -16.157 -2.088 -35.768 1.00 24.00 399 GLU A C 1
ATOM 3085 O O . GLU A 1 399 ? -17.348 -1.784 -35.674 1.00 24.00 399 GLU A O 1
ATOM 3090 N N . GLN A 1 400 ? -15.193 -1.170 -35.674 1.00 24.94 400 GLN A N 1
ATOM 3091 C CA . GLN A 1 400 ? -15.464 0.261 -35.711 1.00 24.94 400 GLN A CA 1
ATOM 3092 C C . GLN A 1 400 ? -15.827 0.658 -37.145 1.00 24.94 400 GLN A C 1
ATOM 3094 O O . GLN A 1 400 ? -14.953 0.842 -37.993 1.00 24.94 400 GLN A O 1
ATOM 3099 N N . LYS A 1 401 ? -17.121 0.854 -37.420 1.00 25.28 401 LYS A N 1
ATOM 3100 C CA . LYS A 1 401 ? -17.520 1.697 -38.549 1.00 25.28 401 LYS A CA 1
ATOM 3101 C C . LYS A 1 401 ? -17.144 3.140 -38.226 1.00 25.28 401 LYS A C 1
ATOM 3103 O O . LYS A 1 401 ? -17.693 3.751 -37.312 1.00 25.28 401 LYS A O 1
ATOM 3108 N N . GLN A 1 402 ? -16.201 3.666 -39.002 1.00 29.02 402 GLN A N 1
ATOM 3109 C CA . GLN A 1 402 ? -15.912 5.090 -39.090 1.00 29.02 402 GLN A CA 1
ATOM 3110 C C . GLN A 1 402 ? -17.201 5.865 -39.380 1.00 29.02 402 GLN A C 1
ATOM 3112 O O . GLN A 1 402 ? -17.832 5.668 -40.417 1.00 29.02 402 GLN A O 1
ATOM 3117 N N . MET A 1 403 ? -17.554 6.789 -38.492 1.00 22.38 403 MET A N 1
ATOM 3118 C CA . MET A 1 403 ? -18.416 7.914 -38.828 1.00 22.38 403 MET A CA 1
ATOM 3119 C C . MET A 1 403 ? -17.936 9.152 -38.076 1.00 22.38 403 MET A C 1
ATOM 3121 O O . MET A 1 403 ? -18.256 9.388 -36.913 1.00 22.38 403 MET A O 1
ATOM 3125 N N . PHE A 1 404 ? -17.136 9.944 -38.785 1.00 25.98 404 PHE A N 1
ATOM 3126 C CA . PHE A 1 404 ? -16.989 11.367 -38.531 1.00 25.98 404 PHE A CA 1
ATOM 3127 C C . PHE A 1 404 ? -18.322 12.067 -38.844 1.00 25.98 404 PHE A C 1
ATOM 3129 O O . PHE A 1 404 ? -18.868 11.900 -39.932 1.00 25.98 404 PHE A O 1
ATOM 3136 N N . GLY A 1 405 ? -18.793 12.905 -37.917 1.00 23.14 405 GLY A N 1
ATOM 3137 C CA . GLY A 1 405 ? -19.729 13.997 -38.200 1.00 23.14 405 GLY A CA 1
ATOM 3138 C C . GLY A 1 405 ? -21.203 13.807 -37.803 1.00 23.14 405 GLY A C 1
ATOM 3139 O O . GLY A 1 405 ? -21.895 12.930 -38.303 1.00 23.14 405 GLY A O 1
ATOM 3140 N N . LEU A 1 406 ? -21.684 14.799 -37.033 1.00 26.11 406 LEU A N 1
ATOM 3141 C CA . LEU A 1 406 ? -23.024 15.419 -37.077 1.00 26.11 406 LEU A CA 1
ATOM 3142 C C . LEU A 1 406 ? -24.243 14.661 -36.497 1.00 26.11 406 LEU A C 1
ATOM 3144 O O . LEU A 1 406 ? -24.854 13.845 -37.174 1.00 26.11 406 LEU A O 1
ATOM 3148 N N . LYS A 1 407 ? -24.753 15.118 -35.338 1.00 21.84 407 LYS A N 1
ATOM 3149 C CA . LYS A 1 407 ? -26.004 15.917 -35.183 1.00 21.84 407 LYS A CA 1
ATOM 3150 C C . LYS A 1 407 ? -26.511 15.907 -33.735 1.00 21.84 407 LYS A C 1
ATOM 3152 O O . LYS A 1 407 ? -26.611 14.870 -33.093 1.00 21.84 407 LYS A O 1
ATOM 3157 N N . LYS A 1 408 ? -26.910 17.096 -33.266 1.00 31.98 408 LYS A N 1
ATOM 3158 C CA . LYS A 1 408 ? -27.753 17.302 -32.080 1.00 31.98 408 LYS A CA 1
ATOM 3159 C C . LYS A 1 408 ? -29.016 16.442 -32.182 1.00 31.98 408 LYS A C 1
ATOM 3161 O O . LYS A 1 408 ? -29.812 16.644 -33.094 1.00 31.98 408 LYS A O 1
ATOM 3166 N N . SER A 1 409 ? -29.243 15.602 -31.181 1.00 22.16 409 SER A N 1
ATOM 3167 C CA . SER A 1 409 ? -30.581 15.198 -30.757 1.00 22.16 409 SER A CA 1
ATOM 3168 C C . SER A 1 409 ? -30.646 15.322 -29.239 1.00 22.16 409 SER A C 1
ATOM 3170 O O . SER A 1 409 ? -29.808 14.781 -28.522 1.00 22.16 409 SER A O 1
ATOM 3172 N N . ARG A 1 410 ? -31.596 16.130 -28.763 1.00 31.06 410 ARG A N 1
ATOM 3173 C CA . ARG A 1 410 ? -31.909 16.306 -27.345 1.00 31.06 410 ARG A CA 1
ATOM 3174 C C . ARG A 1 410 ? -32.631 15.050 -26.860 1.00 31.06 410 ARG A C 1
ATOM 3176 O O . ARG A 1 410 ? -33.786 14.851 -27.218 1.00 31.06 410 ARG A O 1
ATOM 3183 N N . SER A 1 411 ? -32.003 14.286 -25.975 1.00 24.73 411 SER A N 1
ATOM 3184 C CA . SER A 1 411 ? -32.730 13.462 -25.009 1.00 24.73 411 SER A CA 1
ATOM 3185 C C . SER A 1 411 ? -32.159 13.726 -23.622 1.00 24.73 411 SER A C 1
ATOM 3187 O O . SER A 1 411 ? -31.058 13.294 -23.290 1.00 24.73 411 SER A O 1
ATOM 3189 N N . SER A 1 412 ? -32.903 14.496 -22.833 1.00 32.72 412 SER A N 1
ATOM 3190 C CA . SER A 1 412 ? -32.684 14.650 -21.400 1.00 32.72 412 SER A CA 1
ATOM 3191 C C . SER A 1 412 ? -32.781 13.286 -20.729 1.00 32.72 412 SER A C 1
ATOM 3193 O O . SER A 1 412 ? -33.818 12.640 -20.854 1.00 32.72 412 SER A O 1
ATOM 3195 N N . SER A 1 413 ? -31.749 12.862 -20.004 1.00 26.78 413 SER A N 1
ATOM 3196 C CA . SER A 1 413 ? -31.854 11.866 -18.932 1.00 26.78 413 SER A CA 1
ATOM 3197 C C . SER A 1 413 ? -30.606 11.938 -18.056 1.00 26.78 413 SER A C 1
ATOM 3199 O O . SER A 1 413 ? -29.490 11.716 -18.519 1.00 26.78 413 SER A O 1
ATOM 3201 N N . ASN A 1 414 ? -30.826 12.288 -16.792 1.00 29.02 414 ASN A N 1
ATOM 3202 C CA . ASN A 1 414 ? -29.857 12.293 -15.705 1.00 29.02 414 ASN A CA 1
ATOM 3203 C C . ASN A 1 414 ? -29.313 10.879 -15.454 1.00 29.02 414 ASN A C 1
ATOM 3205 O O . ASN A 1 414 ? -29.881 10.149 -14.653 1.00 29.02 414 ASN A O 1
ATOM 3209 N N . ASN A 1 415 ? -28.212 10.509 -16.101 1.00 26.25 415 ASN A N 1
ATOM 3210 C CA . ASN A 1 415 ? -27.420 9.335 -15.734 1.00 26.25 415 ASN A CA 1
ATOM 3211 C C . ASN A 1 415 ? -25.967 9.776 -15.544 1.00 26.25 415 ASN A C 1
ATOM 3213 O O . ASN A 1 415 ? -25.126 9.600 -16.424 1.00 26.25 415 ASN A O 1
ATOM 3217 N N . LEU A 1 416 ? -25.690 10.411 -14.402 1.00 33.06 416 LEU A N 1
ATOM 3218 C CA . LEU A 1 416 ? -24.322 10.569 -13.920 1.00 33.06 416 LEU A CA 1
ATOM 3219 C C . LEU A 1 416 ? -23.837 9.177 -13.488 1.00 33.06 416 LEU A C 1
ATOM 3221 O O . LEU A 1 416 ? -24.538 8.461 -12.777 1.00 33.06 416 LEU A O 1
ATOM 3225 N N . LEU A 1 417 ? -22.682 8.786 -14.015 1.00 34.47 417 LEU A N 1
ATOM 3226 C CA . LEU A 1 417 ? -22.116 7.441 -14.012 1.00 34.47 417 LEU A CA 1
ATOM 3227 C C . LEU A 1 417 ? -21.997 6.829 -12.604 1.00 34.47 417 LEU A C 1
ATOM 3229 O O . LEU A 1 417 ? -20.965 6.946 -11.951 1.00 34.47 417 LEU A O 1
ATOM 3233 N N . LEU A 1 418 ? -22.999 6.045 -12.200 1.00 33.06 418 LEU A N 1
ATOM 3234 C CA . LEU A 1 418 ? -22.784 4.835 -11.403 1.00 33.06 418 LEU A CA 1
ATOM 3235 C C . LEU A 1 418 ? -22.074 3.818 -12.308 1.00 33.06 418 LEU A C 1
ATOM 3237 O O . LEU A 1 418 ? -22.667 2.880 -12.839 1.00 33.06 418 LEU A O 1
ATOM 3241 N N . MET A 1 419 ? -20.793 4.068 -12.566 1.00 36.06 419 MET A N 1
ATOM 3242 C CA . MET A 1 419 ? -19.906 3.043 -13.088 1.00 36.06 419 MET A CA 1
ATOM 3243 C C . MET A 1 419 ? -19.735 2.019 -11.969 1.00 36.06 419 MET A C 1
ATOM 3245 O O . MET A 1 419 ? -19.542 2.403 -10.818 1.00 36.06 419 MET A O 1
ATOM 3249 N N . ASP A 1 420 ? -19.877 0.739 -12.290 1.00 35.12 420 ASP A N 1
ATOM 3250 C CA . ASP A 1 420 ? -19.924 -0.335 -11.308 1.00 35.12 420 ASP A CA 1
ATOM 3251 C C . ASP A 1 420 ? -18.656 -0.358 -10.427 1.00 35.12 420 ASP A C 1
ATOM 3253 O O . ASP A 1 420 ? -17.604 -0.864 -10.819 1.00 35.12 420 ASP A O 1
ATOM 3257 N N . CYS A 1 421 ? -18.727 0.268 -9.253 1.00 39.88 421 CYS A N 1
ATOM 3258 C CA . CYS A 1 421 ? -17.650 0.353 -8.268 1.00 39.88 421 CYS A CA 1
ATOM 3259 C C . CYS A 1 421 ? -17.468 -0.960 -7.489 1.00 39.88 421 CYS A C 1
ATOM 3261 O O . CYS A 1 421 ? -16.543 -1.066 -6.687 1.00 39.88 421 CYS A O 1
ATOM 3263 N N . ARG A 1 422 ? -18.333 -1.953 -7.740 1.00 45.28 422 ARG A N 1
ATOM 3264 C CA . ARG A 1 422 ? -18.476 -3.191 -6.963 1.00 45.28 422 ARG A CA 1
ATOM 3265 C C . ARG A 1 422 ? -17.423 -4.243 -7.339 1.00 45.28 422 ARG A C 1
ATOM 3267 O O . ARG A 1 422 ? -17.051 -5.040 -6.491 1.00 45.28 422 ARG A O 1
ATOM 3274 N N . ASP A 1 423 ? -16.853 -4.142 -8.545 1.00 56.22 423 ASP A N 1
ATOM 3275 C CA . ASP A 1 423 ? -15.899 -5.103 -9.127 1.00 56.22 423 ASP A CA 1
ATOM 3276 C C . ASP A 1 423 ? -14.453 -4.584 -9.222 1.00 56.22 423 ASP A C 1
ATOM 3278 O O . ASP A 1 423 ? -13.671 -5.125 -9.995 1.00 56.22 423 ASP A O 1
ATOM 3282 N N . GLN A 1 424 ? -14.063 -3.500 -8.536 1.00 68.44 424 GLN A N 1
ATOM 3283 C CA . GLN A 1 424 ? -12.818 -2.785 -8.886 1.00 68.44 424 GLN A CA 1
ATOM 3284 C C . GLN A 1 424 ? -11.624 -2.993 -7.946 1.00 68.44 424 GLN A C 1
ATOM 3286 O O . GLN A 1 424 ? -10.498 -2.702 -8.348 1.00 68.44 424 GLN A O 1
ATOM 3291 N N . ILE A 1 425 ? -11.809 -3.538 -6.742 1.00 86.31 425 ILE A N 1
ATOM 3292 C CA . ILE A 1 425 ? -10.727 -3.629 -5.745 1.00 86.31 425 ILE A CA 1
ATOM 3293 C C . ILE A 1 425 ? -10.124 -5.031 -5.731 1.00 86.31 425 ILE A C 1
ATOM 3295 O O . ILE A 1 425 ? -10.367 -5.856 -4.848 1.00 86.31 425 ILE A O 1
ATOM 3299 N N . TYR A 1 426 ? -9.338 -5.296 -6.763 1.00 92.12 426 TYR A N 1
ATOM 3300 C CA . TYR A 1 426 ? -8.612 -6.541 -6.962 1.00 92.12 426 TYR A CA 1
ATOM 3301 C C . TYR A 1 426 ? -7.313 -6.253 -7.712 1.00 92.12 426 TYR A C 1
ATOM 3303 O O . TYR A 1 426 ? -7.187 -5.254 -8.428 1.00 92.12 426 TYR A O 1
ATOM 3311 N N . PHE A 1 427 ? -6.341 -7.148 -7.577 1.00 95.69 427 PHE A N 1
ATOM 3312 C CA . PHE A 1 427 ? -5.236 -7.206 -8.524 1.00 95.69 427 PHE A CA 1
ATOM 3313 C C . PHE A 1 427 ? -5.710 -7.939 -9.770 1.00 95.69 427 PHE A C 1
ATOM 3315 O O . PHE A 1 427 ? -6.269 -9.027 -9.656 1.00 95.69 427 PHE A O 1
ATOM 3322 N N . THR A 1 428 ? -5.483 -7.383 -10.961 1.00 95.44 428 THR A N 1
ATOM 3323 C CA . THR A 1 428 ? -5.716 -8.158 -12.189 1.00 95.44 428 THR A CA 1
ATOM 3324 C C . THR A 1 428 ? -4.897 -9.450 -12.152 1.00 95.44 428 THR A C 1
ATOM 3326 O O . THR A 1 428 ? -3.899 -9.536 -11.435 1.00 95.44 428 THR A O 1
ATOM 3329 N N . GLN A 1 429 ? -5.310 -10.464 -12.912 1.00 94.94 429 GLN A N 1
ATOM 3330 C CA . GLN A 1 429 ? -4.703 -11.791 -12.824 1.00 94.94 429 GLN A CA 1
ATOM 3331 C C . GLN A 1 429 ? -3.176 -11.759 -13.002 1.00 94.94 429 GLN A C 1
ATOM 3333 O O . GLN A 1 429 ? -2.460 -12.400 -12.237 1.00 94.94 429 GLN A O 1
ATOM 3338 N N . SER A 1 430 ? -2.657 -10.988 -13.961 1.00 97.06 430 SER A N 1
ATOM 3339 C CA . SER A 1 430 ? -1.211 -10.867 -14.151 1.00 97.06 430 SER A CA 1
ATOM 3340 C C . SER A 1 430 ? -0.531 -10.165 -12.974 1.00 97.06 430 SER A C 1
ATOM 3342 O O . SER A 1 430 ? 0.442 -10.702 -12.452 1.00 97.06 430 SER A O 1
ATOM 3344 N N . CYS A 1 431 ? -1.084 -9.055 -12.466 1.00 97.94 431 CYS A N 1
ATOM 3345 C CA . CYS A 1 431 ? -0.583 -8.382 -11.263 1.00 97.94 431 CYS A CA 1
ATOM 3346 C C . CYS A 1 431 ? -0.548 -9.319 -10.046 1.00 97.94 431 CYS A C 1
ATOM 3348 O O . CYS A 1 431 ? 0.450 -9.363 -9.331 1.00 97.94 431 CYS A O 1
ATOM 3350 N N . ALA A 1 432 ? -1.613 -10.094 -9.825 1.00 97.69 432 ALA A N 1
ATOM 3351 C CA . ALA A 1 432 ? -1.706 -11.028 -8.710 1.00 97.69 432 ALA A CA 1
ATOM 3352 C C . ALA A 1 432 ? -0.640 -12.130 -8.810 1.00 97.69 432 ALA A C 1
ATOM 3354 O O . ALA A 1 432 ? 0.010 -12.453 -7.817 1.00 97.69 432 ALA A O 1
ATOM 3355 N N . TYR A 1 433 ? -0.399 -12.656 -10.017 1.00 97.56 433 TYR A N 1
ATOM 3356 C CA . TYR A 1 433 ? 0.686 -13.605 -10.266 1.00 97.56 433 TYR A CA 1
ATOM 3357 C C . TYR A 1 433 ? 2.062 -12.970 -10.037 1.00 97.56 433 TYR A C 1
ATOM 3359 O O . TYR A 1 433 ? 2.894 -13.592 -9.380 1.00 97.56 433 TYR A O 1
ATOM 3367 N N . ILE A 1 434 ? 2.296 -11.739 -10.511 1.00 98.25 434 ILE A N 1
ATOM 3368 C CA . ILE A 1 434 ? 3.569 -11.040 -10.279 1.00 98.25 434 ILE A CA 1
ATOM 3369 C C . ILE A 1 434 ? 3.848 -10.932 -8.783 1.00 98.25 434 ILE A C 1
ATOM 3371 O O . ILE A 1 434 ? 4.938 -11.302 -8.351 1.00 98.25 434 ILE A O 1
ATOM 3375 N N . LEU A 1 435 ? 2.867 -10.479 -7.993 1.00 98.00 435 LEU A N 1
ATOM 3376 C CA . LEU A 1 435 ? 3.001 -10.369 -6.541 1.00 98.00 435 LEU A CA 1
ATOM 3377 C C . LEU A 1 435 ? 3.215 -11.746 -5.901 1.00 98.00 435 LEU A C 1
ATOM 3379 O O . LEU A 1 435 ? 4.188 -11.934 -5.178 1.00 98.00 435 LEU A O 1
ATOM 3383 N N . ALA A 1 436 ? 2.372 -12.737 -6.196 1.00 96.38 436 ALA A N 1
ATOM 3384 C CA . ALA A 1 436 ? 2.426 -14.052 -5.554 1.00 96.38 436 ALA A CA 1
ATOM 3385 C C . ALA A 1 436 ? 3.763 -14.791 -5.742 1.00 96.38 436 ALA A C 1
ATOM 3387 O O . ALA A 1 436 ? 4.128 -15.600 -4.886 1.00 96.38 436 ALA A O 1
ATOM 3388 N N . PHE A 1 437 ? 4.491 -14.509 -6.829 1.00 95.94 437 PHE A N 1
ATOM 3389 C CA . PHE A 1 437 ? 5.808 -15.084 -7.124 1.00 95.94 437 PHE A CA 1
ATOM 3390 C C . PHE A 1 437 ? 6.960 -14.066 -7.016 1.00 95.94 437 PHE A C 1
ATOM 3392 O O . PHE A 1 437 ? 8.102 -14.392 -7.333 1.00 95.94 437 PHE A O 1
ATOM 3399 N N . HIS A 1 438 ? 6.708 -12.849 -6.519 1.00 96.44 438 HIS A N 1
ATOM 3400 C CA . HIS A 1 438 ? 7.743 -11.834 -6.318 1.00 96.44 438 HIS A CA 1
ATOM 3401 C C . HIS A 1 438 ? 8.680 -12.206 -5.163 1.00 96.44 438 HIS A C 1
ATOM 3403 O O . HIS A 1 438 ? 8.224 -12.639 -4.104 1.00 96.44 438 HIS A O 1
ATOM 3409 N N . LYS A 1 439 ? 9.986 -11.922 -5.291 1.00 94.19 439 LYS A N 1
ATOM 3410 C CA . LYS A 1 439 ? 10.996 -12.200 -4.241 1.00 94.19 439 LYS A CA 1
ATOM 3411 C C . LYS A 1 439 ? 10.719 -11.524 -2.888 1.00 94.19 439 LYS A C 1
ATOM 3413 O O . LYS A 1 439 ? 11.254 -11.957 -1.880 1.00 94.19 439 LYS A O 1
ATOM 3418 N N . TRP A 1 440 ? 9.872 -10.494 -2.866 1.00 94.56 440 TRP A N 1
ATOM 3419 C CA . TRP A 1 440 ? 9.460 -9.783 -1.645 1.00 94.56 440 TRP A CA 1
ATOM 3420 C C . TRP A 1 440 ? 8.261 -10.437 -0.941 1.00 94.56 440 TRP A C 1
ATOM 3422 O O . TRP A 1 440 ? 7.954 -10.090 0.195 1.00 94.56 440 TRP A O 1
ATOM 3432 N N . MET A 1 441 ? 7.587 -11.376 -1.608 1.00 93.38 441 MET A N 1
ATOM 3433 C CA . MET A 1 441 ? 6.342 -12.007 -1.155 1.00 93.38 441 MET A CA 1
ATOM 3434 C C . MET A 1 441 ? 6.521 -13.507 -0.887 1.00 93.38 441 MET A C 1
ATOM 3436 O O . MET A 1 441 ? 5.792 -14.090 -0.083 1.00 93.38 441 MET A O 1
ATOM 3440 N N . ILE A 1 442 ? 7.467 -14.149 -1.582 1.00 90.44 442 ILE A N 1
ATOM 3441 C CA . ILE A 1 442 ? 7.781 -15.572 -1.419 1.00 90.44 442 ILE A CA 1
ATOM 3442 C C . ILE A 1 442 ? 8.827 -15.810 -0.324 1.00 90.44 442 ILE A C 1
ATOM 3444 O O . ILE A 1 442 ? 9.658 -14.955 -0.032 1.00 90.44 442 ILE A O 1
ATOM 3448 N N . ASP A 1 443 ? 8.794 -17.014 0.244 1.00 83.56 443 ASP A N 1
ATOM 3449 C CA . ASP A 1 443 ? 9.803 -17.526 1.175 1.00 83.56 443 ASP A CA 1
ATOM 3450 C C . ASP A 1 443 ? 11.166 -17.680 0.464 1.00 83.56 443 ASP A C 1
ATOM 3452 O O . ASP A 1 443 ? 11.230 -18.008 -0.728 1.00 83.56 443 ASP A O 1
ATOM 3456 N N . GLU A 1 444 ? 12.263 -17.500 1.198 1.00 80.75 444 GLU A N 1
ATOM 3457 C CA . GLU A 1 444 ? 13.631 -17.747 0.731 1.00 80.75 444 GLU A CA 1
ATOM 3458 C C . GLU A 1 444 ? 13.815 -19.143 0.127 1.00 80.75 444 GLU A C 1
ATOM 3460 O O . GLU A 1 444 ? 14.519 -19.291 -0.870 1.00 80.75 444 GLU A O 1
ATOM 3465 N N . LYS A 1 445 ? 13.115 -20.161 0.643 1.00 83.38 445 LYS A N 1
ATOM 3466 C CA . LYS A 1 445 ? 13.132 -21.526 0.085 1.00 83.38 445 LYS A CA 1
ATOM 3467 C C . LYS A 1 445 ? 12.612 -21.590 -1.356 1.00 83.38 445 LYS A C 1
ATOM 3469 O O . LYS A 1 445 ? 13.016 -22.465 -2.126 1.00 83.38 445 LYS A O 1
ATOM 3474 N N . MET A 1 446 ? 11.692 -20.693 -1.717 1.00 82.81 446 MET A N 1
ATOM 3475 C CA . MET A 1 446 ? 11.151 -20.574 -3.075 1.00 82.81 446 MET A CA 1
ATOM 3476 C C . MET A 1 446 ? 12.012 -19.668 -3.963 1.00 82.81 446 MET A C 1
ATOM 3478 O O . MET A 1 446 ? 12.074 -19.890 -5.172 1.00 82.81 446 MET A O 1
ATOM 3482 N N . SER A 1 447 ? 12.689 -18.679 -3.375 1.00 87.56 447 SER A N 1
ATOM 3483 C CA . SER A 1 447 ? 13.553 -17.727 -4.076 1.00 87.56 447 SER A CA 1
ATOM 3484 C C . SER A 1 447 ? 14.821 -18.408 -4.602 1.00 87.56 447 SER A C 1
ATOM 3486 O O . SER A 1 447 ? 15.823 -18.557 -3.905 1.00 87.56 447 SER A O 1
ATOM 3488 N N . LYS A 1 448 ? 14.782 -18.842 -5.864 1.00 89.19 448 LYS A N 1
ATOM 3489 C CA . LYS A 1 448 ? 15.904 -19.497 -6.552 1.00 89.19 448 LYS A CA 1
ATOM 3490 C C . LYS A 1 448 ? 16.424 -18.612 -7.671 1.00 89.19 448 LYS A C 1
ATOM 3492 O O . LYS A 1 448 ? 15.641 -18.043 -8.427 1.00 89.19 448 LYS A O 1
ATOM 3497 N N . THR A 1 449 ? 17.742 -18.537 -7.822 1.00 92.00 449 THR A N 1
ATOM 3498 C CA . THR A 1 449 ? 18.361 -17.842 -8.956 1.00 92.00 449 THR A CA 1
ATOM 3499 C C . THR A 1 449 ? 18.190 -18.671 -10.223 1.00 92.00 449 THR A C 1
ATOM 3501 O O . THR A 1 449 ? 18.592 -19.833 -10.277 1.00 92.00 449 THR A O 1
ATOM 3504 N N . GLY A 1 450 ? 17.583 -18.067 -11.237 1.00 92.75 450 GLY A N 1
ATOM 3505 C CA . GLY A 1 450 ? 17.327 -18.661 -12.541 1.00 92.75 450 GLY A CA 1
ATOM 3506 C C . GLY A 1 450 ? 17.643 -17.677 -13.659 1.00 92.75 450 GLY A C 1
ATOM 3507 O O . GLY A 1 450 ? 17.840 -16.485 -13.420 1.00 92.75 450 GLY A O 1
ATOM 3508 N N . ILE A 1 451 ? 17.705 -18.191 -14.884 1.00 95.88 451 ILE A N 1
ATOM 3509 C CA . ILE A 1 451 ? 17.942 -17.395 -16.087 1.00 95.88 451 ILE A CA 1
ATOM 3510 C C . ILE A 1 451 ? 16.680 -17.440 -16.936 1.00 95.88 451 ILE A C 1
ATOM 3512 O O . ILE A 1 451 ? 16.131 -18.516 -17.192 1.00 95.88 451 ILE A O 1
ATOM 3516 N N . ILE A 1 452 ? 16.252 -16.264 -17.388 1.00 97.75 452 ILE A N 1
ATOM 3517 C CA . ILE A 1 452 ? 15.223 -16.106 -18.407 1.00 97.75 452 ILE A CA 1
ATOM 3518 C C . ILE A 1 452 ? 15.884 -15.486 -19.637 1.00 97.75 452 ILE A C 1
ATOM 3520 O O . ILE A 1 452 ? 16.606 -14.497 -19.516 1.00 97.75 452 ILE A O 1
ATOM 3524 N N . SER A 1 453 ? 15.655 -16.071 -20.809 1.00 96.62 453 SER A N 1
ATOM 3525 C CA . SER A 1 453 ? 16.134 -15.546 -22.087 1.00 96.62 453 SER A CA 1
ATOM 3526 C C . SER A 1 453 ? 14.987 -15.366 -23.072 1.00 96.62 453 SER A C 1
ATOM 3528 O O . SER A 1 453 ? 14.009 -16.117 -23.058 1.00 96.62 453 SER A O 1
ATOM 3530 N N . PHE A 1 454 ? 15.122 -14.352 -23.925 1.00 95.88 454 PHE A N 1
ATOM 3531 C CA . PHE A 1 454 ? 14.183 -14.029 -24.990 1.00 95.88 454 PHE A CA 1
ATOM 3532 C C . PHE A 1 454 ? 14.909 -14.030 -26.332 1.00 95.88 454 PHE A C 1
ATOM 3534 O O . PHE A 1 454 ? 15.917 -13.345 -26.493 1.00 95.88 454 PHE A O 1
ATOM 3541 N N . ASP A 1 455 ? 14.388 -14.800 -27.279 1.00 94.19 455 ASP A N 1
ATOM 3542 C CA . ASP A 1 455 ? 14.790 -14.771 -28.681 1.00 94.19 455 ASP A CA 1
ATOM 3543 C C . ASP A 1 455 ? 13.777 -13.927 -29.465 1.00 94.19 455 ASP A C 1
ATOM 3545 O O . ASP A 1 455 ? 12.614 -14.314 -29.608 1.00 94.19 455 ASP A O 1
ATOM 3549 N N . SER A 1 456 ? 14.217 -12.765 -29.953 1.00 89.38 456 SER A N 1
ATOM 3550 C CA . SER A 1 456 ? 13.380 -11.799 -30.670 1.00 89.38 456 SER A CA 1
ATOM 3551 C C . SER A 1 456 ? 13.025 -12.230 -32.095 1.00 89.38 456 SER A C 1
ATOM 3553 O O . SER A 1 456 ? 12.009 -11.777 -32.628 1.00 89.38 456 SER A O 1
ATOM 3555 N N . GLU A 1 457 ? 13.801 -13.122 -32.717 1.00 89.44 457 GLU A N 1
ATOM 3556 C CA . GLU A 1 457 ? 13.498 -13.632 -34.055 1.00 89.44 457 GLU A CA 1
ATOM 3557 C C . GLU A 1 457 ? 12.314 -14.596 -33.979 1.00 89.44 457 GLU A C 1
ATOM 3559 O O . GLU A 1 457 ? 11.297 -14.415 -34.662 1.00 89.44 457 GLU A O 1
ATOM 3564 N N . SER A 1 458 ? 12.403 -15.575 -33.076 1.00 91.19 458 SER A N 1
ATOM 3565 C CA . SER A 1 458 ? 11.367 -16.596 -32.888 1.00 91.19 458 SER A CA 1
ATOM 3566 C C . SER A 1 458 ? 10.253 -16.199 -31.912 1.00 91.19 458 SER A C 1
ATOM 3568 O O . SER A 1 458 ? 9.255 -16.910 -31.823 1.00 91.19 458 SER A O 1
ATOM 3570 N N . TRP A 1 459 ? 10.390 -15.074 -31.200 1.00 91.62 459 TRP A N 1
ATOM 3571 C CA . TRP A 1 459 ? 9.495 -14.649 -30.111 1.00 91.62 459 TRP A CA 1
ATOM 3572 C C . TRP A 1 459 ? 9.369 -15.691 -28.993 1.00 91.62 459 TRP A C 1
ATOM 3574 O O . TRP A 1 459 ? 8.308 -15.869 -28.391 1.00 91.62 459 TRP A O 1
ATOM 3584 N N . THR A 1 460 ? 10.468 -16.385 -28.703 1.00 95.31 460 THR A N 1
ATOM 3585 C CA . THR A 1 460 ? 10.494 -17.477 -27.728 1.00 95.31 460 THR A CA 1
ATOM 3586 C C . THR A 1 460 ? 11.116 -17.024 -26.416 1.00 95.31 460 THR A C 1
ATOM 3588 O O . THR A 1 460 ? 12.266 -16.591 -26.376 1.00 95.31 460 THR A O 1
ATOM 3591 N N . LEU A 1 461 ? 10.377 -17.200 -25.324 1.00 96.75 461 LEU A N 1
ATOM 3592 C CA . LEU A 1 461 ? 10.873 -17.095 -23.958 1.00 96.75 461 LEU A CA 1
ATOM 3593 C C . LEU A 1 461 ? 11.278 -18.468 -23.430 1.00 96.75 461 LEU A C 1
ATOM 3595 O O . LEU A 1 461 ? 10.547 -19.447 -23.598 1.00 96.75 461 LEU A O 1
ATOM 3599 N N . LYS A 1 462 ? 12.422 -18.531 -22.748 1.00 97.56 462 LYS A N 1
ATOM 3600 C CA . LYS A 1 462 ? 12.903 -19.722 -22.039 1.00 97.56 462 LYS A CA 1
ATOM 3601 C C . LYS A 1 462 ? 13.254 -19.355 -20.605 1.00 97.56 462 LYS A C 1
ATOM 3603 O O . LYS A 1 462 ? 13.902 -18.340 -20.382 1.00 97.56 462 LYS A O 1
ATOM 3608 N N . SER A 1 463 ? 12.860 -20.184 -19.643 1.00 97.88 463 SER A N 1
ATOM 3609 C CA . SER A 1 463 ? 13.246 -20.046 -18.234 1.00 97.88 463 SER A CA 1
ATOM 3610 C C . SER A 1 463 ? 13.822 -21.356 -17.716 1.00 97.88 463 SER A C 1
ATOM 3612 O O . SER A 1 463 ? 13.252 -22.421 -17.948 1.00 97.88 463 SER A O 1
ATOM 3614 N N . SER A 1 464 ? 14.920 -21.275 -16.962 1.00 97.06 464 SER A N 1
ATOM 3615 C CA . SER A 1 464 ? 15.524 -22.438 -16.303 1.00 97.06 464 SER A CA 1
ATOM 3616 C C . SER A 1 464 ? 14.688 -22.995 -15.143 1.00 97.06 464 SER A C 1
ATOM 3618 O O . SER A 1 464 ? 14.904 -24.134 -14.741 1.00 97.06 464 SER A O 1
ATOM 3620 N N . LEU A 1 465 ? 13.762 -22.207 -14.583 1.00 96.31 465 LEU A N 1
ATOM 3621 C CA . LEU A 1 465 ? 12.910 -22.595 -13.446 1.00 96.31 465 LEU A CA 1
ATOM 3622 C C . LEU A 1 465 ? 11.426 -22.720 -13.825 1.00 96.31 465 LEU A C 1
ATOM 3624 O O . LEU A 1 465 ? 10.660 -23.409 -13.152 1.00 96.31 465 LEU A O 1
ATOM 3628 N N . GLY A 1 466 ? 11.030 -22.081 -14.923 1.00 96.75 466 GLY A N 1
ATOM 3629 C CA . GLY A 1 466 ? 9.689 -22.118 -15.482 1.00 96.75 466 GLY A CA 1
ATOM 3630 C C . GLY A 1 466 ? 8.908 -20.828 -15.228 1.00 96.75 466 GLY A C 1
ATOM 3631 O O . GLY A 1 466 ? 8.744 -20.379 -14.096 1.00 96.75 466 GLY A O 1
ATOM 3632 N N . LEU A 1 467 ? 8.397 -20.263 -16.316 1.00 97.69 467 LEU A N 1
ATOM 3633 C CA . LEU A 1 467 ? 7.639 -19.021 -16.408 1.00 97.69 467 LEU A CA 1
ATOM 3634 C C . LEU A 1 467 ? 6.311 -19.123 -15.649 1.00 97.69 467 LEU A C 1
ATOM 3636 O O . LEU A 1 467 ? 5.648 -20.164 -15.687 1.00 97.69 467 LEU A O 1
ATOM 3640 N N . LYS A 1 468 ? 5.918 -18.024 -14.998 1.00 96.50 468 LYS A N 1
ATOM 3641 C CA . LYS A 1 468 ? 4.640 -17.867 -14.286 1.00 96.50 468 LYS A CA 1
ATOM 3642 C C . LYS A 1 468 ? 3.760 -16.782 -14.872 1.00 96.50 468 LYS A C 1
ATOM 3644 O O . LYS A 1 468 ? 2.545 -16.959 -14.912 1.00 96.50 468 LYS A O 1
ATOM 3649 N N . VAL A 1 469 ? 4.370 -15.702 -15.342 1.00 97.81 469 VAL A N 1
ATOM 3650 C CA . VAL A 1 469 ? 3.660 -14.581 -15.950 1.00 97.81 469 VAL A CA 1
ATOM 3651 C C . VAL A 1 469 ? 4.506 -13.938 -17.040 1.00 97.81 469 VAL A C 1
ATOM 3653 O O . VAL A 1 469 ? 5.736 -13.867 -16.951 1.00 97.81 469 VAL A O 1
ATOM 3656 N N . ILE A 1 470 ? 3.830 -13.509 -18.098 1.00 97.75 470 ILE A N 1
ATOM 3657 C CA . ILE A 1 470 ? 4.375 -12.736 -19.210 1.00 97.75 470 ILE A CA 1
ATOM 3658 C C . ILE A 1 470 ? 3.408 -11.583 -19.452 1.00 97.75 470 ILE A C 1
ATOM 3660 O O . ILE A 1 470 ? 2.202 -11.810 -19.495 1.00 97.75 470 ILE A O 1
ATOM 3664 N N . GLU A 1 471 ? 3.919 -10.375 -19.643 1.00 97.00 471 GLU A N 1
ATOM 3665 C CA . GLU A 1 471 ? 3.137 -9.200 -20.011 1.00 97.00 471 GLU A CA 1
ATOM 3666 C C . GLU A 1 471 ? 3.778 -8.472 -21.191 1.00 97.00 471 GLU A C 1
ATOM 3668 O O . GLU A 1 471 ? 5.003 -8.393 -21.311 1.00 97.00 471 GLU A O 1
ATOM 3673 N N . ILE A 1 472 ? 2.925 -7.899 -22.033 1.00 94.50 472 ILE A N 1
ATOM 3674 C CA . ILE A 1 472 ? 3.285 -6.875 -23.008 1.00 94.50 472 ILE A CA 1
ATOM 3675 C C . ILE A 1 472 ? 2.726 -5.560 -22.490 1.00 94.50 472 ILE A C 1
ATOM 3677 O O . ILE A 1 472 ? 1.512 -5.431 -22.300 1.00 94.50 472 ILE A O 1
ATOM 3681 N N . ARG A 1 473 ? 3.620 -4.604 -22.257 1.00 93.62 473 ARG A N 1
ATOM 3682 C CA . ARG A 1 473 ? 3.294 -3.283 -21.724 1.00 93.62 473 ARG A CA 1
ATOM 3683 C C . ARG A 1 473 ? 3.570 -2.205 -22.766 1.00 93.62 473 ARG A C 1
ATOM 3685 O O . ARG A 1 473 ? 4.531 -2.328 -23.520 1.00 93.62 473 ARG A O 1
ATOM 3692 N N . GLU A 1 474 ? 2.747 -1.167 -22.798 1.00 90.06 474 GLU A N 1
ATOM 3693 C CA . GLU A 1 474 ? 2.838 -0.057 -23.749 1.00 90.06 474 GLU A CA 1
ATOM 3694 C C . GLU A 1 474 ? 3.193 1.258 -23.052 1.00 90.06 474 GLU A C 1
ATOM 3696 O O . GLU A 1 474 ? 2.606 1.626 -22.029 1.00 90.06 474 GLU A O 1
ATOM 3701 N N . GLY A 1 475 ? 4.130 1.981 -23.672 1.00 83.69 475 GLY A N 1
ATOM 3702 C CA . GLY A 1 475 ? 4.520 3.335 -23.308 1.00 83.69 475 GLY A CA 1
ATOM 3703 C C . GLY A 1 475 ? 5.287 3.433 -21.996 1.00 83.69 475 GLY A C 1
ATOM 3704 O O . GLY A 1 475 ? 5.512 2.451 -21.287 1.00 83.69 475 GLY A O 1
ATOM 3705 N N . ASP A 1 476 ? 5.662 4.662 -21.655 1.00 77.81 476 ASP A N 1
ATOM 3706 C CA . ASP A 1 476 ? 6.426 4.950 -20.435 1.00 77.81 476 ASP A CA 1
ATOM 3707 C C . ASP A 1 476 ? 5.612 4.648 -19.169 1.00 77.81 476 ASP A C 1
ATOM 3709 O O . ASP A 1 476 ? 6.158 4.232 -18.150 1.00 77.81 476 ASP A O 1
ATOM 3713 N N . ALA A 1 477 ? 4.282 4.752 -19.270 1.00 73.06 477 ALA A N 1
ATOM 3714 C CA . ALA A 1 477 ? 3.344 4.377 -18.218 1.00 73.06 477 ALA A CA 1
ATOM 3715 C C . ALA A 1 477 ? 3.206 2.852 -18.031 1.00 73.06 477 ALA A C 1
ATOM 3717 O O . ALA A 1 477 ? 2.468 2.424 -17.147 1.00 73.06 477 ALA A O 1
ATOM 3718 N N . GLN A 1 478 ? 3.864 2.028 -18.859 1.00 88.56 478 GLN A N 1
ATOM 3719 C CA . GLN A 1 478 ? 3.853 0.565 -18.770 1.00 88.56 478 GLN A CA 1
ATOM 3720 C C . GLN A 1 478 ? 2.442 -0.036 -18.632 1.00 88.56 478 GLN A C 1
ATOM 3722 O O . GLN A 1 478 ? 2.212 -0.936 -17.819 1.00 88.56 478 GLN A O 1
ATOM 3727 N N . LEU A 1 479 ? 1.489 0.454 -19.430 1.00 92.56 479 LEU A N 1
ATOM 3728 C CA . LEU A 1 479 ? 0.119 -0.054 -19.426 1.00 92.56 479 LEU A CA 1
ATOM 3729 C C . LEU A 1 479 ? 0.101 -1.487 -19.963 1.00 92.56 479 LEU A C 1
ATOM 3731 O O . LEU A 1 479 ? 0.535 -1.728 -21.085 1.00 92.56 479 LEU A O 1
ATOM 3735 N N . VAL A 1 480 ? -0.424 -2.439 -19.194 1.00 93.44 480 VAL A N 1
ATOM 3736 C CA . VAL A 1 480 ? -0.540 -3.841 -19.616 1.00 93.44 480 VAL A CA 1
ATOM 3737 C C . VAL A 1 480 ? -1.571 -3.956 -20.741 1.00 93.44 480 VAL A C 1
ATOM 3739 O O . VAL A 1 480 ? -2.772 -3.751 -20.543 1.00 93.44 480 VAL A O 1
ATOM 3742 N N . CYS A 1 481 ? -1.098 -4.314 -21.933 1.00 91.31 481 CYS A N 1
ATOM 3743 C CA . CYS A 1 481 ? -1.926 -4.518 -23.121 1.00 91.31 481 CYS A CA 1
ATOM 3744 C C . CYS A 1 481 ? -2.330 -5.977 -23.290 1.00 91.31 481 CYS A C 1
ATOM 3746 O O . CYS A 1 481 ? -3.422 -6.263 -23.777 1.00 91.31 481 CYS A O 1
ATOM 3748 N N . ASN A 1 482 ? -1.433 -6.894 -22.928 1.00 93.25 482 ASN A N 1
ATOM 3749 C CA . ASN A 1 482 ? -1.667 -8.324 -23.031 1.00 93.25 482 ASN A CA 1
ATOM 3750 C C . ASN A 1 482 ? -0.842 -9.086 -21.995 1.00 93.25 482 ASN A C 1
ATOM 3752 O O . ASN A 1 482 ? 0.219 -8.613 -21.587 1.00 93.25 482 ASN A O 1
ATOM 3756 N N . PHE A 1 483 ? -1.311 -10.261 -21.586 1.00 95.69 483 PHE A N 1
ATOM 3757 C CA . PHE A 1 483 ? -0.612 -11.088 -20.617 1.00 95.69 483 PHE A CA 1
ATOM 3758 C C . PHE A 1 483 ? -0.934 -12.575 -20.764 1.00 95.69 483 PHE A C 1
ATOM 3760 O O . PHE A 1 483 ? -1.969 -12.969 -21.298 1.00 95.69 483 PHE A O 1
ATOM 3767 N N . TRP A 1 484 ? -0.049 -13.396 -20.207 1.00 97.19 484 TRP A N 1
ATOM 3768 C CA . TRP A 1 484 ? -0.231 -14.830 -20.024 1.00 97.19 484 TRP A CA 1
ATOM 3769 C C . TRP A 1 484 ? 0.168 -15.196 -18.602 1.00 97.19 484 TRP A C 1
ATOM 3771 O O . TRP A 1 484 ? 1.185 -14.716 -18.103 1.00 97.19 484 TRP A O 1
ATOM 3781 N N . THR A 1 485 ? -0.617 -16.055 -17.957 1.00 96.12 485 THR A N 1
ATOM 3782 C CA . THR A 1 485 ? -0.302 -16.605 -16.632 1.00 96.12 485 THR A CA 1
ATOM 3783 C C . THR A 1 485 ? -0.351 -18.125 -16.666 1.00 96.12 485 THR A C 1
ATOM 3785 O O . THR A 1 485 ? -1.084 -18.716 -17.462 1.00 96.12 485 THR A O 1
ATOM 3788 N N . PHE A 1 486 ? 0.449 -18.769 -15.816 1.00 95.00 486 PHE A N 1
ATOM 3789 C CA . PHE A 1 486 ? 0.587 -20.221 -15.815 1.00 95.00 486 PHE A CA 1
ATOM 3790 C C . PHE A 1 486 ? 0.458 -20.804 -14.403 1.00 95.00 486 PHE A C 1
ATOM 3792 O O . PHE A 1 486 ? 1.330 -20.623 -13.544 1.00 95.00 486 PHE A O 1
ATOM 3799 N N . SER A 1 487 ? -0.622 -21.554 -14.164 1.00 90.25 487 SER A N 1
ATOM 3800 C CA . SER A 1 487 ? -0.838 -22.281 -12.904 1.00 90.25 487 SER A CA 1
ATOM 3801 C C . SER A 1 487 ? 0.294 -23.287 -12.654 1.00 90.25 487 SER A C 1
ATOM 3803 O O . SER A 1 487 ? 0.911 -23.283 -11.588 1.00 90.25 487 SER A O 1
ATOM 3805 N N . GLN A 1 488 ? 0.666 -24.057 -13.678 1.00 91.31 488 GLN A N 1
ATOM 3806 C CA . GLN A 1 488 ? 1.892 -24.858 -13.729 1.00 91.31 488 GLN A CA 1
ATOM 3807 C C . GLN A 1 488 ? 2.976 -24.104 -14.498 1.00 91.31 488 GLN A C 1
ATOM 3809 O O . GLN A 1 488 ? 2.696 -23.535 -15.547 1.00 91.31 488 GLN A O 1
ATOM 3814 N N . SER A 1 489 ? 4.209 -24.084 -13.993 1.00 89.44 489 SER A N 1
ATOM 3815 C CA . SER A 1 489 ? 5.280 -23.321 -14.638 1.00 89.44 489 SER A CA 1
ATOM 3816 C C . SER A 1 489 ? 5.644 -23.878 -16.024 1.00 89.44 489 SER A C 1
ATOM 3818 O O . SER A 1 489 ? 5.538 -25.078 -16.284 1.00 89.44 489 SER A O 1
ATOM 3820 N N . ARG A 1 490 ? 6.080 -22.999 -16.936 1.00 92.75 490 ARG A N 1
ATOM 3821 C CA . ARG A 1 490 ? 6.443 -23.357 -18.322 1.00 92.75 490 ARG A CA 1
ATOM 3822 C C . ARG A 1 490 ? 7.907 -23.045 -18.610 1.00 92.75 490 ARG A C 1
ATOM 3824 O O . ARG A 1 490 ? 8.313 -21.896 -18.517 1.00 92.75 490 ARG A O 1
ATOM 3831 N N . LEU A 1 491 ? 8.708 -24.035 -19.005 1.00 96.31 491 LEU A N 1
ATOM 3832 C CA . LEU A 1 491 ? 10.127 -23.802 -19.335 1.00 96.31 491 LEU A CA 1
ATOM 3833 C C . LEU A 1 491 ? 10.321 -23.022 -20.643 1.00 96.31 491 LEU A C 1
ATOM 3835 O O . LEU A 1 491 ? 11.351 -22.377 -20.823 1.00 96.31 491 LEU A O 1
ATOM 3839 N N . LEU A 1 492 ? 9.344 -23.086 -21.550 1.00 96.81 492 LEU A N 1
ATOM 3840 C CA . LEU A 1 492 ? 9.374 -22.440 -22.857 1.00 96.81 492 LEU A CA 1
ATOM 3841 C C . LEU A 1 492 ? 7.981 -21.917 -23.216 1.00 96.81 492 LEU A C 1
ATOM 3843 O O . LEU A 1 492 ? 6.987 -22.609 -22.985 1.00 96.81 492 LEU A O 1
ATOM 3847 N N . PHE A 1 493 ? 7.916 -20.723 -23.802 1.00 96.56 493 PHE A N 1
ATOM 3848 C CA . PHE A 1 493 ? 6.686 -20.147 -24.340 1.00 96.56 493 PHE A CA 1
ATOM 3849 C C . PHE A 1 493 ? 6.979 -19.303 -25.583 1.00 96.56 493 PHE A C 1
ATOM 3851 O O . PHE A 1 493 ? 7.893 -18.483 -25.568 1.00 96.56 493 PHE A O 1
ATOM 3858 N N . VAL A 1 494 ? 6.199 -19.490 -26.649 1.00 95.56 494 VAL A N 1
ATOM 3859 C CA . VAL A 1 494 ? 6.275 -18.662 -27.861 1.00 95.56 494 VAL A CA 1
ATOM 3860 C C . VAL A 1 494 ? 5.182 -17.607 -27.781 1.00 95.56 494 VAL A C 1
ATOM 3862 O O . VAL A 1 494 ? 4.001 -17.947 -27.744 1.00 95.56 494 VAL A O 1
ATOM 3865 N N . VAL A 1 495 ? 5.571 -16.335 -27.743 1.00 91.69 495 VAL A N 1
ATOM 3866 C CA . VAL A 1 495 ? 4.634 -15.212 -27.681 1.00 91.69 495 VAL A CA 1
ATOM 3867 C C . VAL A 1 495 ? 3.982 -15.034 -29.059 1.00 91.69 495 VAL A C 1
ATOM 3869 O O . VAL A 1 495 ? 4.686 -14.746 -30.032 1.00 91.69 495 VAL A O 1
ATOM 3872 N N . PRO A 1 496 ? 2.652 -15.191 -29.192 1.00 90.38 496 PRO A N 1
ATOM 3873 C CA . PRO A 1 496 ? 2.005 -15.082 -30.493 1.00 90.38 496 PRO A CA 1
ATOM 3874 C C . PRO A 1 496 ? 2.092 -13.652 -31.040 1.00 90.38 496 PRO A C 1
ATOM 3876 O O . PRO A 1 496 ? 1.637 -12.701 -30.407 1.00 90.38 496 PRO A O 1
ATOM 3879 N N . ARG A 1 497 ? 2.617 -13.480 -32.257 1.00 83.31 497 ARG A N 1
ATOM 3880 C CA . ARG A 1 497 ? 2.753 -12.144 -32.871 1.00 83.31 497 ARG A CA 1
ATOM 3881 C C . ARG A 1 497 ? 1.412 -11.442 -33.110 1.00 83.31 497 ARG A C 1
ATOM 3883 O O . ARG A 1 497 ? 1.353 -10.222 -33.054 1.00 83.31 497 ARG A O 1
ATOM 3890 N N . SER A 1 498 ? 0.329 -12.193 -33.322 1.00 84.19 498 SER A N 1
ATOM 3891 C CA . SER A 1 498 ? -1.041 -11.662 -33.459 1.00 84.19 498 SER A CA 1
ATOM 3892 C C . SER A 1 498 ? -1.547 -10.926 -32.217 1.00 84.19 498 SER A C 1
ATOM 3894 O O . SER A 1 498 ? -2.535 -10.201 -32.286 1.00 84.19 498 SER A O 1
ATOM 3896 N N . ASN A 1 499 ? -0.901 -11.159 -31.079 1.00 82.19 499 ASN A N 1
ATOM 3897 C CA . ASN A 1 499 ? -1.263 -10.634 -29.775 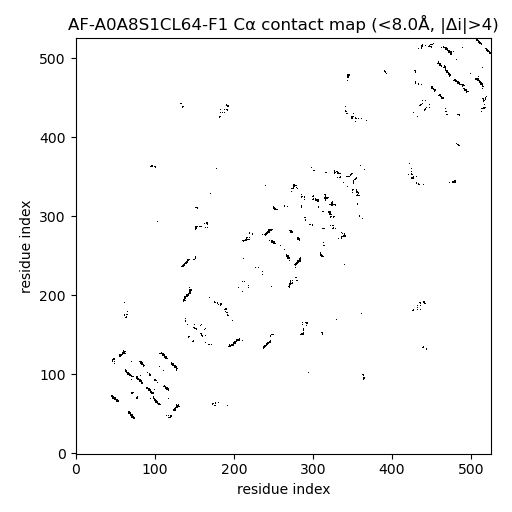1.00 82.19 499 ASN A CA 1
ATOM 3898 C C . ASN A 1 499 ? -0.424 -9.413 -29.369 1.00 82.19 499 ASN A C 1
ATOM 3900 O O . ASN A 1 499 ? -0.611 -8.899 -28.265 1.00 82.19 499 ASN A O 1
ATOM 3904 N N . ILE A 1 500 ? 0.475 -8.966 -30.250 1.00 81.38 500 ILE A N 1
ATOM 3905 C CA . ILE A 1 500 ? 1.291 -7.768 -30.082 1.00 81.38 500 ILE A CA 1
ATOM 3906 C C . ILE A 1 500 ? 0.560 -6.576 -30.727 1.00 81.38 500 ILE A C 1
ATOM 3908 O O . ILE A 1 500 ? 0.143 -6.690 -31.882 1.00 81.38 500 ILE A O 1
ATOM 3912 N N . PRO A 1 501 ? 0.369 -5.455 -30.003 1.00 77.81 501 PRO A N 1
ATOM 3913 C CA . PRO A 1 501 ? -0.233 -4.240 -30.550 1.00 77.81 501 PRO A CA 1
ATOM 3914 C C . PRO A 1 501 ? 0.482 -3.721 -31.809 1.00 77.81 501 PRO A C 1
ATOM 3916 O O . PRO A 1 501 ? 1.673 -3.959 -32.005 1.00 77.81 501 PRO A O 1
ATOM 3919 N N . ASP A 1 502 ? -0.260 -3.015 -32.666 1.00 69.75 502 ASP A N 1
ATOM 3920 C CA . ASP A 1 502 ? 0.229 -2.531 -33.963 1.00 69.75 502 ASP A CA 1
ATOM 3921 C C . ASP A 1 502 ? 1.380 -1.511 -33.828 1.00 69.75 502 ASP A C 1
ATOM 3923 O O . ASP A 1 502 ? 1.393 -0.669 -32.928 1.00 69.75 502 ASP A O 1
ATOM 3927 N N . LYS A 1 503 ? 2.335 -1.567 -34.764 1.00 60.34 503 LYS A N 1
ATOM 3928 C CA . LYS A 1 503 ? 3.695 -0.994 -34.697 1.00 60.34 503 LYS A CA 1
ATOM 3929 C C . LYS A 1 503 ? 3.778 0.539 -34.748 1.00 60.34 503 LYS A C 1
ATOM 3931 O O . LYS A 1 503 ? 4.870 1.096 -34.713 1.00 60.34 503 LYS A O 1
ATOM 3936 N N . THR A 1 504 ? 2.655 1.242 -34.893 1.00 53.84 504 THR A N 1
ATOM 3937 C CA . THR A 1 504 ? 2.619 2.699 -35.135 1.00 53.84 504 THR A CA 1
ATOM 3938 C C . THR A 1 504 ? 2.484 3.546 -33.862 1.00 53.84 504 THR A C 1
ATOM 3940 O O . THR A 1 504 ? 2.214 4.743 -33.952 1.00 53.84 504 THR A O 1
ATOM 3943 N N . LYS A 1 505 ? 2.583 2.935 -32.676 1.00 66.06 505 LYS A N 1
ATOM 3944 C CA . LYS A 1 505 ? 2.257 3.515 -31.358 1.00 66.06 505 LYS A CA 1
ATOM 3945 C C . LYS A 1 505 ? 3.254 3.009 -30.274 1.00 66.06 505 LYS A C 1
ATOM 3947 O O . LYS A 1 505 ? 4.142 2.261 -30.668 1.00 66.06 505 LYS A O 1
ATOM 3952 N N . PRO A 1 506 ? 3.224 3.527 -29.017 1.00 72.00 506 PRO A N 1
ATOM 3953 C CA . PRO A 1 506 ? 4.354 3.684 -28.078 1.00 72.00 506 PRO A CA 1
ATOM 3954 C C . PRO A 1 506 ? 5.348 2.515 -27.961 1.00 72.00 506 PRO A C 1
ATOM 3956 O O . PRO A 1 506 ? 4.984 1.376 -28.247 1.00 72.00 506 PRO A O 1
ATOM 3959 N N . PRO A 1 507 ? 6.580 2.757 -27.454 1.00 84.56 507 PRO A N 1
ATOM 3960 C CA . PRO A 1 507 ? 7.529 1.679 -27.185 1.00 84.56 507 PRO A CA 1
ATOM 3961 C C . PRO A 1 507 ? 6.874 0.567 -26.360 1.00 84.56 507 PRO A C 1
ATOM 3963 O O . PRO A 1 507 ? 6.193 0.831 -25.366 1.00 84.56 507 PRO A O 1
ATOM 3966 N N . LEU A 1 508 ? 7.074 -0.678 -26.793 1.00 89.75 508 LEU A N 1
ATOM 3967 C CA . LEU A 1 508 ? 6.569 -1.851 -26.094 1.00 89.75 508 LEU A CA 1
ATOM 3968 C C . LEU A 1 508 ? 7.655 -2.450 -25.205 1.00 89.75 508 LEU A C 1
ATOM 3970 O O . LEU A 1 508 ? 8.827 -2.514 -25.579 1.00 89.75 508 LEU A O 1
ATOM 3974 N N . MET A 1 509 ? 7.244 -2.963 -24.052 1.00 92.44 509 MET A N 1
ATOM 3975 C CA . MET A 1 509 ? 8.095 -3.691 -23.122 1.00 92.44 509 MET A CA 1
ATOM 3976 C C . MET A 1 509 ? 7.548 -5.100 -22.918 1.00 92.44 509 MET A C 1
ATOM 3978 O O . MET A 1 509 ? 6.381 -5.289 -22.576 1.00 92.44 509 MET A O 1
ATOM 3982 N N . LEU A 1 510 ? 8.417 -6.092 -23.085 1.00 94.69 510 LEU A N 1
ATOM 3983 C CA . LEU A 1 510 ? 8.192 -7.450 -22.617 1.00 94.69 510 LEU A CA 1
ATOM 3984 C C . LEU A 1 510 ? 8.610 -7.536 -21.152 1.00 94.69 510 LEU A C 1
ATOM 3986 O O . LEU A 1 510 ? 9.771 -7.285 -20.831 1.00 94.69 510 LEU A O 1
ATOM 3990 N N . PHE A 1 511 ? 7.685 -7.931 -20.287 1.00 97.19 511 PHE A N 1
ATOM 3991 C CA . PHE A 1 511 ? 7.953 -8.278 -18.897 1.00 97.19 511 PHE A CA 1
ATOM 3992 C C . PHE A 1 511 ? 7.672 -9.765 -18.690 1.00 97.19 511 PHE A C 1
ATOM 3994 O O . PHE A 1 511 ? 6.671 -10.289 -19.173 1.00 97.19 511 PHE A O 1
ATOM 4001 N N . THR A 1 512 ? 8.520 -10.463 -17.944 1.00 97.88 512 THR A N 1
ATOM 4002 C CA . THR A 1 512 ? 8.226 -11.833 -17.520 1.00 97.88 512 THR A CA 1
ATOM 4003 C C . THR A 1 512 ? 8.860 -12.163 -16.181 1.00 97.88 512 THR A C 1
ATOM 4005 O O . THR A 1 512 ? 9.923 -11.643 -15.837 1.00 97.88 512 THR A O 1
ATOM 4008 N N . GLN A 1 513 ? 8.198 -13.052 -15.444 1.00 98.00 513 GLN A N 1
ATOM 4009 C CA . GLN A 1 513 ? 8.672 -13.592 -14.181 1.00 98.00 513 GLN A CA 1
ATOM 4010 C C . GLN A 1 513 ? 8.547 -15.124 -14.157 1.00 98.00 513 GLN A C 1
ATOM 4012 O O . GLN A 1 513 ? 7.574 -15.699 -14.662 1.00 98.00 513 GLN A O 1
ATOM 4017 N N . ASP A 1 514 ? 9.535 -15.787 -13.556 1.00 97.31 514 ASP A N 1
ATOM 4018 C CA . ASP A 1 514 ? 9.529 -17.231 -13.304 1.00 97.31 514 ASP A CA 1
ATOM 4019 C C . ASP A 1 514 ? 9.074 -17.601 -11.879 1.00 97.31 514 ASP A C 1
ATOM 4021 O O . ASP A 1 514 ? 8.836 -16.748 -11.028 1.00 97.31 514 ASP A O 1
ATOM 4025 N N . ILE A 1 515 ? 8.949 -18.901 -11.605 1.00 95.69 515 ILE A N 1
ATOM 4026 C CA . ILE A 1 515 ? 8.513 -19.424 -10.299 1.00 95.69 515 ILE A CA 1
ATOM 4027 C C . ILE A 1 515 ? 9.463 -19.087 -9.134 1.00 95.69 515 ILE A C 1
ATOM 4029 O O . ILE A 1 515 ? 9.038 -19.124 -7.982 1.00 95.69 515 ILE A O 1
ATOM 4033 N N . GLY A 1 516 ? 10.735 -18.779 -9.418 1.00 95.12 516 GLY A N 1
ATOM 4034 C CA . GLY A 1 516 ? 11.728 -18.366 -8.422 1.00 95.12 516 GLY A CA 1
ATOM 4035 C C . GLY A 1 516 ? 11.749 -16.855 -8.176 1.00 95.12 516 GLY A C 1
ATOM 4036 O O . GLY A 1 516 ? 12.599 -16.370 -7.425 1.00 95.12 516 GLY A O 1
ATOM 4037 N N . GLY A 1 517 ? 10.852 -16.107 -8.827 1.00 95.62 517 GLY A N 1
ATOM 4038 C CA . GLY A 1 517 ? 10.770 -14.655 -8.747 1.00 95.62 517 GLY A CA 1
ATOM 4039 C C . GLY A 1 517 ? 11.868 -13.931 -9.523 1.00 95.62 517 GLY A C 1
ATOM 4040 O O . GLY A 1 517 ? 12.149 -12.767 -9.233 1.00 95.62 517 GLY A O 1
ATOM 4041 N N . ASN A 1 518 ? 12.537 -14.588 -10.477 1.00 97.06 518 ASN A N 1
ATOM 4042 C CA . ASN A 1 518 ? 13.454 -13.896 -11.382 1.00 97.06 518 ASN A CA 1
ATOM 4043 C C . ASN A 1 518 ? 12.645 -13.152 -12.434 1.00 97.06 518 ASN A C 1
ATOM 4045 O O . ASN A 1 518 ? 11.674 -13.689 -12.962 1.00 97.06 518 ASN A O 1
ATOM 4049 N N . ILE A 1 519 ? 13.058 -11.923 -12.724 1.00 97.19 519 ILE A N 1
ATOM 4050 C CA . ILE A 1 519 ? 12.363 -11.018 -13.632 1.00 97.19 519 ILE A CA 1
ATOM 4051 C C . ILE A 1 519 ? 13.263 -10.743 -14.832 1.00 97.19 519 ILE A C 1
ATOM 4053 O O . ILE A 1 519 ? 14.457 -10.486 -14.675 1.00 97.19 519 ILE A O 1
ATOM 4057 N N . PHE A 1 520 ? 12.675 -10.761 -16.023 1.00 97.25 520 PHE A N 1
ATOM 4058 C CA . PHE A 1 520 ? 13.301 -10.301 -17.254 1.00 97.25 520 PHE A CA 1
ATOM 4059 C C . PHE A 1 520 ? 12.436 -9.215 -17.888 1.00 97.25 520 PHE A C 1
ATOM 4061 O O . PHE A 1 520 ? 11.217 -9.361 -18.000 1.00 97.25 520 PHE A O 1
ATOM 4068 N N . LYS A 1 521 ? 13.085 -8.122 -18.295 1.00 95.25 521 LYS A N 1
ATOM 4069 C CA . LYS A 1 521 ? 12.462 -7.002 -19.000 1.00 95.25 521 LYS A CA 1
ATOM 4070 C C . LYS A 1 521 ? 13.250 -6.710 -20.269 1.00 95.25 521 LYS A C 1
ATOM 4072 O O . LYS A 1 521 ? 14.478 -6.665 -20.225 1.00 95.25 521 LYS A O 1
ATOM 4077 N N . SER A 1 522 ? 12.561 -6.495 -21.382 1.00 92.38 522 SER A N 1
ATOM 4078 C CA . SER A 1 522 ? 13.195 -6.126 -22.649 1.00 92.38 522 SER A CA 1
ATOM 4079 C C . SER A 1 522 ? 12.309 -5.168 -23.432 1.00 92.38 522 SER A C 1
ATOM 4081 O O . SER A 1 522 ? 11.116 -5.420 -23.596 1.00 92.38 522 SER A O 1
ATOM 4083 N N . ASN A 1 523 ? 12.895 -4.074 -23.916 1.00 89.94 523 ASN A N 1
ATOM 4084 C CA . ASN A 1 523 ? 12.220 -3.193 -24.861 1.00 89.94 523 ASN A CA 1
ATOM 4085 C C . ASN A 1 523 ? 12.142 -3.899 -26.213 1.00 89.94 523 ASN A C 1
ATOM 4087 O O . ASN A 1 523 ? 13.152 -4.356 -26.749 1.00 89.94 523 ASN A O 1
ATOM 4091 N N . LEU A 1 524 ? 10.938 -3.989 -26.759 1.00 84.06 524 LEU A N 1
ATOM 4092 C CA . LEU A 1 524 ? 10.679 -4.646 -28.027 1.00 84.06 524 LEU A CA 1
ATOM 4093 C C . LEU A 1 524 ? 10.874 -3.626 -29.151 1.00 84.06 524 LEU A C 1
ATOM 4095 O O . LEU A 1 524 ? 10.016 -2.781 -29.398 1.00 84.06 524 LEU A O 1
ATOM 4099 N N . SER A 1 525 ? 12.013 -3.706 -29.834 1.00 67.12 525 SER A N 1
ATOM 4100 C CA . SER A 1 525 ? 12.210 -3.053 -31.129 1.00 67.12 525 SER A CA 1
ATOM 4101 C C . SER A 1 525 ? 11.515 -3.895 -32.203 1.00 67.12 525 SER A C 1
ATOM 4103 O O . SER A 1 525 ? 12.016 -4.963 -32.566 1.00 67.12 525 SER A O 1
ATOM 4105 N N . LEU A 1 526 ? 10.330 -3.458 -32.635 1.00 60.94 526 LEU A N 1
ATOM 4106 C CA . LEU A 1 526 ? 9.456 -4.173 -33.575 1.00 60.94 526 LEU A CA 1
ATOM 4107 C C . LEU A 1 526 ? 9.704 -3.870 -35.050 1.00 60.94 526 LEU A C 1
ATOM 4109 O O . LEU A 1 526 ? 10.038 -2.713 -35.374 1.00 60.94 526 LEU A O 1
#

Sequence (526 aa):
MLDFVWKSFANHAKMSQKEPSRCELPRLRTATKLIDNPVAGRSVMHSSIKISNLNNSEVLSYPLVMIKGQVIESSGRASGVITAKMSTSNHDWPVVNGKFKILLLLEEGMNNIELIFESASVDLDLKFEPQARKFVVTPVYIVSSGHDGTFQGPEGVDCSLEAALARIKLGVQLLQSVVAEKLWEQGLGRRTFSIDCDPVVHSSSLTLEEAQKMSQDELWSHYGRDLVTKWGAEEARSRKFVAFLSCTRYEGAERSRGLMHDDVLALTKGHAALGGGGLAIFGTACLHTWPRLLEDVNICFGDTTEVDQQLLMDDSGYRGTYGGCYSTTLGAVLHELCHTFDLGHTKKGIMGRGFDRMDLIFSPDETQDTAITPPAHHVVDFTVNLKVDCITNVEPKIEQKQMFGLKKSRSSSNNLLLMDCRDQIYFTQSCAYILAFHKWMIDEKMSKTGIISFDSESWTLKSSLGLKVIEIREGDAQLVCNFWTFSQSRLLFVVPRSNIPDKTKPPLMLFTQDIGGNIFKSNLSL

Foldseek 3Di:
DPPPPPPDDDDDDDDDDDDDDDDDDDDDDDDDDDDDDDPDPPPPWDKEKAWDQDDAAEEDQAFKAKTKTFIDTPPFFDWDWKWWDWPVDIAIWTRDRRITIDIGGHDAAWIWIWIDDPPYIDIGIYHYHHDDALAAEAEEEEAEPPGQLFADDDPPFDRHNVLLQLLSQVLVSVLQNLLQRQLVVVVLHRWGFHHDDRYYYHYDDHHLVRLQPDDQVRNQVRVLVVVCVVVDVVSLQRYAYLYEYRSKAFQFDPDQDDDDPVNLVVRITNAYQAAAARYGYGYCQLSSLGDSDPSCHLVSLVFADFDRRRRGRPPLVPSRGSNSSNQLRSLSSSLRHLNNLVDFAECFASSHSLSSPNSVVNDRDDPDPPDPPPPPDPDDDDDDDDPDPWDWDDDDDDDDDDDDDDDDDDDDDDDDDPPPSNPGHHQDPQSSQSQSQASRTDDPVQQDDKDWDADLVQQKIFIPQFWAKKFKAFAPSRYTQTMIGDPDGHRMDRDDPVSDDDPPGGWIKIWTAGRNNDIDIDTRPD

Nearest PDB structures (foldseek):
  6ed1-assembly2_C  TM=6.156E-01  e=2.899E-04  Phocaeicola dorei
  6mvf-assembly2_E  TM=7.043E-01  e=4.586E-03  Faecalibacterium prausnitzii L2-6
  1evt-assembly1_C  TM=4.246E-01  e=4.622E-02  Homo sapiens
  5lfu-assembly1_A-2  TM=4.659E-01  e=3.140E-01  Mus musculus
  1z7z-assembly1_I  TM=3.903E-01  e=2.652E-01  Homo sapiens

InterPro domains:
  IPR021917 Uncharacterised protein family, zinc metallopeptidase-like [PF12044] (48-370)
  IPR053002 Zinc-dependent metalloproteinase M10B [PTHR21054] (43-488)

Organism: NCBI:txid197152

Solvent-accessible surface area (backbone atoms only — not comparable to full-atom values): 30302 Å² total; per-residue (Å²): 144,76,75,86,81,70,88,83,80,90,84,89,87,83,89,82,91,84,86,86,84,90,86,82,87,86,82,88,84,88,82,91,77,92,73,92,77,77,92,70,74,80,76,78,79,61,46,43,72,42,72,73,77,71,59,75,66,41,77,36,65,60,48,49,43,77,51,37,32,35,44,49,41,84,88,56,66,37,65,52,60,35,34,43,34,44,96,88,51,75,46,79,30,59,27,32,77,16,22,30,42,40,80,46,78,54,57,86,38,83,41,62,34,40,39,37,42,93,91,20,72,44,81,41,38,38,28,28,50,79,66,92,57,84,32,32,36,39,43,32,40,37,21,30,37,96,54,86,35,44,45,43,62,62,91,96,55,80,37,44,43,68,48,47,40,37,22,51,42,49,50,53,43,50,48,37,34,49,45,16,50,53,27,33,78,69,73,62,43,77,39,39,61,40,70,77,59,74,52,40,80,39,80,40,88,46,36,49,72,58,46,38,72,42,53,44,69,54,47,52,56,48,51,51,52,52,53,32,63,76,64,30,73,71,56,42,74,37,34,32,36,46,32,34,32,30,51,11,42,48,73,38,40,99,60,73,70,87,75,50,71,70,56,53,51,73,39,35,33,24,44,35,82,46,39,35,72,48,37,15,39,36,40,29,43,48,53,66,35,44,38,66,52,81,84,38,45,66,55,30,46,65,31,75,54,67,56,54,31,49,67,40,59,75,54,15,77,89,64,50,17,37,8,27,18,28,16,16,48,57,21,47,52,48,35,22,46,38,22,36,65,70,43,52,30,34,93,51,13,33,49,32,71,20,19,41,54,46,41,63,77,61,46,34,78,59,100,71,83,73,77,86,65,74,77,82,78,80,80,77,87,75,95,67,98,67,99,72,89,71,65,72,87,78,81,81,85,77,82,80,78,88,75,86,80,91,80,96,76,94,75,92,74,96,71,79,81,83,63,79,74,87,83,19,80,38,58,47,74,61,51,39,50,47,47,56,32,24,59,46,33,42,56,71,93,52,51,43,95,61,56,69,50,76,41,81,88,76,35,33,38,37,27,78,71,8,33,31,37,38,36,38,20,40,37,95,71,27,33,55,76,40,61,42,53,34,96,65,63,36,50,62,48,69,60,62,71,91,70,54,79,72,88,90,57,64,64,34,33,42,40,35,32,25,61,29,31,39,75,44,75,45,76,56,89,126

Radius of gyration: 26.4 Å; Cα contacts (8 Å, |Δi|>4): 1025; chains: 1; bounding box: 80×66×67 Å

pLDDT: mean 80.7, std 25.96, range [21.06, 98.81]